Protein AF-0000000077077049 (afdb_homodimer)

Secondary structure (DSSP, 8-state):
---HHHHHHHHHHHHHHHHHHHHHHHHHHHHHHHHHHHHHHHHHHHHHHHHHHHHHHHHHHHT--HHHHHHHHHHHHHHHHHHHHHHHHHHHIIIIIIHHHHTHHHHHHHHHHHHHHHHHHHHHHHHHHHHHHHHHHH-TT-HHHHHHHHHHHHHHHHHHHHHHHHHHHHHHHHHHHHHHHHHHHHHHHHHHHHHHHHHHHHHHHHHHHHHHT--HHHHHHHHHHHHHHHHHHHHH--------------------------------------/---HHHHHHHHHHHHHHHHHHHHHHHHHHHHHHHHHHHHHHHHHHHHHHHHHHHHHHHHHHHT--HHHHHHHHHHHHHHHHHHHHHHHHHHHIIIIIIHHHHTHHHHHHHHHHHHHHHHHHHHHHHHHHHHHHHHHHH-TT-HHHHHHHHHHHHHHHHHHHHHHHHHHHHHHHHHHHHHHHHHHHHHHHHHHHHHHHHHHHHHHHHHHHHHHT--HHHHHHHHHHHHHHHHHHHHH--------------------------------------

Solvent-accessible surface area (backbone atoms only — not comparable to full-atom values): 28929 Å² total; per-residue (Å²): 124,82,51,69,64,59,54,48,51,38,54,46,55,56,49,49,49,53,51,49,51,51,47,49,50,50,52,44,40,49,50,47,24,52,34,47,45,48,44,44,51,42,50,53,52,43,36,54,36,38,50,49,39,23,50,45,32,44,57,51,20,71,82,45,62,70,58,53,18,51,22,33,42,50,31,20,51,33,43,44,52,45,34,52,45,48,49,53,38,44,53,46,43,46,63,54,32,29,45,57,36,61,55,43,57,57,60,45,51,53,52,50,51,51,51,50,55,38,50,51,34,47,50,49,29,48,50,35,45,51,52,40,54,50,39,56,72,75,44,67,82,48,58,68,61,54,52,51,40,51,52,49,31,50,52,31,47,50,51,27,55,51,37,48,54,52,44,52,53,50,50,50,51,49,50,29,45,54,47,46,50,49,43,51,31,51,47,48,47,39,50,45,50,40,54,42,31,53,52,42,40,52,38,39,54,52,31,45,54,36,48,68,61,48,49,42,67,60,50,38,51,52,50,52,51,53,52,51,53,50,53,51,50,45,67,56,65,59,81,68,74,79,68,76,72,73,79,72,79,76,72,82,77,78,78,77,76,76,79,82,78,78,81,78,76,83,75,85,76,76,79,75,81,129,126,81,49,65,64,59,54,48,52,38,54,47,56,57,49,49,49,53,50,50,51,50,48,50,51,50,52,43,40,49,50,47,26,53,34,46,44,48,45,44,53,45,50,52,52,43,38,55,34,39,50,49,40,23,50,45,32,43,58,51,21,71,82,46,62,71,57,53,18,51,23,33,42,51,31,20,49,32,43,44,51,44,32,52,44,47,49,52,38,45,53,46,44,46,64,53,34,29,44,56,35,60,54,43,57,59,60,44,50,53,53,50,50,50,51,50,55,36,49,51,34,46,50,48,30,50,51,37,45,50,52,42,53,51,41,56,70,74,44,65,80,46,57,69,60,52,53,49,40,52,52,50,31,52,52,32,46,51,51,28,54,52,37,49,54,50,44,54,53,49,50,50,50,49,51,30,46,53,47,46,50,52,42,52,30,52,47,47,48,40,50,44,51,40,54,41,30,54,50,43,42,54,39,39,53,51,31,45,53,36,46,66,63,49,48,41,68,60,51,37,51,52,50,52,50,53,53,50,53,51,55,51,51,46,67,56,65,59,82,70,74,81,70,78,73,75,81,76,78,76,73,82,77,77,80,76,77,78,80,82,80,80,81,78,77,82,78,83,78,85,76,75,86,130

Organism: Amphimedon queenslandica (NCBI:txid400682)

Nearest PDB structures (foldseek):
  8ceg-assembly1_B  TM=9.120E-01  e=2.561E-10  Homo sapiens
  8afz-assembly1_B  TM=8.596E-01  e=8.283E-05  Homo sapiens
  4avm-assembly1_A-2  TM=8.326E-01  e=1.426E-04  Homo sapiens
  2fic-assembly3_B  TM=7.871E-01  e=4.224E-04  Homo sapiens
  4nqi-assembly1_A  TM=6.131E-01  e=8.283E-05  Dictyostelium discoideum

Structure (mmCIF, N/CA/C/O backbone):
data_AF-0000000077077049-model_v1
#
loop_
_entity.id
_entity.type
_entity.pdbx_description
1 polymer 'BAR domain-containing protein'
#
loop_
_atom_site.group_PDB
_atom_site.id
_atom_site.type_symbol
_atom_site.label_atom_id
_atom_site.label_alt_id
_atom_site.label_comp_id
_atom_site.label_asym_id
_atom_site.label_entity_id
_atom_site.label_seq_id
_atom_site.pdbx_PDB_ins_code
_atom_site.Cartn_x
_atom_site.Cartn_y
_atom_site.Cartn_z
_atom_site.occupancy
_atom_site.B_iso_or_equiv
_atom_site.auth_seq_id
_atom_site.auth_comp_id
_atom_site.auth_asym_id
_atom_site.auth_atom_id
_atom_site.pdbx_PDB_model_num
ATOM 1 N N . MET A 1 1 ? 1.211 -63.562 -18.266 1 45 1 MET A N 1
ATOM 2 C CA . MET A 1 1 ? 0.375 -62.469 -18.781 1 45 1 MET A CA 1
ATOM 3 C C . MET A 1 1 ? -0.3 -61.719 -17.641 1 45 1 MET A C 1
ATOM 5 O O . MET A 1 1 ? -0.875 -62.344 -16.734 1 45 1 MET A O 1
ATOM 9 N N . ALA A 1 2 ? 0.1 -60.656 -17.344 1 56.69 2 ALA A N 1
ATOM 10 C CA . ALA A 1 2 ? -0.455 -60 -16.172 1 56.69 2 ALA A CA 1
ATOM 11 C C . ALA A 1 2 ? -1.98 -60 -16.203 1 56.69 2 ALA A C 1
ATOM 13 O O . ALA A 1 2 ? -2.586 -59.75 -17.25 1 56.69 2 ALA A O 1
ATOM 14 N N . ASN A 1 3 ? -2.594 -60.594 -15.18 1 60.66 3 ASN A N 1
ATOM 15 C CA . ASN A 1 3 ? -4.051 -60.625 -15.102 1 60.66 3 ASN A CA 1
ATOM 16 C C . ASN A 1 3 ? -4.641 -59.219 -15.086 1 60.66 3 ASN A C 1
ATOM 18 O O . ASN A 1 3 ? -3.912 -58.219 -14.938 1 60.66 3 ASN A O 1
ATOM 22 N N . ALA A 1 4 ? -5.879 -59.062 -15.656 1 68.81 4 ALA A N 1
ATOM 23 C CA . ALA A 1 4 ? -6.621 -57.812 -15.82 1 68.81 4 ALA A CA 1
ATOM 24 C C . ALA A 1 4 ? -6.539 -56.938 -14.562 1 68.81 4 ALA A C 1
ATOM 26 O O . ALA A 1 4 ? -6.445 -55.719 -14.641 1 68.81 4 ALA A O 1
ATOM 27 N N . GLU A 1 5 ? -6.367 -57.688 -13.469 1 68.94 5 GLU A N 1
ATOM 28 C CA . GLU A 1 5 ? -6.375 -56.938 -12.211 1 68.94 5 GLU A CA 1
ATOM 29 C C . GLU A 1 5 ? -5.035 -56.281 -11.961 1 68.94 5 GLU A C 1
ATOM 31 O O . GLU A 1 5 ? -4.992 -55.125 -11.461 1 68.94 5 GLU A O 1
ATOM 36 N N . GLU A 1 6 ? -3.961 -56.969 -12.203 1 65.44 6 GLU A N 1
ATOM 37 C CA . GLU A 1 6 ? -2.629 -56.406 -12.031 1 65.44 6 GLU A CA 1
ATOM 38 C C . GLU A 1 6 ? -2.408 -55.219 -12.984 1 65.44 6 GLU A C 1
ATOM 40 O O . GLU A 1 6 ? -1.851 -54.188 -12.586 1 65.44 6 GLU A O 1
ATOM 45 N N . LEU A 1 7 ? -2.865 -55.375 -14.18 1 65.19 7 LEU A N 1
ATOM 46 C CA . LEU A 1 7 ? -2.777 -54.281 -15.172 1 65.19 7 LEU A CA 1
ATOM 47 C C . LEU A 1 7 ? -3.566 -53.062 -14.719 1 65.19 7 LEU A C 1
ATOM 49 O O . LEU A 1 7 ? -3.107 -51.938 -14.883 1 65.19 7 LEU A O 1
ATOM 53 N N . LYS A 1 8 ? -4.652 -53.375 -14.078 1 72.31 8 LYS A N 1
ATOM 54 C CA . LYS A 1 8 ? -5.523 -52.281 -13.602 1 72.31 8 LYS A CA 1
ATOM 55 C C . LYS A 1 8 ? -4.852 -51.469 -12.5 1 72.31 8 LYS A C 1
ATOM 57 O O . LYS A 1 8 ? -4.93 -50.25 -12.484 1 72.31 8 LYS A O 1
ATOM 62 N N . LEU A 1 9 ? -4.148 -52.125 -11.641 1 68.62 9 LEU A N 1
ATOM 63 C CA . LEU A 1 9 ? -3.555 -51.438 -10.492 1 68.62 9 LEU A CA 1
ATOM 64 C C . LEU A 1 9 ? -2.41 -50.531 -10.93 1 68.62 9 LEU A C 1
ATOM 66 O O . LEU A 1 9 ? -2.285 -49.406 -10.445 1 68.62 9 LEU A O 1
ATOM 70 N N . GLU A 1 10 ? -1.496 -51.031 -11.836 1 66.31 10 GLU A N 1
ATOM 71 C CA . GLU A 1 10 ? -0.385 -50.219 -12.344 1 66.31 10 GLU A CA 1
ATOM 72 C C . GLU A 1 10 ? -0.889 -48.969 -13.07 1 66.31 10 GLU A C 1
ATOM 74 O O . GLU A 1 10 ? -0.357 -47.875 -12.883 1 66.31 10 GLU A O 1
ATOM 79 N N . LEU A 1 11 ? -1.898 -49.156 -13.812 1 71.06 11 LEU A N 1
ATOM 80 C CA . LEU A 1 11 ? -2.459 -48.062 -14.625 1 71.06 11 LEU A CA 1
ATOM 81 C C . LEU A 1 11 ? -3.137 -47.031 -13.75 1 71.06 11 LEU A C 1
ATOM 83 O O . LEU A 1 11 ? -3.025 -45.812 -14.008 1 71.06 11 LEU A O 1
ATOM 87 N N . LEU A 1 12 ? -3.557 -47.469 -12.602 1 76.38 12 LEU A N 1
ATOM 88 C CA . LEU A 1 12 ? -4.281 -46.594 -11.703 1 76.38 12 LEU A CA 1
ATOM 89 C C . LEU A 1 12 ? -3.314 -45.688 -10.93 1 76.38 12 LEU A C 1
ATOM 91 O O . LEU A 1 12 ? -3.6 -44.531 -10.703 1 76.38 12 LEU A O 1
ATOM 95 N N . ALA A 1 13 ? -2.174 -46.25 -10.594 1 77.5 13 ALA A N 1
ATOM 96 C CA . ALA A 1 13 ? -1.207 -45.469 -9.82 1 77.5 13 ALA A CA 1
ATOM 97 C C . ALA A 1 13 ? -0.649 -44.312 -10.648 1 77.5 13 ALA A C 1
ATOM 99 O O . ALA A 1 13 ? -0.505 -43.188 -10.148 1 77.5 13 ALA A O 1
ATOM 100 N N . GLU A 1 14 ? -0.327 -44.562 -11.922 1 82.19 14 GLU A N 1
ATOM 101 C CA . GLU A 1 14 ? 0.192 -43.531 -12.805 1 82.19 14 GLU A CA 1
ATOM 102 C C . GLU A 1 14 ? -0.861 -42.469 -13.078 1 82.19 14 GLU A C 1
ATOM 104 O O . GLU A 1 14 ? -0.547 -41.281 -13.117 1 82.19 14 GLU A O 1
ATOM 109 N N . GLU A 1 15 ? -2.014 -42.938 -13.297 1 84.19 15 GLU A N 1
ATOM 110 C CA . GLU A 1 15 ? -3.121 -42 -13.523 1 84.19 15 GLU A CA 1
ATOM 111 C C . GLU A 1 15 ? -3.312 -41.062 -12.336 1 84.19 15 GLU A C 1
ATOM 113 O O . GLU A 1 15 ? -3.463 -39.844 -12.516 1 84.19 15 GLU A O 1
ATOM 118 N N . LYS A 1 16 ? -3.268 -41.594 -11.18 1 87.5 16 LYS A N 1
ATOM 119 C CA . LYS A 1 16 ? -3.449 -40.812 -9.969 1 87.5 16 LYS A CA 1
ATOM 120 C C . LYS A 1 16 ? -2.326 -39.781 -9.805 1 87.5 16 LYS A C 1
ATOM 122 O O . LYS A 1 16 ? -2.561 -38.688 -9.336 1 87.5 16 LYS A O 1
ATOM 127 N N . TYR A 1 17 ? -1.202 -40.219 -10.18 1 89.12 17 TYR A N 1
ATOM 128 C CA . TYR A 1 17 ? -0.062 -39.312 -10.07 1 89.12 17 TYR A CA 1
ATOM 129 C C . TYR A 1 17 ? -0.25 -38.094 -10.969 1 89.12 17 TYR A C 1
ATOM 131 O O . TYR A 1 17 ? -0.02 -36.938 -10.539 1 89.12 17 TYR A O 1
ATOM 139 N N . HIS A 1 18 ? -0.612 -38.375 -12.25 1 92.81 18 HIS A N 1
ATOM 140 C CA . HIS A 1 18 ? -0.826 -37.25 -13.172 1 92.81 18 HIS A CA 1
ATOM 141 C C . HIS A 1 18 ? -1.964 -36.344 -12.703 1 92.81 18 HIS A C 1
ATOM 143 O O . HIS A 1 18 ? -1.866 -35.125 -12.789 1 92.81 18 HIS A O 1
ATOM 149 N N . GLU A 1 19 ? -2.965 -36.969 -12.219 1 93.75 19 GLU A N 1
ATOM 150 C CA . GLU A 1 19 ? -4.109 -36.219 -11.711 1 93.75 19 GLU A CA 1
ATOM 151 C C . GLU A 1 19 ? -3.711 -35.344 -10.547 1 93.75 19 GLU A C 1
ATOM 153 O O . GLU A 1 19 ? -4.105 -34.156 -10.492 1 93.75 19 GLU A O 1
ATOM 158 N N . GLU A 1 20 ? -2.979 -35.844 -9.656 1 92.31 20 GLU A N 1
ATOM 159 C CA . GLU A 1 20 ? -2.529 -35.094 -8.492 1 92.31 20 GLU A CA 1
ATOM 160 C C . GLU A 1 20 ? -1.599 -33.938 -8.891 1 92.31 20 GLU A C 1
ATOM 162 O O . GLU A 1 20 ? -1.659 -32.844 -8.32 1 92.31 20 GLU A O 1
ATOM 167 N N . ARG A 1 21 ? -0.795 -34.25 -9.836 1 92.94 21 ARG A N 1
ATOM 168 C CA . ARG A 1 21 ? 0.151 -33.25 -10.289 1 92.94 21 ARG A CA 1
ATOM 169 C C . ARG A 1 21 ? -0.575 -32.062 -10.914 1 92.94 21 ARG A C 1
ATOM 171 O O . ARG A 1 21 ? -0.3 -30.906 -10.578 1 92.94 21 ARG A O 1
ATOM 178 N N . ILE A 1 22 ? -1.478 -32.344 -11.836 1 96.5 22 ILE A N 1
ATOM 179 C CA . ILE A 1 22 ? -2.254 -31.266 -12.477 1 96.5 22 ILE A CA 1
ATOM 180 C C . ILE A 1 22 ? -3.064 -30.516 -11.422 1 96.5 22 ILE A C 1
ATOM 182 O O . ILE A 1 22 ? -3.115 -29.281 -11.43 1 96.5 22 ILE A O 1
ATOM 186 N N . GLY A 1 23 ? -3.635 -31.281 -10.508 1 95.75 23 GLY A N 1
ATOM 187 C CA . GLY A 1 23 ? -4.406 -30.688 -9.438 1 95.75 23 GLY A CA 1
ATOM 188 C C . GLY A 1 23 ? -3.58 -29.766 -8.547 1 95.75 23 GLY A C 1
ATOM 189 O O . GLY A 1 23 ? -4.039 -28.688 -8.156 1 95.75 23 GLY A O 1
ATOM 190 N N . HIS A 1 24 ? -2.438 -30.188 -8.266 1 94.5 24 HIS A N 1
ATOM 191 C CA . HIS A 1 24 ? -1.519 -29.391 -7.453 1 94.5 24 HIS A CA 1
ATOM 192 C C . HIS A 1 24 ? -1.186 -28.078 -8.133 1 94.5 24 HIS A C 1
ATOM 194 O O . HIS A 1 24 ? -1.196 -27.016 -7.488 1 94.5 24 HIS A O 1
ATOM 200 N N . VAL A 1 25 ? -0.886 -28.125 -9.391 1 95.88 25 VAL A N 1
ATOM 201 C CA . VAL A 1 25 ? -0.567 -26.922 -10.148 1 95.88 25 VAL A CA 1
ATOM 202 C C . VAL A 1 25 ? -1.781 -26 -10.188 1 95.88 25 VAL A C 1
ATOM 204 O O . VAL A 1 25 ? -1.661 -24.797 -9.938 1 95.88 25 VAL A O 1
ATOM 207 N N . GLU A 1 26 ? -2.904 -26.562 -10.438 1 96.75 26 GLU A N 1
ATOM 208 C CA . GLU A 1 26 ? -4.141 -25.797 -10.516 1 96.75 26 GLU A CA 1
ATOM 209 C C . GLU A 1 26 ? -4.426 -25.078 -9.203 1 96.75 26 GLU A C 1
ATOM 211 O O . GLU A 1 26 ? -4.695 -23.875 -9.195 1 96.75 26 GLU A O 1
ATOM 216 N N . ARG A 1 27 ? -4.301 -25.719 -8.117 1 96.12 27 ARG A N 1
ATOM 217 C CA . ARG A 1 27 ? -4.566 -25.141 -6.797 1 96.12 27 ARG A CA 1
ATOM 218 C C . ARG A 1 27 ? -3.545 -24.062 -6.453 1 96.12 27 ARG A C 1
ATOM 220 O O . ARG A 1 27 ? -3.908 -22.984 -5.965 1 96.12 27 ARG A O 1
ATOM 227 N N . ASN A 1 28 ? -2.316 -24.359 -6.688 1 96.81 28 ASN A N 1
ATOM 228 C CA . ASN A 1 28 ? -1.25 -23.422 -6.34 1 96.81 28 ASN A CA 1
ATOM 229 C C . ASN A 1 28 ? -1.328 -22.156 -7.176 1 96.81 28 ASN A C 1
ATOM 231 O O . ASN A 1 28 ? -1.178 -21.047 -6.648 1 96.81 28 ASN A O 1
ATOM 235 N N . PHE A 1 29 ? -1.585 -22.312 -8.469 1 97.56 29 PHE A N 1
ATOM 236 C CA . PHE A 1 29 ? -1.66 -21.141 -9.336 1 97.56 29 PHE A CA 1
ATOM 237 C C . PHE A 1 29 ? -2.91 -20.328 -9.031 1 97.56 29 PHE A C 1
ATOM 239 O O . PHE A 1 29 ? -2.893 -19.094 -9.141 1 97.56 29 PHE A O 1
ATOM 246 N N . ALA A 1 30 ? -3.939 -21 -8.641 1 97.31 30 ALA A N 1
ATOM 247 C CA . ALA A 1 30 ? -5.129 -20.281 -8.195 1 97.31 30 ALA A CA 1
ATOM 248 C C . ALA A 1 30 ? -4.855 -19.5 -6.914 1 97.31 30 ALA A C 1
ATOM 250 O O . ALA A 1 30 ? -5.23 -18.328 -6.797 1 97.31 30 ALA A O 1
ATOM 251 N N . ALA A 1 31 ? -4.18 -20.125 -6 1 97.75 31 ALA A N 1
ATOM 252 C CA . ALA A 1 31 ? -3.879 -19.5 -4.707 1 97.75 31 ALA A CA 1
ATOM 253 C C . ALA A 1 31 ? -3 -18.266 -4.879 1 97.75 31 ALA A C 1
ATOM 255 O O . ALA A 1 31 ? -3.26 -17.234 -4.27 1 97.75 31 ALA A O 1
ATOM 256 N N . ILE A 1 32 ? -1.986 -18.375 -5.695 1 98.44 32 ILE A N 1
ATOM 257 C CA . ILE A 1 32 ? -1.096 -17.234 -5.867 1 98.44 32 ILE A CA 1
ATOM 258 C C . ILE A 1 32 ? -1.811 -16.125 -6.656 1 98.44 32 ILE A C 1
ATOM 260 O O . ILE A 1 32 ? -1.58 -14.938 -6.426 1 98.44 32 ILE A O 1
ATOM 264 N N . SER A 1 33 ? -2.682 -16.547 -7.539 1 98.19 33 SER A N 1
ATOM 265 C CA . SER A 1 33 ? -3.488 -15.57 -8.258 1 98.19 33 SER A CA 1
ATOM 266 C C . SER A 1 33 ? -4.32 -14.727 -7.297 1 98.19 33 SER A C 1
ATOM 268 O O . SER A 1 33 ? -4.379 -13.5 -7.426 1 98.19 33 SER A O 1
ATOM 270 N N . VAL A 1 34 ? -4.891 -15.352 -6.328 1 98.06 34 VAL A N 1
ATOM 271 C CA . VAL A 1 34 ? -5.699 -14.656 -5.324 1 98.06 34 VAL A CA 1
ATOM 272 C C . VAL A 1 34 ? -4.82 -13.711 -4.516 1 98.06 34 VAL A C 1
ATOM 274 O O . VAL A 1 34 ? -5.191 -12.555 -4.285 1 98.06 34 VAL A O 1
ATOM 277 N N . SER A 1 35 ? -3.697 -14.156 -4.133 1 98.5 35 SER A N 1
ATOM 278 C CA . SER A 1 35 ? -2.773 -13.336 -3.359 1 98.5 35 SER A CA 1
ATOM 279 C C . SER A 1 35 ? -2.328 -12.109 -4.148 1 98.5 35 SER A C 1
ATOM 281 O O . SER A 1 35 ? -2.342 -10.992 -3.631 1 98.5 35 SER A O 1
ATOM 283 N N . MET A 1 36 ? -2.027 -12.312 -5.391 1 98.62 36 MET A N 1
ATOM 284 C CA . MET A 1 36 ? -1.554 -11.227 -6.238 1 98.62 36 MET A CA 1
ATOM 285 C C . MET A 1 36 ? -2.676 -10.234 -6.523 1 98.62 36 MET A C 1
ATOM 287 O O . MET A 1 36 ? -2.445 -9.023 -6.555 1 98.62 36 MET A O 1
ATOM 291 N N . SER A 1 37 ? -3.828 -10.758 -6.695 1 98.56 37 SER A N 1
ATOM 292 C CA . SER A 1 37 ? -4.984 -9.891 -6.883 1 98.56 37 SER A CA 1
ATOM 293 C C . SER A 1 37 ? -5.238 -9.039 -5.645 1 98.56 37 SER A C 1
ATOM 295 O O . SER A 1 37 ? -5.609 -7.867 -5.754 1 98.56 37 SER A O 1
ATOM 297 N N . GLY A 1 38 ? -5.078 -9.633 -4.508 1 98.62 38 GLY A N 1
ATOM 298 C CA . GLY A 1 38 ? -5.195 -8.883 -3.27 1 98.62 38 GLY A CA 1
ATOM 299 C C . GLY A 1 38 ? -4.191 -7.746 -3.164 1 98.62 38 GLY A C 1
ATOM 300 O O . GLY A 1 38 ? -4.543 -6.637 -2.764 1 98.62 38 GLY A O 1
ATOM 301 N N . ILE A 1 39 ? -2.982 -7.969 -3.529 1 98.75 39 ILE A N 1
ATOM 302 C CA . ILE A 1 39 ? -1.927 -6.961 -3.521 1 98.75 39 ILE A CA 1
ATOM 303 C C . ILE A 1 39 ? -2.27 -5.848 -4.508 1 98.75 39 ILE A C 1
ATOM 305 O O . ILE A 1 39 ? -2.109 -4.664 -4.195 1 98.75 39 ILE A O 1
ATOM 309 N N . ALA A 1 40 ? -2.756 -6.238 -5.648 1 98.81 40 ALA A N 1
ATOM 310 C CA . ALA A 1 40 ? -3.152 -5.25 -6.648 1 98.81 40 ALA A CA 1
ATOM 311 C C . ALA A 1 40 ? -4.27 -4.352 -6.121 1 98.81 40 ALA A C 1
ATOM 313 O O . ALA A 1 40 ? -4.23 -3.133 -6.293 1 98.81 40 ALA A O 1
ATOM 314 N N . ARG A 1 41 ? -5.203 -4.91 -5.461 1 98.62 41 ARG A N 1
ATOM 315 C CA . ARG A 1 41 ? -6.32 -4.141 -4.922 1 98.62 41 ARG A CA 1
ATOM 316 C C . ARG A 1 41 ? -5.844 -3.166 -3.846 1 98.62 41 ARG A C 1
ATOM 318 O O . ARG A 1 41 ? -6.285 -2.016 -3.807 1 98.62 41 ARG A O 1
ATOM 325 N N . LYS A 1 42 ? -5.031 -3.623 -2.994 1 98.75 42 LYS A N 1
ATOM 326 C CA . LYS A 1 42 ? -4.527 -2.738 -1.945 1 98.75 42 LYS A CA 1
ATOM 327 C C . LYS A 1 42 ? -3.65 -1.637 -2.529 1 98.75 42 LYS A C 1
ATOM 329 O O . LYS A 1 42 ? -3.631 -0.515 -2.018 1 98.75 42 LYS A O 1
ATOM 334 N N . THR A 1 43 ? -2.908 -1.945 -3.59 1 98.75 43 THR A N 1
ATOM 335 C CA . THR A 1 43 ? -2.125 -0.94 -4.297 1 98.75 43 THR A CA 1
ATOM 336 C C . THR A 1 43 ? -3.027 0.163 -4.844 1 98.75 43 THR A C 1
ATOM 338 O O . THR A 1 43 ? -2.693 1.347 -4.754 1 98.75 43 THR A O 1
ATOM 341 N N . ALA A 1 44 ? -4.148 -0.269 -5.352 1 98.81 44 ALA A N 1
ATOM 342 C CA . ALA A 1 44 ? -5.113 0.704 -5.855 1 98.81 44 ALA A CA 1
ATOM 343 C C . ALA A 1 44 ? -5.621 1.605 -4.734 1 98.81 44 ALA A C 1
ATOM 345 O O . ALA A 1 44 ? -5.746 2.82 -4.914 1 98.81 44 ALA A O 1
ATOM 346 N N . LEU A 1 45 ? -5.879 1.059 -3.652 1 98.62 45 LEU A N 1
ATOM 347 C CA . LEU A 1 45 ? -6.367 1.83 -2.514 1 98.62 45 LEU A CA 1
ATOM 348 C C . LEU A 1 45 ? -5.297 2.787 -2.004 1 98.62 45 LEU A C 1
ATOM 350 O O . LEU A 1 45 ? -5.602 3.912 -1.605 1 98.62 45 LEU A O 1
ATOM 354 N N . MET A 1 46 ? -4.078 2.318 -1.992 1 98.5 46 MET A N 1
ATOM 355 C CA . MET A 1 46 ? -2.963 3.176 -1.598 1 98.5 46 MET A CA 1
ATOM 356 C C . MET A 1 46 ? -2.836 4.367 -2.539 1 98.5 46 MET A C 1
ATOM 358 O O . MET A 1 46 ? -2.574 5.488 -2.096 1 98.5 46 MET A O 1
ATOM 362 N N . ARG A 1 47 ? -3.055 4.117 -3.777 1 98.56 47 ARG A N 1
AT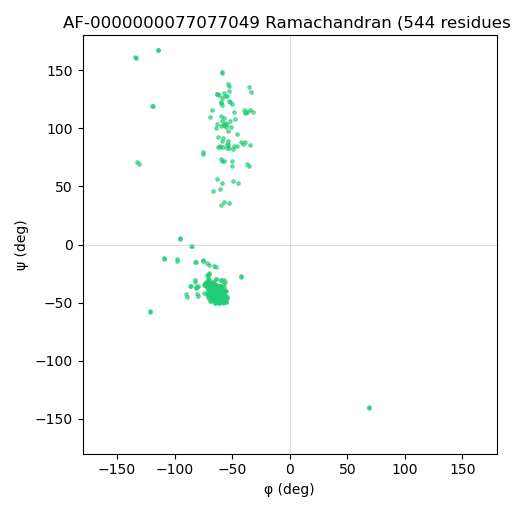OM 363 C CA . ARG A 1 47 ? -3.018 5.195 -4.762 1 98.56 47 ARG A CA 1
ATOM 364 C C . ARG A 1 47 ? -4.07 6.254 -4.457 1 98.56 47 ARG A C 1
ATOM 366 O O . ARG A 1 47 ? -3.785 7.453 -4.516 1 98.56 47 ARG A O 1
ATOM 373 N N . ASP A 1 48 ? -5.246 5.832 -4.09 1 98.44 48 ASP A N 1
ATOM 374 C CA . ASP A 1 48 ? -6.316 6.754 -3.729 1 98.44 48 ASP A CA 1
ATOM 375 C C . ASP A 1 48 ? -5.914 7.625 -2.541 1 98.44 48 ASP A C 1
ATOM 377 O O . ASP A 1 48 ? -6.188 8.828 -2.523 1 98.44 48 ASP A O 1
ATOM 381 N N . LYS A 1 49 ? -5.273 7.012 -1.572 1 98.69 49 LYS A N 1
ATOM 382 C CA . LYS A 1 49 ? -4.844 7.766 -0.398 1 98.69 49 LYS A CA 1
ATOM 383 C C . LYS A 1 49 ? -3.732 8.75 -0.753 1 98.69 49 LYS A C 1
ATOM 385 O O . LYS A 1 49 ? -3.67 9.852 -0.201 1 98.69 49 LYS A O 1
ATOM 390 N N . GLY A 1 50 ? -2.836 8.328 -1.65 1 98.5 50 GLY A N 1
ATOM 391 C CA . GLY A 1 50 ? -1.818 9.242 -2.146 1 98.5 50 GLY A CA 1
ATOM 392 C C . GLY A 1 50 ? -2.396 10.453 -2.844 1 98.5 50 GLY A C 1
ATOM 393 O O . GLY A 1 50 ? -1.907 11.57 -2.662 1 98.5 50 GLY A O 1
ATOM 394 N N . ASP A 1 51 ? -3.465 10.273 -3.555 1 98.31 51 ASP A N 1
ATOM 395 C CA . ASP A 1 51 ? -4.148 11.383 -4.223 1 98.31 51 ASP A CA 1
ATOM 396 C C . ASP A 1 51 ? -4.75 12.344 -3.207 1 98.31 51 ASP A C 1
ATOM 398 O O . ASP A 1 51 ? -4.695 13.562 -3.393 1 98.31 51 ASP A O 1
ATOM 402 N N . LYS A 1 52 ? -5.316 11.781 -2.234 1 98.69 52 LYS A N 1
ATOM 403 C CA . LYS A 1 52 ? -5.887 12.617 -1.182 1 98.69 52 LYS A CA 1
ATOM 404 C C . LYS A 1 52 ? -4.805 13.438 -0.488 1 98.69 52 LYS A C 1
ATOM 406 O O . LYS A 1 52 ? -5.008 14.617 -0.198 1 98.69 52 LYS A O 1
ATOM 411 N N . LEU A 1 53 ? -3.695 12.836 -0.218 1 98.75 53 LEU A N 1
ATOM 412 C CA . LEU A 1 53 ? -2.584 13.562 0.389 1 98.75 53 LEU A CA 1
ATOM 413 C C . LEU A 1 53 ? -2.113 14.695 -0.516 1 98.75 53 LEU A C 1
ATOM 415 O O . LEU A 1 53 ? -1.84 15.797 -0.043 1 98.75 53 LEU A O 1
ATOM 419 N N . THR A 1 54 ? -2.025 14.414 -1.783 1 98.81 54 THR A N 1
ATOM 420 C CA . THR A 1 54 ? -1.653 15.43 -2.764 1 98.81 54 THR A CA 1
ATOM 421 C C . THR A 1 54 ? -2.584 16.641 -2.674 1 98.81 54 THR A C 1
ATOM 423 O O . THR A 1 54 ? -2.123 17.781 -2.602 1 98.81 54 THR A O 1
ATOM 426 N N . GLN A 1 55 ? -3.824 16.328 -2.611 1 98.5 55 GLN A N 1
ATOM 427 C CA . GLN A 1 55 ? -4.828 17.391 -2.543 1 98.5 55 GLN A CA 1
ATOM 428 C C . GLN A 1 55 ? -4.727 18.156 -1.228 1 98.5 55 GLN A C 1
ATOM 430 O O . GLN A 1 55 ? -4.844 19.391 -1.21 1 98.5 55 GLN A O 1
ATOM 435 N N . THR A 1 56 ? -4.527 17.453 -0.198 1 98.69 56 THR A N 1
ATOM 436 C CA . THR A 1 56 ? -4.41 18.078 1.117 1 98.69 56 THR A CA 1
ATOM 437 C C . THR A 1 56 ? -3.223 19.031 1.162 1 98.69 56 THR A C 1
ATOM 439 O O . THR A 1 56 ? -3.344 20.156 1.649 1 98.69 56 THR A O 1
ATOM 442 N N . LEU A 1 57 ? -2.096 18.625 0.65 1 98.69 57 LEU A N 1
ATOM 443 C CA . LEU A 1 57 ? -0.894 19.453 0.622 1 98.69 57 LEU A CA 1
ATOM 444 C C . LEU A 1 57 ? -1.112 20.703 -0.227 1 98.69 57 LEU A C 1
ATOM 446 O O . LEU A 1 57 ? -0.674 21.797 0.143 1 98.69 57 LEU A O 1
ATOM 450 N N . LYS A 1 58 ? -1.826 20.547 -1.306 1 98.12 58 LYS A N 1
ATOM 451 C CA . LYS A 1 58 ? -2.148 21.688 -2.156 1 98.12 58 LYS A CA 1
ATOM 452 C C . LYS A 1 58 ? -3.041 22.688 -1.422 1 98.12 58 LYS A C 1
ATOM 454 O O . LYS A 1 58 ? -2.809 23.891 -1.481 1 98.12 58 LYS A O 1
ATOM 459 N N . THR A 1 59 ? -4.012 22.141 -0.787 1 97.75 59 THR A N 1
ATOM 460 C CA . THR A 1 59 ? -4.938 22.984 -0.04 1 97.75 59 THR A CA 1
ATOM 461 C C . THR A 1 59 ? -4.207 23.734 1.076 1 97.75 59 THR A C 1
ATOM 463 O O . THR A 1 59 ? -4.445 24.922 1.298 1 97.75 59 THR A O 1
ATOM 466 N N . MET A 1 60 ? -3.334 23.094 1.774 1 97.31 60 MET A N 1
ATOM 467 C CA . MET A 1 60 ? -2.543 23.719 2.836 1 97.31 60 MET A CA 1
ATOM 468 C C . MET A 1 60 ? -1.689 24.844 2.287 1 97.31 60 MET A C 1
ATOM 470 O O . MET A 1 60 ? -1.54 25.891 2.936 1 97.31 60 MET A O 1
ATOM 474 N N . ALA A 1 61 ? -1.197 24.672 1.106 1 97.31 61 ALA A N 1
ATOM 475 C CA . ALA A 1 61 ? -0.309 25.656 0.492 1 97.31 61 ALA A CA 1
ATOM 476 C C . ALA A 1 61 ? -1.055 26.953 0.184 1 97.31 61 ALA A C 1
ATOM 478 O O . ALA A 1 61 ? -0.472 28.031 0.232 1 97.31 61 ALA A O 1
ATOM 479 N N . VAL A 1 62 ? -2.342 26.875 -0.142 1 93.88 62 VAL A N 1
ATOM 480 C CA . VAL A 1 62 ? -3.145 28.031 -0.537 1 93.88 62 VAL A CA 1
ATOM 481 C C . VAL A 1 62 ? -3.162 29.062 0.592 1 93.88 62 VAL A C 1
ATOM 483 O O . VAL A 1 62 ? -3.145 30.266 0.341 1 93.88 62 VAL A O 1
ATOM 486 N N . GLY A 1 63 ? -3.082 28.719 1.819 1 86 63 GLY A N 1
ATOM 487 C CA . GLY A 1 63 ? -3.146 29.641 2.945 1 86 63 GLY A CA 1
ATOM 488 C C . GLY A 1 63 ? -1.779 30.078 3.436 1 86 63 GLY A C 1
ATOM 489 O O . GLY A 1 63 ? -1.675 30.828 4.41 1 86 63 GLY A O 1
ATOM 490 N N . GLU A 1 64 ? -0.772 29.672 2.748 1 93.25 64 GLU A N 1
ATOM 491 C CA . GLU A 1 64 ? 0.592 29.984 3.166 1 93.25 64 GLU A CA 1
ATOM 492 C C . GLU A 1 64 ? 1.282 30.906 2.166 1 93.25 64 GLU A C 1
ATOM 494 O O . GLU A 1 64 ? 0.711 31.234 1.127 1 93.25 64 GLU A O 1
ATOM 499 N N . THR A 1 65 ? 2.422 31.453 2.564 1 89.31 65 THR A N 1
ATOM 500 C CA . THR A 1 65 ? 3.166 32.344 1.692 1 89.31 65 THR A CA 1
ATOM 501 C C . THR A 1 65 ? 4.648 32 1.685 1 89.31 65 THR A C 1
ATOM 503 O O . THR A 1 65 ? 5.109 31.203 2.508 1 89.31 65 THR A O 1
ATOM 506 N N . GLY A 1 66 ? 5.395 32.469 0.64 1 91.62 66 GLY A N 1
ATOM 507 C CA . GLY A 1 66 ? 6.844 32.375 0.58 1 91.62 66 GLY A CA 1
ATOM 508 C C . GLY A 1 66 ? 7.328 30.938 0.407 1 91.62 66 GLY A C 1
ATOM 509 O O . GLY A 1 66 ? 6.77 30.172 -0.388 1 91.62 66 GLY A O 1
ATOM 510 N N . GLN A 1 67 ? 8.375 30.625 1.104 1 94.12 67 GLN A N 1
ATOM 511 C CA . GLN A 1 67 ? 9.047 29.344 0.963 1 94.12 67 GLN A CA 1
ATOM 512 C C . GLN A 1 67 ? 8.156 28.203 1.447 1 94.12 67 GLN A C 1
ATOM 514 O O . GLN A 1 67 ? 8.188 27.109 0.889 1 94.12 67 GLN A O 1
ATOM 519 N N . LEU A 1 68 ? 7.41 28.453 2.514 1 96.31 68 LEU A N 1
ATOM 520 C CA . LEU A 1 68 ? 6.516 27.422 3.027 1 96.31 68 LEU A CA 1
ATOM 521 C C . LEU A 1 68 ? 5.496 27.016 1.971 1 96.31 68 LEU A C 1
ATOM 523 O O . LEU A 1 68 ? 5.277 25.828 1.739 1 96.31 68 LEU A O 1
ATOM 527 N N . LYS A 1 69 ? 4.898 27.953 1.344 1 96.31 69 LYS A N 1
ATOM 528 C CA . LYS A 1 69 ? 3.947 27.688 0.27 1 96.31 69 LYS A CA 1
ATOM 529 C C . LYS A 1 69 ? 4.605 26.906 -0.863 1 96.31 69 LYS A C 1
ATOM 531 O O . LYS A 1 69 ? 4.074 25.875 -1.305 1 96.31 69 LYS A O 1
ATOM 536 N N . ALA A 1 70 ? 5.742 27.359 -1.278 1 97.5 70 ALA A N 1
ATOM 537 C CA . ALA A 1 70 ? 6.461 26.719 -2.381 1 97.5 70 ALA A CA 1
ATOM 538 C C . ALA A 1 70 ? 6.824 25.281 -2.039 1 97.5 70 ALA A C 1
ATOM 540 O O . ALA A 1 70 ? 6.68 24.391 -2.873 1 97.5 70 ALA A O 1
ATOM 541 N N . SER A 1 71 ? 7.312 25.078 -0.861 1 98.19 71 SER A N 1
ATOM 542 C CA . SER A 1 71 ? 7.707 23.75 -0.432 1 98.19 71 SER A CA 1
ATOM 543 C C . SER A 1 71 ? 6.516 22.797 -0.412 1 98.19 71 SER A C 1
ATOM 545 O O . SER A 1 71 ? 6.602 21.672 -0.903 1 98.19 71 SER A O 1
ATOM 547 N N . LEU A 1 72 ? 5.418 23.219 0.131 1 98.25 72 LEU A N 1
ATOM 548 C CA . LEU A 1 72 ? 4.223 22.391 0.182 1 98.25 72 LEU A CA 1
ATOM 549 C C . LEU A 1 72 ? 3.732 22.047 -1.223 1 98.25 72 LEU A C 1
ATOM 551 O O . LEU A 1 72 ? 3.342 20.906 -1.492 1 98.25 72 LEU A O 1
ATOM 555 N N . GLU A 1 73 ? 3.779 23 -2.102 1 98.5 73 GLU A N 1
ATOM 556 C CA . GLU A 1 73 ? 3.373 22.766 -3.484 1 98.5 73 GLU A CA 1
ATOM 557 C C . GLU A 1 73 ? 4.301 21.781 -4.18 1 98.5 73 GLU A C 1
ATOM 559 O O . GLU A 1 73 ? 3.844 20.875 -4.875 1 98.5 73 GLU A O 1
ATOM 564 N N . ASN A 1 74 ? 5.547 21.969 -3.965 1 98.69 74 ASN A N 1
ATOM 565 C CA . ASN A 1 74 ? 6.523 21.094 -4.594 1 98.69 74 ASN A CA 1
ATOM 566 C C . ASN A 1 74 ? 6.414 19.656 -4.066 1 98.69 74 ASN A C 1
ATOM 568 O O . ASN A 1 74 ? 6.496 18.703 -4.836 1 98.69 74 ASN A O 1
ATOM 572 N N . VAL A 1 75 ? 6.266 19.516 -2.779 1 98.81 75 VAL A N 1
ATOM 573 C CA . VAL A 1 75 ? 6.082 18.188 -2.211 1 98.81 75 VAL A CA 1
ATOM 574 C C . VAL A 1 75 ? 4.801 17.562 -2.762 1 98.81 75 VAL A C 1
ATOM 576 O O . VAL A 1 75 ? 4.773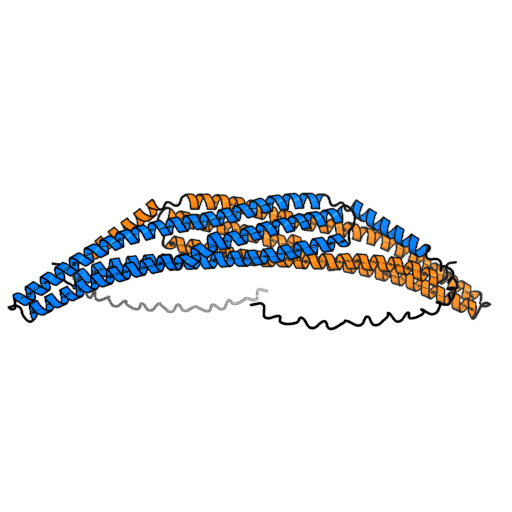 16.375 -3.088 1 98.81 75 VAL A O 1
ATOM 579 N N . SER A 1 76 ? 3.762 18.391 -2.826 1 98.75 76 SER A N 1
ATOM 580 C CA . SER A 1 76 ? 2.516 17.891 -3.408 1 98.75 76 SER A CA 1
ATOM 581 C C . SER A 1 76 ? 2.736 17.359 -4.82 1 98.75 76 SER A C 1
ATOM 583 O O . SER A 1 76 ? 2.197 16.328 -5.191 1 98.75 76 SER A O 1
ATOM 585 N N . GLU A 1 77 ? 3.523 18 -5.617 1 98.75 77 GLU A N 1
ATOM 586 C CA . GLU A 1 77 ? 3.834 17.562 -6.977 1 98.75 77 GLU A CA 1
ATOM 587 C C . GLU A 1 77 ? 4.617 16.266 -6.969 1 98.75 77 GLU A C 1
ATOM 589 O O . GLU A 1 77 ? 4.363 15.367 -7.781 1 98.75 77 GLU A O 1
ATOM 594 N N . CYS A 1 78 ? 5.535 16.156 -6.066 1 98.81 78 CYS A N 1
ATOM 595 C CA . CYS A 1 78 ? 6.316 14.938 -5.945 1 98.81 78 CYS A CA 1
ATOM 596 C C . CYS A 1 78 ? 5.43 13.758 -5.555 1 98.81 78 CYS A C 1
ATOM 598 O O . CYS A 1 78 ? 5.539 12.672 -6.129 1 98.81 78 CYS A O 1
ATOM 600 N N . VAL A 1 79 ? 4.555 13.984 -4.613 1 98.75 79 VAL A N 1
ATOM 601 C CA . VAL A 1 79 ? 3.643 12.922 -4.191 1 98.75 79 VAL A CA 1
ATOM 602 C C . VAL A 1 79 ? 2.709 12.555 -5.34 1 98.75 79 VAL A C 1
ATOM 604 O O . VAL A 1 79 ? 2.443 11.375 -5.578 1 98.75 79 VAL A O 1
ATOM 607 N N . GLY A 1 80 ? 2.252 13.562 -5.988 1 98.81 80 GLY A N 1
ATOM 608 C CA . GLY A 1 80 ? 1.436 13.297 -7.16 1 98.81 80 GLY A CA 1
ATOM 609 C C . GLY A 1 80 ? 2.145 12.445 -8.203 1 98.81 80 GLY A C 1
ATOM 610 O O . GLY A 1 80 ? 1.564 11.508 -8.742 1 98.81 80 GLY A O 1
ATOM 611 N N . ALA A 1 81 ? 3.355 12.742 -8.516 1 98.88 81 ALA A N 1
ATOM 612 C CA . ALA A 1 81 ? 4.156 11.961 -9.461 1 98.88 81 ALA A CA 1
ATOM 613 C C . ALA A 1 81 ? 4.355 10.531 -8.961 1 98.88 81 ALA A C 1
ATOM 615 O O . ALA A 1 81 ? 4.316 9.586 -9.742 1 98.88 81 ALA A O 1
ATOM 616 N N . LEU A 1 82 ? 4.598 10.43 -7.695 1 98.81 82 LEU A N 1
ATOM 617 C CA . LEU A 1 82 ? 4.738 9.109 -7.09 1 98.81 82 LEU A CA 1
ATOM 618 C C . LEU A 1 82 ? 3.486 8.266 -7.328 1 98.81 82 LEU A C 1
ATOM 620 O O . LEU A 1 82 ? 3.584 7.082 -7.66 1 98.81 82 LEU A O 1
ATOM 624 N N . GLU A 1 83 ? 2.332 8.898 -7.18 1 98.75 83 GLU A N 1
ATOM 625 C CA . GLU A 1 83 ? 1.081 8.164 -7.367 1 98.75 83 GLU A CA 1
ATOM 626 C C . GLU A 1 83 ? 0.859 7.82 -8.836 1 98.75 83 GLU A C 1
ATOM 628 O O . GLU A 1 83 ? 0.25 6.797 -9.156 1 98.75 83 GLU A O 1
ATOM 633 N N . ASP A 1 84 ? 1.398 8.586 -9.719 1 98.75 84 ASP A N 1
ATOM 634 C CA . ASP A 1 84 ? 1.372 8.211 -11.133 1 98.75 84 ASP A CA 1
ATOM 635 C C . ASP A 1 84 ? 2.172 6.934 -11.375 1 98.75 84 ASP A C 1
ATOM 637 O O . ASP A 1 84 ? 1.733 6.055 -12.125 1 98.75 84 ASP A O 1
ATOM 641 N N . TYR A 1 85 ? 3.271 6.836 -10.812 1 98.81 85 TYR A N 1
ATOM 642 C CA . TYR A 1 85 ? 4.074 5.621 -10.945 1 98.81 85 TYR A CA 1
ATOM 643 C C . TYR A 1 85 ? 3.395 4.445 -10.25 1 98.81 85 TYR A C 1
ATOM 645 O O . TYR A 1 85 ? 3.51 3.303 -10.703 1 98.81 85 TYR A O 1
ATOM 653 N N . ARG A 1 86 ? 2.754 4.75 -9.133 1 98.81 86 ARG A N 1
ATOM 654 C CA . ARG A 1 86 ? 1.993 3.686 -8.484 1 98.81 86 ARG A CA 1
ATOM 655 C C . ARG A 1 86 ? 0.889 3.166 -9.398 1 98.81 86 ARG A C 1
ATOM 657 O O . ARG A 1 86 ? 0.602 1.967 -9.414 1 98.81 86 ARG A O 1
ATOM 664 N N . GLN A 1 87 ? 0.285 4.062 -10.141 1 98.81 87 GLN A N 1
ATOM 665 C CA . GLN A 1 87 ? -0.703 3.631 -11.117 1 98.81 87 GLN A CA 1
ATOM 666 C C . GLN A 1 87 ? -0.068 2.738 -12.18 1 98.81 87 GLN A C 1
ATOM 668 O O . GLN A 1 87 ? -0.652 1.729 -12.586 1 98.81 87 GLN A O 1
ATOM 673 N N . THR A 1 88 ? 1.076 3.09 -12.664 1 98.81 88 THR A N 1
ATOM 674 C CA . THR A 1 88 ? 1.805 2.264 -13.625 1 98.81 88 THR A CA 1
ATOM 675 C C . THR A 1 88 ? 2.113 0.893 -13.031 1 98.81 88 THR A C 1
ATOM 677 O O . THR A 1 88 ? 1.975 -0.128 -13.711 1 98.81 88 THR A O 1
ATOM 680 N N . GLU A 1 89 ? 2.527 0.92 -11.797 1 98.81 89 GLU A N 1
ATOM 681 C CA . GLU A 1 89 ? 2.746 -0.326 -11.07 1 98.81 89 GLU A CA 1
ATOM 682 C C . GLU A 1 89 ? 1.493 -1.198 -11.078 1 98.81 89 GLU A C 1
ATOM 684 O O . GLU A 1 89 ? 1.562 -2.389 -11.398 1 98.81 89 GLU A O 1
ATOM 689 N N . LEU A 1 90 ? 0.399 -0.59 -10.742 1 98.81 90 LEU A N 1
ATOM 690 C CA . LEU A 1 90 ? -0.876 -1.296 -10.672 1 98.81 90 LEU A CA 1
ATOM 691 C C . LEU A 1 90 ? -1.248 -1.877 -12.031 1 98.81 90 LEU A C 1
ATOM 693 O O . LEU A 1 90 ? -1.636 -3.045 -12.125 1 98.81 90 LEU A O 1
ATOM 697 N N . ASP A 1 91 ? -1.096 -1.129 -13.039 1 98.81 91 ASP A N 1
ATOM 698 C CA . ASP A 1 91 ? -1.421 -1.572 -14.391 1 98.81 91 ASP A CA 1
ATOM 699 C C . ASP A 1 91 ? -0.565 -2.771 -14.797 1 98.81 91 ASP A C 1
ATOM 701 O O . ASP A 1 91 ? -1.069 -3.729 -15.383 1 98.81 91 ASP A O 1
ATOM 705 N N . ARG A 1 92 ? 0.646 -2.713 -14.516 1 98.81 92 ARG A N 1
ATOM 706 C CA . ARG A 1 92 ? 1.552 -3.809 -14.844 1 98.81 92 ARG A CA 1
ATOM 707 C C . ARG A 1 92 ? 1.229 -5.051 -14.023 1 98.81 92 ARG A C 1
ATOM 709 O O . ARG A 1 92 ? 1.25 -6.168 -14.547 1 98.81 92 ARG A O 1
ATOM 716 N N . LEU A 1 93 ? 0.979 -4.852 -12.727 1 98.75 93 LEU A N 1
ATOM 717 C CA . LEU A 1 93 ? 0.598 -5.977 -11.883 1 98.75 93 LEU A CA 1
ATOM 718 C C . LEU A 1 93 ? -0.614 -6.703 -12.461 1 98.75 93 LEU A C 1
ATOM 720 O O . LEU A 1 93 ? -0.623 -7.934 -12.539 1 98.75 93 LEU A O 1
ATOM 724 N N . GLU A 1 94 ? -1.58 -5.961 -12.875 1 98.62 94 GLU A N 1
ATOM 725 C CA . GLU A 1 94 ? -2.812 -6.543 -13.398 1 98.62 94 GLU A CA 1
ATOM 726 C C . GLU A 1 94 ? -2.564 -7.266 -14.727 1 98.62 94 GLU A C 1
ATOM 728 O O . GLU A 1 94 ? -3.008 -8.398 -14.914 1 98.62 94 GLU A O 1
ATOM 733 N N . ALA A 1 95 ? -1.805 -6.684 -15.57 1 98.69 95 ALA A N 1
ATOM 734 C CA . ALA A 1 95 ? -1.625 -7.188 -16.922 1 98.69 95 ALA A CA 1
ATOM 735 C C . ALA A 1 95 ? -0.61 -8.328 -16.969 1 98.69 95 ALA A C 1
ATOM 737 O O . ALA A 1 95 ? -0.783 -9.297 -17.703 1 98.69 95 ALA A O 1
ATOM 738 N N . LYS A 1 96 ? 0.424 -8.242 -16.172 1 98.62 96 LYS A N 1
ATOM 739 C CA . LYS A 1 96 ? 1.564 -9.133 -16.359 1 98.62 96 LYS A CA 1
ATOM 740 C C . LYS A 1 96 ? 1.646 -10.164 -15.242 1 98.62 96 LYS A C 1
ATOM 742 O O . LYS A 1 96 ? 2.373 -11.156 -15.359 1 98.62 96 LYS A O 1
ATOM 747 N N . VAL A 1 97 ? 0.908 -9.969 -14.234 1 98.75 97 VAL A N 1
ATOM 748 C CA . VAL A 1 97 ? 1.017 -10.883 -13.102 1 98.75 97 VAL A CA 1
ATOM 749 C C . VAL A 1 97 ? -0.339 -11.531 -12.828 1 98.75 97 VAL A C 1
ATOM 751 O O . VAL A 1 97 ? -0.499 -12.742 -12.992 1 98.75 97 VAL A O 1
ATOM 754 N N . VAL A 1 98 ? -1.376 -10.75 -12.562 1 98.69 98 VAL A N 1
ATOM 755 C CA . VAL A 1 98 ? -2.678 -11.258 -12.156 1 98.69 98 VAL A CA 1
ATOM 756 C C . VAL A 1 98 ? -3.332 -12 -13.32 1 98.69 98 VAL A C 1
ATOM 758 O O . VAL A 1 98 ? -3.762 -13.148 -13.172 1 98.69 98 VAL A O 1
ATOM 761 N N . LYS A 1 99 ? -3.359 -11.406 -14.477 1 98.38 99 LYS A N 1
ATOM 762 C CA . LYS A 1 99 ? -4.059 -11.984 -15.617 1 98.38 99 LYS A CA 1
ATOM 763 C C . LYS A 1 99 ? -3.43 -13.312 -16.031 1 98.38 99 LYS A C 1
ATOM 765 O O . LYS A 1 99 ? -4.133 -14.312 -16.203 1 98.38 99 LYS A O 1
ATOM 770 N N . PRO A 1 100 ? -2.098 -13.383 -16.203 1 98.19 100 PRO A N 1
ATOM 771 C CA . PRO A 1 100 ? -1.496 -14.664 -16.578 1 98.19 100 PRO A CA 1
ATOM 772 C C . PRO A 1 100 ? -1.812 -15.781 -15.578 1 98.19 100 PRO A C 1
ATOM 774 O O . PRO A 1 100 ? -2.08 -16.922 -15.977 1 98.19 100 PRO A O 1
ATOM 777 N N . PHE A 1 101 ? -1.84 -15.508 -14.297 1 97.69 101 PHE A N 1
ATOM 778 C CA . PHE A 1 101 ? -2.184 -16.531 -13.305 1 97.69 101 PHE A CA 1
ATOM 779 C C . PHE A 1 101 ? -3.645 -16.938 -13.438 1 97.69 101 PHE A C 1
ATOM 781 O O . PHE A 1 101 ? -3.969 -18.125 -13.336 1 97.69 101 PHE A O 1
ATOM 788 N N . LEU A 1 102 ? -4.496 -16 -13.68 1 95.56 102 LEU A N 1
ATOM 789 C CA . LEU A 1 102 ? -5.926 -16.266 -13.812 1 95.56 102 LEU A CA 1
ATOM 790 C C . LEU A 1 102 ? -6.207 -17.156 -15.016 1 95.56 102 LEU A C 1
ATOM 792 O O . LEU A 1 102 ? -7.066 -18.031 -14.953 1 95.56 102 LEU A O 1
ATOM 796 N N . GLU A 1 103 ? -5.461 -16.969 -16.016 1 95.25 103 GLU A N 1
ATOM 797 C CA . GLU A 1 103 ? -5.715 -17.672 -17.281 1 95.25 103 GLU A CA 1
ATOM 798 C C . GLU A 1 103 ? -5.078 -19.062 -17.266 1 95.25 103 GLU A C 1
ATOM 800 O O . GLU A 1 103 ? -5.281 -19.859 -18.188 1 95.25 103 GLU A O 1
ATOM 805 N N . TYR A 1 104 ? -4.418 -19.375 -16.172 1 96.19 104 TYR A N 1
ATOM 806 C CA . TYR A 1 104 ? -3.691 -20.641 -16.188 1 96.19 104 TYR A CA 1
ATOM 807 C C . TYR A 1 104 ? -4.648 -21.828 -16.047 1 96.19 104 TYR A C 1
ATOM 809 O O . TYR A 1 104 ? -4.289 -22.969 -16.359 1 96.19 104 TYR A O 1
ATOM 817 N N . ASP A 1 105 ? -5.848 -21.516 -15.656 1 94.81 105 ASP A N 1
ATOM 818 C CA . ASP A 1 105 ? -6.902 -22.516 -15.562 1 94.81 105 ASP A CA 1
ATOM 819 C C . ASP A 1 105 ? -7.113 -23.219 -16.906 1 94.81 105 ASP A C 1
ATOM 821 O O . ASP A 1 105 ? -7.398 -24.406 -16.953 1 94.81 105 ASP A O 1
ATOM 825 N N . ASN A 1 106 ? -6.969 -22.516 -17.938 1 96.06 106 ASN A N 1
ATOM 826 C CA . ASN A 1 106 ? -7.133 -23.078 -19.281 1 96.06 106 ASN A CA 1
ATOM 827 C C . ASN A 1 106 ? -6.059 -24.109 -19.578 1 96.06 106 ASN A C 1
ATOM 829 O O . ASN A 1 106 ? -6.344 -25.141 -20.203 1 96.06 106 ASN A O 1
ATOM 833 N N . VAL A 1 107 ? -4.863 -23.828 -19.203 1 96.81 107 VAL A N 1
ATOM 834 C CA . VAL A 1 107 ? -3.75 -24.75 -19.406 1 96.81 107 VAL A CA 1
ATOM 835 C C . VAL A 1 107 ? -3.998 -26.031 -18.625 1 96.81 107 VAL A C 1
ATOM 837 O O . VAL A 1 107 ? -3.807 -27.141 -19.156 1 96.81 107 VAL A O 1
ATOM 840 N N . CYS A 1 108 ? -4.469 -25.938 -17.422 1 97.31 108 CYS A N 1
ATOM 841 C CA . CYS A 1 108 ? -4.734 -27.109 -16.594 1 97.31 108 CYS A CA 1
ATOM 842 C C . CYS A 1 108 ? -5.914 -27.906 -17.125 1 97.31 108 CYS A C 1
ATOM 844 O O . CYS A 1 108 ? -5.895 -29.141 -17.125 1 97.31 108 CYS A O 1
ATOM 846 N N . ARG A 1 109 ? -6.914 -27.203 -17.625 1 97 109 ARG A N 1
ATOM 847 C CA . ARG A 1 109 ? -8.078 -27.875 -18.188 1 97 109 ARG A CA 1
ATOM 848 C C . ARG A 1 109 ? -7.688 -28.734 -19.391 1 97 109 ARG A C 1
ATOM 850 O O . ARG A 1 109 ? -8.148 -29.859 -19.531 1 97 109 ARG A O 1
ATOM 857 N N . LYS A 1 110 ? -6.871 -28.234 -20.219 1 97.06 110 LYS A N 1
ATOM 858 C CA . LYS A 1 110 ? -6.398 -28.984 -21.375 1 97.06 110 LYS A CA 1
ATOM 859 C C . LYS A 1 110 ? -5.625 -30.234 -20.953 1 97.06 110 LYS A C 1
ATOM 861 O O . LYS A 1 110 ? -5.793 -31.297 -21.531 1 97.06 110 LYS A O 1
ATOM 866 N N . ALA A 1 111 ? -4.75 -30.078 -19.953 1 97.31 111 ALA A N 1
ATOM 867 C CA . ALA A 1 111 ? -3.99 -31.219 -19.422 1 97.31 111 ALA A CA 1
ATOM 868 C C . ALA A 1 111 ? -4.922 -32.281 -18.859 1 97.31 111 ALA A C 1
ATOM 870 O O . ALA A 1 111 ? -4.711 -33.469 -19.078 1 97.31 111 ALA A O 1
ATOM 871 N N . LYS A 1 112 ? -5.949 -31.875 -18.188 1 96.88 112 LYS A N 1
ATOM 872 C CA . LYS A 1 112 ? -6.922 -32.812 -17.625 1 96.88 112 LYS A CA 1
ATOM 873 C C . LYS A 1 112 ? -7.668 -33.562 -18.719 1 96.88 112 LYS A C 1
ATOM 875 O O . LYS A 1 112 ? -7.941 -34.75 -18.594 1 96.88 112 LYS A O 1
ATOM 880 N N . GLU A 1 113 ? -7.996 -32.875 -19.766 1 96.88 113 GLU A N 1
ATOM 881 C CA . GLU A 1 113 ? -8.68 -33.5 -20.891 1 96.88 113 GLU A CA 1
ATOM 882 C C . GLU A 1 113 ? -7.809 -34.562 -21.547 1 96.88 113 GLU A C 1
ATOM 884 O O . GLU A 1 113 ? -8.297 -35.625 -21.906 1 96.88 113 GLU A O 1
ATOM 889 N N . GLU A 1 114 ? -6.547 -34.25 -21.719 1 95.94 114 GLU A N 1
ATOM 890 C CA . GLU A 1 114 ? -5.605 -35.219 -22.281 1 95.94 114 GLU A CA 1
ATOM 891 C C . GLU A 1 114 ? -5.484 -36.469 -21.391 1 95.94 114 GLU A C 1
ATOM 893 O O . GLU A 1 114 ? -5.434 -37.594 -21.875 1 95.94 114 GLU A O 1
ATOM 898 N N . LEU A 1 115 ? -5.406 -36.25 -20.125 1 96.19 115 LEU A N 1
ATOM 899 C CA . LEU A 1 115 ? -5.34 -37.344 -19.172 1 96.19 115 LEU A CA 1
ATOM 900 C C . LEU A 1 115 ? -6.598 -38.219 -19.25 1 96.19 115 LEU A C 1
ATOM 902 O O . LEU A 1 115 ? -6.516 -39.438 -19.25 1 96.19 115 LEU A O 1
ATOM 906 N N . LYS A 1 116 ? -7.773 -37.594 -19.375 1 95.56 116 LYS A N 1
ATOM 907 C CA . LYS A 1 116 ? -9.047 -38.281 -19.469 1 95.56 116 LYS A CA 1
ATOM 908 C C . LYS A 1 116 ? -9.102 -39.156 -20.719 1 95.56 116 LYS A C 1
ATOM 910 O O . LYS A 1 116 ? -9.594 -40.281 -20.672 1 95.56 116 LYS A O 1
ATOM 915 N N . ALA A 1 117 ? -8.602 -38.594 -21.797 1 95.31 117 ALA A N 1
ATOM 916 C CA . ALA A 1 117 ? -8.578 -39.344 -23.047 1 95.31 117 ALA A CA 1
ATOM 917 C C . ALA A 1 117 ? -7.699 -40.594 -22.953 1 95.31 117 ALA A C 1
ATOM 919 O O . ALA A 1 117 ? -8.07 -41.656 -23.422 1 95.31 117 ALA A O 1
ATOM 920 N N . CYS A 1 118 ? -6.543 -40.438 -22.328 1 94.81 118 CYS A N 1
ATOM 921 C CA . CYS A 1 118 ? -5.641 -41.562 -22.141 1 94.81 118 CYS A CA 1
ATOM 922 C C . CYS A 1 118 ? -6.273 -42.625 -21.234 1 94.81 118 CYS A C 1
ATOM 924 O O . CYS A 1 118 ? -6.168 -43.812 -21.5 1 94.81 118 CYS A O 1
ATOM 926 N N . ASN A 1 119 ? -6.973 -42.188 -20.188 1 92.81 119 ASN A N 1
ATOM 927 C CA . ASN A 1 119 ? -7.625 -43.094 -19.25 1 92.81 119 ASN A CA 1
ATOM 928 C C . ASN A 1 119 ? -8.75 -43.875 -19.938 1 92.81 119 ASN A C 1
ATOM 930 O O . ASN A 1 119 ? -9 -45.031 -19.594 1 92.81 119 ASN A O 1
ATOM 934 N N . ALA A 1 120 ? -9.422 -43.219 -20.859 1 94.94 120 ALA A N 1
ATOM 935 C CA . ALA A 1 120 ? -10.477 -43.906 -21.609 1 94.94 120 ALA A CA 1
ATOM 936 C C . ALA A 1 120 ? -9.914 -45.062 -22.406 1 94.94 120 ALA A C 1
ATOM 938 O O . ALA A 1 120 ? -10.531 -46.156 -22.484 1 94.94 120 ALA A O 1
ATOM 939 N N . ASP A 1 121 ? -8.742 -44.844 -23 1 94.19 121 ASP A N 1
ATOM 940 C CA . ASP A 1 121 ? -8.102 -45.906 -23.75 1 94.19 121 ASP A CA 1
ATOM 941 C C . ASP A 1 1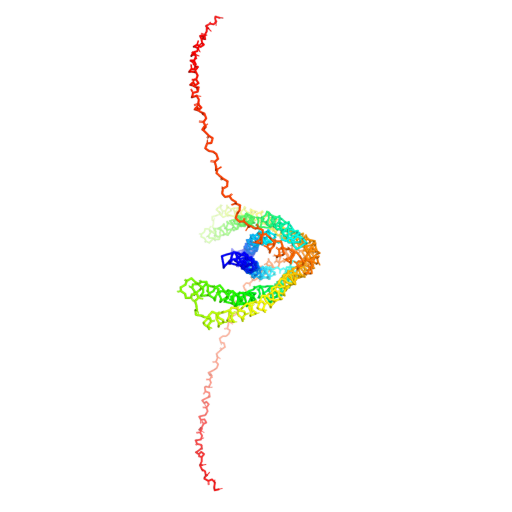21 ? -7.66 -47.062 -22.812 1 94.19 121 ASP A C 1
ATOM 943 O O . ASP A 1 121 ? -7.707 -48.219 -23.203 1 94.19 121 ASP A O 1
ATOM 947 N N . ARG A 1 122 ? -7.266 -46.75 -21.656 1 90.81 122 ARG A N 1
ATOM 948 C CA . ARG A 1 122 ? -6.895 -47.75 -20.656 1 90.81 122 ARG A CA 1
ATOM 949 C C . ARG A 1 122 ? -8.102 -48.562 -20.234 1 90.81 122 ARG A C 1
ATOM 951 O O . ARG A 1 122 ? -8.008 -49.781 -20.125 1 90.81 122 ARG A O 1
ATOM 958 N N . GLU A 1 123 ? -9.18 -47.875 -20.031 1 91.88 123 GLU A N 1
ATOM 959 C CA . GLU A 1 123 ? -10.406 -48.562 -19.641 1 91.88 123 GLU A CA 1
ATOM 960 C C . GLU A 1 123 ? -10.883 -49.5 -20.734 1 91.88 123 GLU A C 1
ATOM 962 O O . GLU A 1 123 ? -11.43 -50.562 -20.438 1 91.88 123 GLU A O 1
ATOM 967 N N . LYS A 1 124 ? -10.68 -49.125 -21.953 1 94.12 124 LYS A N 1
ATOM 968 C CA . LYS A 1 124 ? -11.047 -49.969 -23.078 1 94.12 124 LYS A CA 1
ATOM 969 C C . LYS A 1 124 ? -10.266 -51.281 -23.047 1 94.12 124 LYS A C 1
ATOM 971 O O . LYS A 1 124 ? -10.805 -52.344 -23.344 1 94.12 124 LYS A O 1
ATOM 976 N N . VAL A 1 125 ? -8.961 -51.188 -22.703 1 92.94 125 VAL A N 1
ATOM 977 C CA . VAL A 1 125 ? -8.133 -52.375 -22.609 1 92.94 125 VAL A CA 1
ATOM 978 C C . VAL A 1 125 ? -8.656 -53.281 -21.516 1 92.94 125 VAL A C 1
ATOM 980 O O . VAL A 1 125 ? -8.789 -54.5 -21.719 1 92.94 125 VAL A O 1
ATOM 983 N N . ILE A 1 126 ? -8.992 -52.688 -20.375 1 90.38 126 ILE A N 1
ATOM 984 C CA . ILE A 1 126 ? -9.492 -53.438 -19.234 1 90.38 126 ILE A CA 1
ATOM 985 C C . ILE A 1 126 ? -10.797 -54.125 -19.609 1 90.38 126 ILE A C 1
ATOM 987 O O . ILE A 1 126 ? -10.992 -55.312 -19.328 1 90.38 126 ILE A O 1
ATOM 991 N N . ASN A 1 127 ? -11.664 -53.469 -20.344 1 93.06 127 ASN A N 1
ATOM 992 C CA . ASN A 1 127 ? -12.953 -54 -20.75 1 93.06 127 ASN A CA 1
ATOM 993 C C . ASN A 1 127 ? -12.789 -55.125 -21.766 1 93.06 127 ASN A C 1
ATOM 995 O O . ASN A 1 127 ? -13.469 -56.156 -21.656 1 93.06 127 ASN A O 1
ATOM 999 N N . GLN A 1 128 ? -11.883 -54.969 -22.75 1 94.19 128 GLN A N 1
ATOM 1000 C CA . GLN A 1 128 ? -11.625 -56 -23.75 1 94.19 128 GLN A CA 1
ATOM 1001 C C . GLN A 1 128 ? -11.023 -57.25 -23.094 1 94.19 128 GLN A C 1
ATOM 1003 O O . GLN A 1 128 ? -11.344 -58.375 -23.484 1 94.19 128 GLN A O 1
ATOM 1008 N N . GLN A 1 129 ? -10.125 -57 -22.109 1 92.75 129 GLN A N 1
ATOM 1009 C CA . GLN A 1 129 ? -9.523 -58.125 -21.375 1 92.75 129 GLN A CA 1
ATOM 1010 C C . GLN A 1 129 ? -10.578 -58.906 -20.594 1 92.75 129 GLN A C 1
ATOM 1012 O O . GLN A 1 129 ? -10.578 -60.125 -20.578 1 92.75 129 GLN A O 1
ATOM 1017 N N . ARG A 1 130 ? -11.5 -58.219 -19.953 1 92.5 130 ARG A N 1
ATOM 1018 C CA . ARG A 1 130 ? -12.578 -58.844 -19.188 1 92.5 130 ARG A CA 1
ATOM 1019 C C . ARG A 1 130 ? -13.477 -59.656 -20.109 1 92.5 130 ARG A C 1
ATOM 1021 O O . ARG A 1 130 ? -13.883 -60.781 -19.734 1 92.5 130 ARG A O 1
ATOM 1028 N N . MET A 1 131 ? -13.758 -59.125 -21.281 1 94.19 131 MET A N 1
ATOM 1029 C CA . MET A 1 131 ? -14.602 -59.844 -22.234 1 94.19 131 MET A CA 1
ATOM 1030 C C . MET A 1 131 ? -13.93 -61.125 -22.719 1 94.19 131 MET A C 1
ATOM 1032 O O . MET A 1 131 ? -14.578 -62.156 -22.844 1 94.19 131 MET A O 1
ATOM 1036 N N . LEU A 1 132 ? -12.648 -61.031 -22.969 1 94.56 132 LEU A N 1
ATOM 1037 C CA . LEU A 1 132 ? -11.883 -62.188 -23.406 1 94.56 132 LEU A CA 1
ATOM 1038 C C . LEU A 1 132 ? -11.852 -63.281 -22.328 1 94.56 132 LEU A C 1
ATOM 1040 O O . LEU A 1 132 ? -12.078 -64.438 -22.609 1 94.56 132 LEU A O 1
ATOM 1044 N N . ASP A 1 133 ? -11.609 -62.812 -21.047 1 92.38 133 ASP A N 1
ATOM 1045 C CA . ASP A 1 133 ? -11.539 -63.75 -19.922 1 92.38 133 ASP A CA 1
ATOM 1046 C C . ASP A 1 133 ? -12.883 -64.438 -19.703 1 92.38 133 ASP A C 1
ATOM 1048 O O . ASP A 1 133 ? -12.922 -65.625 -19.469 1 92.38 133 ASP A O 1
ATOM 1052 N N . ARG A 1 134 ? -13.922 -63.688 -19.828 1 93.56 134 ARG A N 1
ATOM 1053 C CA . ARG A 1 134 ? -15.266 -64.25 -19.656 1 93.56 134 ARG A CA 1
ATOM 1054 C C . ARG A 1 134 ? -15.586 -65.25 -20.734 1 93.56 134 ARG A C 1
ATOM 1056 O O . ARG A 1 134 ? -16.156 -66.312 -20.438 1 93.56 134 ARG A O 1
ATOM 1063 N N . THR A 1 135 ? -15.195 -65 -21.922 1 94.94 135 THR A N 1
ATOM 1064 C CA . THR A 1 135 ? -15.484 -65.875 -23.047 1 94.94 135 THR A CA 1
ATOM 1065 C C . THR A 1 135 ? -14.641 -67.125 -22.969 1 94.94 135 THR A C 1
ATOM 1067 O O . THR A 1 135 ? -15.102 -68.25 -23.344 1 94.94 135 THR A O 1
ATOM 1070 N N . ARG A 1 136 ? -13.406 -67 -22.438 1 93.69 136 ARG A N 1
ATOM 1071 C CA . ARG A 1 136 ? -12.531 -68.188 -22.266 1 93.69 136 ARG A CA 1
ATOM 1072 C C . ARG A 1 136 ? -13.133 -69.188 -21.266 1 93.69 136 ARG A C 1
ATOM 1074 O O . ARG A 1 136 ? -12.93 -70.375 -21.391 1 93.69 136 ARG A O 1
ATOM 1081 N N . ILE A 1 137 ? -13.906 -68.625 -20.312 1 93.88 137 ILE A N 1
ATOM 1082 C CA . ILE A 1 137 ? -14.508 -69.438 -19.281 1 93.88 137 ILE A CA 1
ATOM 1083 C C . ILE A 1 137 ? -15.836 -70 -19.766 1 93.88 137 ILE A C 1
ATOM 1085 O O . ILE A 1 137 ? -16.109 -71.188 -19.609 1 93.88 137 ILE A O 1
ATOM 1089 N N . ARG A 1 138 ? -16.609 -69.312 -20.531 1 94.19 138 ARG A N 1
ATOM 1090 C CA . ARG A 1 138 ? -17.984 -69.625 -20.906 1 94.19 138 ARG A CA 1
ATOM 1091 C C . ARG A 1 138 ? -18 -70.5 -22.188 1 94.19 138 ARG A C 1
ATOM 1093 O O . ARG A 1 138 ? -18.812 -71.375 -22.312 1 94.19 138 ARG A O 1
ATOM 1100 N N . GLU A 1 139 ? -17.156 -70.062 -23.156 1 94.25 139 GLU A N 1
ATOM 1101 C CA . GLU A 1 139 ? -17.156 -70.688 -24.469 1 94.25 139 GLU A CA 1
ATOM 1102 C C . GLU A 1 139 ? -15.734 -71 -24.922 1 94.25 139 GLU A C 1
ATOM 1104 O 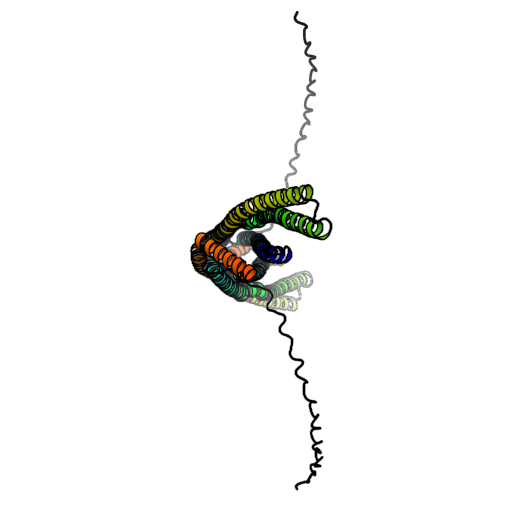O . GLU A 1 139 ? -15.297 -70.562 -25.984 1 94.25 139 GLU A O 1
ATOM 1109 N N . PRO A 1 140 ? -15.117 -71.938 -24.328 1 90.31 140 PRO A N 1
ATOM 1110 C CA . PRO A 1 140 ? -13.711 -72.188 -24.625 1 90.31 140 PRO A CA 1
ATOM 1111 C C . PRO A 1 140 ? -13.5 -72.812 -26 1 90.31 140 PRO A C 1
ATOM 1113 O O . PRO A 1 140 ? -12.414 -72.688 -26.578 1 90.31 140 PRO A O 1
ATOM 1116 N N . THR A 1 141 ? -14.531 -73.375 -26.703 1 94.62 141 THR A N 1
ATOM 1117 C CA . THR A 1 141 ? -14.359 -74.125 -27.969 1 94.62 141 THR A CA 1
ATOM 1118 C C . THR A 1 141 ? -14.648 -73.188 -29.141 1 94.62 141 THR A C 1
ATOM 1120 O O . THR A 1 141 ? -14.445 -73.562 -30.297 1 94.62 141 THR A O 1
ATOM 1123 N N . ASN A 1 142 ? -15.25 -72.062 -28.859 1 93.25 142 ASN A N 1
ATOM 1124 C CA . ASN A 1 142 ? -15.555 -71.125 -29.906 1 93.25 142 ASN A CA 1
ATOM 1125 C C . ASN A 1 142 ? -14.305 -70.375 -30.359 1 93.25 142 ASN A C 1
ATOM 1127 O O . ASN A 1 142 ? -14.117 -69.188 -30.031 1 93.25 142 ASN A O 1
ATOM 1131 N N . THR A 1 143 ? -13.5 -71 -31.172 1 93.38 143 THR A N 1
ATOM 1132 C CA . THR A 1 143 ? -12.188 -70.5 -31.578 1 93.38 143 THR A CA 1
ATOM 1133 C C . THR A 1 143 ? -12.305 -69.25 -32.406 1 93.38 143 THR A C 1
ATOM 1135 O O . THR A 1 143 ? -11.453 -68.312 -32.281 1 93.38 143 THR A O 1
ATOM 1138 N N . ARG A 1 144 ? -13.336 -69.125 -33.188 1 95.75 144 ARG A N 1
ATOM 1139 C CA . ARG A 1 144 ? -13.531 -67.938 -34 1 95.75 144 ARG A CA 1
ATOM 1140 C C . ARG A 1 144 ? -13.758 -66.688 -33.156 1 95.75 144 ARG A C 1
ATOM 1142 O O . ARG A 1 144 ? -13.109 -65.688 -33.344 1 95.75 144 ARG A O 1
ATOM 1149 N N . LYS A 1 145 ? -14.578 -66.812 -32.188 1 95.69 145 LYS A N 1
ATOM 1150 C CA . LYS A 1 145 ? -14.891 -65.688 -31.312 1 95.69 145 LYS A CA 1
ATOM 1151 C C . LYS A 1 145 ? -13.68 -65.312 -30.453 1 95.69 145 LYS A C 1
ATOM 1153 O O . LYS A 1 145 ? -13.406 -64.125 -30.25 1 95.69 145 LYS A O 1
ATOM 1158 N N . LEU A 1 146 ? -12.953 -66.188 -29.938 1 96.5 146 LEU A N 1
ATOM 1159 C CA . LEU A 1 146 ? -11.781 -66 -29.109 1 96.5 146 LEU A CA 1
ATOM 1160 C C . LEU A 1 146 ? -10.688 -65.25 -29.906 1 96.5 146 LEU A C 1
ATOM 1162 O O . LEU A 1 146 ? -10.055 -64.312 -29.391 1 96.5 146 LEU A O 1
ATOM 1166 N N . THR A 1 147 ? -10.555 -65.688 -31.156 1 96.19 147 THR A N 1
ATOM 1167 C CA . THR A 1 147 ? -9.555 -65.062 -32 1 96.19 147 THR A CA 1
ATOM 1168 C C . THR A 1 147 ? -9.914 -63.594 -32.281 1 96.19 147 THR A C 1
ATOM 1170 O O . THR A 1 147 ? -9.039 -62.719 -32.312 1 96.19 147 THR A O 1
ATOM 1173 N N . GLN A 1 148 ? -11.195 -63.375 -32.438 1 97 148 GLN A N 1
ATOM 1174 C CA . GLN A 1 148 ? -11.664 -62.031 -32.688 1 97 148 GLN A CA 1
ATOM 1175 C C . GLN A 1 148 ? -11.438 -61.125 -31.453 1 97 148 GLN A C 1
ATOM 1177 O O . GLN A 1 148 ? -10.969 -60 -31.578 1 97 148 GLN A O 1
ATOM 1182 N N . LEU A 1 149 ? -11.727 -61.594 -30.297 1 96.25 149 LEU A N 1
ATOM 1183 C CA . LEU A 1 149 ? -11.562 -60.844 -29.047 1 96.25 149 LEU A CA 1
ATOM 1184 C C . LEU A 1 149 ? -10.086 -60.594 -28.766 1 96.25 149 LEU A C 1
ATOM 1186 O O . LEU A 1 149 ? -9.734 -59.531 -28.25 1 96.25 149 LEU A O 1
ATOM 1190 N N . GLU A 1 150 ? -9.234 -61.531 -29.078 1 95.81 150 GLU A N 1
ATOM 1191 C CA . GLU A 1 150 ? -7.789 -61.344 -28.938 1 95.81 150 GLU A CA 1
ATOM 1192 C C . GLU A 1 150 ? -7.273 -60.219 -29.844 1 95.81 150 GLU A C 1
ATOM 1194 O O . GLU A 1 150 ? -6.414 -59.438 -29.453 1 95.81 150 GLU A O 1
ATOM 1199 N N . THR A 1 151 ? -7.852 -60.25 -31.094 1 96.62 151 THR A N 1
ATOM 1200 C CA . THR A 1 151 ? -7.48 -59.219 -32.031 1 96.62 151 THR A CA 1
ATOM 1201 C C . THR A 1 151 ? -7.922 -57.844 -31.531 1 96.62 151 THR A C 1
ATOM 1203 O O . THR A 1 151 ? -7.168 -56.875 -31.609 1 96.62 151 THR A O 1
ATOM 1206 N N . ASN A 1 152 ? -9.102 -57.781 -30.953 1 96.19 152 ASN A N 1
ATOM 1207 C CA . ASN A 1 152 ? -9.609 -56.531 -30.406 1 96.19 152 ASN A CA 1
ATOM 1208 C C . ASN A 1 152 ? -8.773 -56.031 -29.219 1 96.19 152 ASN A C 1
ATOM 1210 O O . ASN A 1 152 ? -8.516 -54.844 -29.078 1 96.19 152 ASN A O 1
ATOM 1214 N N . LEU A 1 153 ? -8.391 -56.906 -28.375 1 95.38 153 LEU A N 1
ATOM 1215 C CA . LEU A 1 153 ? -7.547 -56.594 -27.219 1 95.38 153 LEU A CA 1
ATOM 1216 C C . LEU A 1 153 ? -6.195 -56.031 -27.672 1 95.38 153 LEU A C 1
ATOM 1218 O O . LEU A 1 153 ? -5.688 -55.062 -27.109 1 95.38 153 LEU A O 1
ATOM 1222 N N . GLN A 1 154 ? -5.668 -56.688 -28.703 1 96.25 154 GLN A N 1
ATOM 1223 C CA . GLN A 1 154 ? -4.379 -56.219 -29.219 1 96.25 154 GLN A CA 1
ATOM 1224 C C . GLN A 1 154 ? -4.484 -54.812 -29.797 1 96.25 154 GLN A C 1
ATOM 1226 O O . GLN A 1 154 ? -3.584 -54 -29.594 1 96.25 154 GLN A O 1
ATOM 1231 N N . LYS A 1 155 ? -5.605 -54.594 -30.5 1 97.06 155 LYS A N 1
ATOM 1232 C CA . LYS A 1 155 ? -5.836 -53.25 -31.047 1 97.06 155 LYS A CA 1
ATOM 1233 C C . LYS A 1 155 ? -5.98 -52.219 -29.922 1 97.06 155 LYS A C 1
ATOM 1235 O O . LYS A 1 155 ? -5.441 -51.125 -30.031 1 97.06 155 LYS A O 1
ATOM 1240 N N . ALA A 1 156 ? -6.664 -52.531 -28.906 1 95.69 156 ALA A N 1
ATOM 1241 C CA . ALA A 1 156 ? -6.848 -51.656 -27.766 1 95.69 156 ALA A CA 1
ATOM 1242 C C . ALA A 1 156 ? -5.52 -51.375 -27.062 1 95.69 156 ALA A C 1
ATOM 1244 O O . ALA A 1 156 ? -5.258 -50.25 -26.625 1 95.69 156 ALA A O 1
ATOM 1245 N N . LYS A 1 157 ? -4.738 -52.375 -26.922 1 93.06 157 LYS A N 1
ATOM 1246 C CA . LYS A 1 157 ? -3.432 -52.25 -26.281 1 93.06 157 LYS A CA 1
ATOM 1247 C C . LYS A 1 157 ? -2.529 -51.312 -27.094 1 93.06 157 LYS A C 1
ATOM 1249 O O . LYS A 1 157 ? -1.782 -50.5 -26.531 1 93.06 157 LYS A O 1
ATOM 1254 N N . PHE A 1 158 ? -2.635 -51.5 -28.391 1 95.31 158 PHE A N 1
ATOM 1255 C CA . PHE A 1 158 ? -1.841 -50.625 -29.266 1 95.31 158 PHE A CA 1
ATOM 1256 C C . PHE A 1 158 ? -2.234 -49.188 -29.094 1 95.31 158 PHE A C 1
ATOM 1258 O O . PHE A 1 158 ? -1.372 -48.312 -28.953 1 95.31 158 PHE A O 1
ATOM 1265 N N . LYS A 1 159 ? -3.508 -48.938 -29.094 1 95.5 159 LYS A N 1
ATOM 1266 C CA . LYS A 1 159 ? -4.008 -47.562 -28.922 1 95.5 159 LYS A CA 1
ATOM 1267 C C . LYS A 1 159 ? -3.611 -47 -27.578 1 95.5 159 LYS A C 1
ATOM 1269 O O . LYS A 1 159 ? -3.254 -45.812 -27.469 1 95.5 159 LYS A O 1
ATOM 1274 N N . ARG A 1 160 ? -3.719 -47.781 -26.562 1 92.62 160 ARG A N 1
ATOM 1275 C CA . ARG A 1 160 ? -3.316 -47.344 -25.234 1 92.62 160 ARG A CA 1
ATOM 1276 C C . ARG A 1 160 ? -1.84 -46.969 -25.203 1 92.62 160 ARG A C 1
ATOM 1278 O O . ARG A 1 160 ? -1.464 -45.969 -24.578 1 92.62 160 ARG A O 1
ATOM 1285 N N . ASN A 1 161 ? -1.002 -47.812 -25.812 1 92.38 161 ASN A N 1
ATOM 1286 C CA . ASN A 1 161 ? 0.428 -47.531 -25.859 1 92.38 161 ASN A CA 1
ATOM 1287 C C . ASN A 1 161 ? 0.711 -46.219 -26.562 1 92.38 161 ASN A C 1
ATOM 1289 O O . ASN A 1 161 ? 1.554 -45.438 -26.125 1 92.38 161 ASN A O 1
ATOM 1293 N N . GLN A 1 162 ? -0.093 -45.938 -27.609 1 95.62 162 GLN A N 1
ATOM 1294 C CA . GLN A 1 162 ? 0.06 -44.688 -28.344 1 95.62 162 GLN A CA 1
ATOM 1295 C C . GLN A 1 162 ? -0.376 -43.5 -27.5 1 95.62 162 GLN A C 1
ATOM 1297 O O . GLN A 1 162 ? 0.326 -42.5 -27.422 1 95.62 162 GLN A O 1
ATOM 1302 N N . SER A 1 163 ? -1.476 -43.625 -26.844 1 94.44 163 SER A N 1
ATOM 1303 C CA . SER A 1 163 ? -2.008 -42.531 -26.031 1 94.44 163 SER A CA 1
ATOM 1304 C C . SER A 1 163 ? -1.129 -42.281 -24.812 1 94.44 163 SER A C 1
ATOM 1306 O O . SER A 1 163 ? -1.003 -41.156 -24.359 1 94.44 163 SER A O 1
ATOM 1308 N N . THR A 1 164 ? -0.532 -43.312 -24.25 1 90.69 164 THR A N 1
ATOM 1309 C CA . THR A 1 164 ? 0.362 -43.188 -23.109 1 90.69 164 THR A CA 1
ATOM 1310 C C . THR A 1 164 ? 1.612 -42.406 -23.484 1 90.69 164 THR A C 1
ATOM 1312 O O . THR A 1 164 ? 2.057 -41.531 -22.75 1 90.69 164 THR A O 1
ATOM 1315 N N . LYS A 1 165 ? 2.135 -42.75 -24.641 1 93.38 165 LYS A N 1
ATOM 1316 C CA . LYS A 1 165 ? 3.307 -42.031 -25.125 1 93.38 165 LYS A CA 1
ATOM 1317 C C . LYS A 1 165 ? 2.986 -40.531 -25.359 1 93.38 165 LYS A C 1
ATOM 1319 O O . LYS A 1 165 ? 3.771 -39.656 -25 1 93.38 165 LYS A O 1
ATOM 1324 N N . THR A 1 166 ? 1.849 -40.312 -25.953 1 95.81 166 THR A N 1
ATOM 1325 C CA . THR A 1 166 ? 1.406 -38.969 -26.219 1 95.81 166 THR A CA 1
ATOM 1326 C C . THR A 1 166 ? 1.189 -38.188 -24.906 1 95.81 166 THR A C 1
ATOM 1328 O O . THR A 1 166 ? 1.59 -37.031 -24.781 1 95.81 166 THR A O 1
ATOM 1331 N N . LEU A 1 167 ? 0.562 -38.844 -23.953 1 94.88 167 LEU A N 1
ATOM 1332 C CA . LEU A 1 167 ? 0.32 -38.219 -22.656 1 94.88 167 LEU A CA 1
ATOM 1333 C C . LEU A 1 167 ? 1.634 -37.844 -21.984 1 94.88 167 LEU A C 1
ATOM 1335 O O . LEU A 1 167 ? 1.76 -36.75 -21.406 1 94.88 167 LEU A O 1
ATOM 1339 N N . GLU A 1 168 ? 2.58 -38.781 -22.031 1 92.31 168 GLU A N 1
ATOM 1340 C CA . GLU A 1 168 ? 3.879 -38.531 -21.406 1 92.31 168 GLU A CA 1
ATOM 1341 C C . GLU A 1 168 ? 4.547 -37.281 -22.016 1 92.31 168 GLU A C 1
ATOM 1343 O O . GLU A 1 168 ? 5.125 -36.469 -21.297 1 92.31 168 GLU A O 1
ATOM 1348 N N . GLU A 1 169 ? 4.438 -37.188 -23.344 1 95.5 169 GLU A N 1
ATOM 1349 C CA . GLU A 1 169 ? 4.988 -36.031 -24.016 1 95.5 169 GLU A CA 1
ATOM 1350 C C . GLU A 1 169 ? 4.266 -34.75 -23.609 1 95.5 169 GLU A C 1
ATOM 1352 O O . GLU A 1 169 ? 4.902 -33.75 -23.312 1 95.5 169 GLU A O 1
ATOM 1357 N N . HIS A 1 170 ? 2.986 -34.844 -23.531 1 96.31 170 HIS A N 1
ATOM 1358 C CA . HIS A 1 170 ? 2.182 -33.688 -23.172 1 96.31 170 HIS A CA 1
ATOM 1359 C C . HIS A 1 170 ? 2.402 -33.281 -21.703 1 96.31 170 HIS A C 1
ATOM 1361 O O . HIS A 1 170 ? 2.479 -32.094 -21.391 1 96.31 170 HIS A O 1
ATOM 1367 N N . MET A 1 171 ? 2.518 -34.281 -20.875 1 96 171 MET A N 1
ATOM 1368 C CA . MET A 1 171 ? 2.723 -34 -19.453 1 96 171 MET A CA 1
ATOM 1369 C C . MET A 1 171 ? 4.109 -33.406 -19.203 1 96 171 MET A C 1
ATOM 1371 O O . MET A 1 171 ? 4.285 -32.562 -18.328 1 96 171 MET A O 1
ATOM 1375 N N . SER A 1 172 ? 5.074 -33.938 -19.953 1 95.94 172 SER A N 1
ATOM 1376 C CA . SER A 1 172 ? 6.41 -33.344 -19.875 1 95.94 172 SER A CA 1
ATOM 1377 C C . SER A 1 172 ? 6.395 -31.891 -2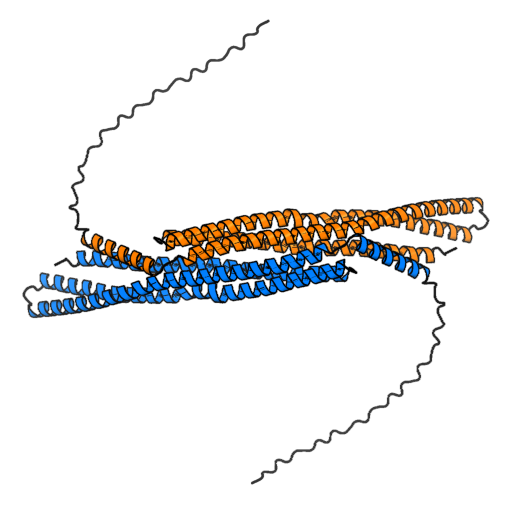0.312 1 95.94 172 SER A C 1
ATOM 1379 O O . SER A 1 172 ? 7.039 -31.047 -19.672 1 95.94 172 SER A O 1
ATOM 1381 N N . GLY A 1 173 ? 5.652 -31.609 -21.406 1 96.88 173 GLY A N 1
ATOM 1382 C CA . GLY A 1 173 ? 5.488 -30.234 -21.828 1 96.88 173 GLY A CA 1
ATOM 1383 C C . GLY A 1 173 ? 4.773 -29.375 -20.797 1 96.88 173 GLY A C 1
ATOM 1384 O O . GLY A 1 173 ? 5.156 -28.219 -20.562 1 96.88 173 GLY A O 1
ATOM 1385 N N . PHE A 1 174 ? 3.771 -29.938 -20.172 1 97.19 174 PHE A N 1
ATOM 1386 C CA . PHE A 1 174 ? 3.01 -29.266 -19.125 1 97.19 174 PHE A CA 1
ATOM 1387 C C . PHE A 1 174 ? 3.91 -28.891 -17.969 1 97.19 174 PHE A C 1
ATOM 1389 O O . PHE A 1 174 ? 3.857 -27.75 -17.469 1 97.19 174 PHE A O 1
ATOM 1396 N N . GLU A 1 175 ? 4.715 -29.797 -17.562 1 95.44 175 GLU A N 1
ATOM 1397 C CA . GLU A 1 175 ? 5.617 -29.578 -16.438 1 95.44 175 GLU A CA 1
ATOM 1398 C C . GLU A 1 175 ? 6.633 -28.484 -16.75 1 95.44 175 GLU A C 1
ATOM 1400 O O . GLU A 1 175 ? 6.871 -27.594 -15.938 1 95.44 175 GLU A O 1
ATOM 1405 N N . LYS A 1 176 ? 7.215 -28.562 -17.891 1 96.5 176 LYS A N 1
ATOM 1406 C CA . LYS A 1 176 ? 8.195 -27.562 -18.281 1 96.5 176 LYS A CA 1
ATOM 1407 C C . LYS A 1 176 ? 7.562 -26.188 -18.391 1 96.5 176 LYS A C 1
ATOM 1409 O O . LYS A 1 176 ? 8.125 -25.203 -17.906 1 96.5 176 LYS A O 1
ATOM 1414 N N . ARG A 1 177 ? 6.445 -26.141 -18.953 1 96.62 177 ARG A N 1
ATOM 1415 C CA . ARG A 1 177 ? 5.746 -24.891 -19.172 1 96.62 177 ARG A CA 1
ATOM 1416 C C . ARG A 1 177 ? 5.348 -24.234 -17.859 1 96.62 177 ARG A C 1
ATOM 1418 O O . ARG A 1 177 ? 5.492 -23.031 -17.672 1 96.62 177 ARG A O 1
ATOM 1425 N N . ARG A 1 178 ? 4.773 -25 -16.969 1 96.56 178 ARG A N 1
ATOM 1426 C CA . ARG A 1 178 ? 4.297 -24.406 -15.719 1 96.56 178 ARG A CA 1
ATOM 1427 C C . ARG A 1 178 ? 5.441 -23.781 -14.93 1 96.56 178 ARG A C 1
ATOM 1429 O O . ARG A 1 178 ? 5.273 -22.734 -14.312 1 96.56 178 ARG A O 1
ATOM 1436 N N . VAL A 1 179 ? 6.613 -24.406 -14.984 1 97.5 179 VAL A N 1
ATOM 1437 C CA . VAL A 1 179 ? 7.77 -23.875 -14.266 1 97.5 179 VAL A CA 1
ATOM 1438 C C . VAL A 1 179 ? 8.273 -22.609 -14.945 1 97.5 179 VAL A C 1
ATOM 1440 O O . VAL A 1 179 ? 8.586 -21.625 -14.281 1 97.5 179 VAL A O 1
ATOM 1443 N N . ARG A 1 180 ? 8.312 -22.656 -16.234 1 97.5 180 ARG A N 1
ATOM 1444 C CA . ARG A 1 180 ? 8.719 -21.484 -17 1 97.5 180 ARG A CA 1
ATOM 1445 C C . ARG A 1 180 ? 7.77 -20.328 -16.75 1 97.5 180 ARG A C 1
ATOM 1447 O O . ARG A 1 180 ? 8.211 -19.203 -16.5 1 97.5 180 ARG A O 1
ATOM 1454 N N . ASP A 1 181 ? 6.496 -20.609 -16.875 1 97.88 181 ASP A N 1
ATOM 1455 C CA . ASP A 1 181 ? 5.492 -19.578 -16.688 1 97.88 181 ASP A CA 1
ATOM 1456 C C . ASP A 1 181 ? 5.559 -19 -15.266 1 97.88 181 ASP A C 1
ATOM 1458 O O . ASP A 1 181 ? 5.469 -17.781 -15.086 1 97.88 181 ASP A O 1
ATOM 1462 N N . LEU A 1 182 ? 5.691 -19.859 -14.32 1 98 182 LEU A N 1
ATOM 1463 C CA . LEU A 1 182 ? 5.805 -19.406 -12.938 1 98 182 LEU A CA 1
ATOM 1464 C C . LEU A 1 182 ? 7.004 -18.469 -12.766 1 98 182 LEU A C 1
ATOM 1466 O O . LEU A 1 182 ? 6.883 -17.406 -12.164 1 98 182 LEU A O 1
ATOM 1470 N N . LYS A 1 183 ? 8.141 -18.891 -13.281 1 97.94 183 LYS A N 1
ATOM 1471 C CA . LYS A 1 183 ? 9.359 -18.094 -13.234 1 97.94 183 LYS A CA 1
ATOM 1472 C C . LYS A 1 183 ? 9.148 -16.734 -13.883 1 97.94 183 LYS A C 1
ATOM 1474 O O . LYS A 1 183 ? 9.453 -15.695 -13.289 1 97.94 183 LYS A O 1
ATOM 1479 N N . ASP A 1 184 ? 8.586 -16.734 -15.039 1 98.25 184 ASP A N 1
ATOM 1480 C CA . ASP A 1 184 ? 8.398 -15.516 -15.805 1 98.25 184 ASP A CA 1
ATOM 1481 C C . ASP A 1 184 ? 7.461 -14.555 -15.078 1 98.25 184 ASP A C 1
ATOM 1483 O O . ASP A 1 184 ? 7.742 -13.359 -14.984 1 98.25 184 ASP A O 1
ATOM 1487 N N . ILE A 1 185 ? 6.355 -15.039 -14.57 1 98.75 185 ILE A N 1
ATOM 1488 C CA . ILE A 1 185 ? 5.359 -14.195 -13.914 1 98.75 185 ILE A CA 1
ATOM 1489 C C . ILE A 1 185 ? 5.945 -13.609 -12.633 1 98.75 185 ILE A C 1
ATOM 1491 O O . ILE A 1 185 ? 5.777 -12.422 -12.352 1 98.75 185 ILE A O 1
ATOM 1495 N N . LEU A 1 186 ? 6.66 -14.398 -11.883 1 98.69 186 LEU A N 1
ATOM 1496 C CA . LEU A 1 186 ? 7.258 -13.922 -10.641 1 98.69 186 LEU A CA 1
ATOM 1497 C C . LEU A 1 186 ? 8.359 -12.906 -10.922 1 98.69 186 LEU A C 1
ATOM 1499 O O . LEU A 1 186 ? 8.523 -11.938 -10.172 1 98.69 186 LEU A O 1
ATOM 1503 N N . GLN A 1 187 ? 9.109 -13.148 -11.984 1 98.62 187 GLN A N 1
ATOM 1504 C CA . GLN A 1 187 ? 10.109 -12.164 -12.383 1 98.62 187 GLN A CA 1
ATOM 1505 C C . GLN A 1 187 ? 9.461 -10.828 -12.742 1 98.62 187 GLN A C 1
ATOM 1507 O O . GLN A 1 187 ? 9.961 -9.766 -12.375 1 98.62 187 GLN A O 1
ATOM 1512 N N . GLU A 1 188 ? 8.367 -10.898 -13.414 1 98.62 188 GLU A N 1
ATOM 1513 C CA . GLU A 1 188 ? 7.633 -9.688 -13.766 1 98.62 188 GLU A CA 1
ATOM 1514 C C . GLU A 1 188 ? 7.129 -8.969 -12.523 1 98.62 188 GLU A C 1
ATOM 1516 O O . GLU A 1 188 ? 7.18 -7.738 -12.445 1 98.62 188 GLU A O 1
ATOM 1521 N N . TYR A 1 189 ? 6.617 -9.742 -11.562 1 98.88 189 TYR A N 1
ATOM 1522 C CA . TYR A 1 189 ? 6.152 -9.164 -10.312 1 98.88 189 TYR A CA 1
ATOM 1523 C C . TYR A 1 189 ? 7.27 -8.391 -9.617 1 98.88 189 TYR A C 1
ATOM 1525 O O . TYR A 1 189 ? 7.105 -7.223 -9.266 1 98.88 189 TYR A O 1
ATOM 1533 N N . ILE A 1 190 ? 8.375 -9 -9.492 1 98.88 190 ILE A N 1
ATOM 1534 C CA . ILE A 1 190 ? 9.492 -8.43 -8.75 1 98.88 190 ILE A CA 1
ATOM 1535 C C . ILE A 1 190 ? 10.047 -7.223 -9.508 1 98.88 190 ILE A C 1
ATOM 1537 O O . ILE A 1 190 ? 10.336 -6.188 -8.906 1 98.88 190 ILE A O 1
ATOM 1541 N N . HIS A 1 191 ? 10.133 -7.41 -10.773 1 98.56 191 HIS A N 1
ATOM 1542 C CA . HIS A 1 191 ? 10.641 -6.316 -11.586 1 98.56 191 HIS A CA 1
ATOM 1543 C C . HIS A 1 191 ? 9.734 -5.094 -11.492 1 98.56 191 HIS A C 1
ATOM 1545 O O . HIS A 1 191 ? 10.211 -3.965 -11.367 1 98.56 191 HIS A O 1
ATOM 1551 N N . THR A 1 192 ? 8.477 -5.305 -11.555 1 98.81 192 THR A N 1
ATOM 1552 C CA . THR A 1 192 ? 7.496 -4.227 -11.43 1 98.81 192 THR A CA 1
ATOM 1553 C C . THR A 1 192 ? 7.633 -3.531 -10.078 1 98.81 192 THR A C 1
ATOM 1555 O O . THR A 1 192 ? 7.652 -2.301 -10.008 1 98.81 192 THR A O 1
ATOM 1558 N N . GLU A 1 193 ? 7.766 -4.297 -9.031 1 98.81 193 GLU A N 1
ATOM 1559 C CA . GLU A 1 193 ? 7.93 -3.74 -7.691 1 98.81 193 GLU A CA 1
ATOM 1560 C C . GLU A 1 193 ? 9.227 -2.949 -7.578 1 98.81 193 GLU A C 1
ATOM 1562 O O . GLU A 1 193 ? 9.25 -1.848 -7.023 1 98.81 193 GLU A O 1
ATOM 1567 N N . MET A 1 194 ? 10.289 -3.494 -8.109 1 98.81 194 MET A N 1
ATOM 1568 C CA . MET A 1 194 ? 11.586 -2.824 -8.023 1 98.81 194 MET A CA 1
ATOM 1569 C C . MET A 1 194 ? 11.539 -1.467 -8.719 1 98.81 194 MET A C 1
ATOM 1571 O O . MET A 1 194 ? 12.062 -0.482 -8.203 1 98.81 194 MET A O 1
ATOM 1575 N N . LEU A 1 195 ? 10.891 -1.449 -9.828 1 98.75 195 LEU A N 1
ATOM 1576 C CA . LEU A 1 195 ? 10.781 -0.198 -10.57 1 98.75 195 LEU A CA 1
ATOM 1577 C C . LEU A 1 195 ? 10.023 0.851 -9.766 1 98.75 195 LEU A C 1
ATOM 1579 O O . LEU A 1 195 ? 10.445 2.008 -9.695 1 98.75 195 LEU A O 1
ATOM 1583 N N . PHE A 1 196 ? 8.984 0.447 -9.141 1 98.88 196 PHE A N 1
ATOM 1584 C CA . PHE A 1 196 ? 8.203 1.381 -8.336 1 98.88 196 PHE A CA 1
ATOM 1585 C C . PHE A 1 196 ? 9.016 1.894 -7.156 1 98.88 196 PHE A C 1
ATOM 1587 O O . PHE A 1 196 ? 9.055 3.098 -6.898 1 98.88 196 PHE A O 1
ATOM 1594 N N . HIS A 1 197 ? 9.648 1.04 -6.473 1 98.88 197 HIS A N 1
ATOM 1595 C CA . HIS A 1 197 ? 10.391 1.436 -5.281 1 98.88 197 HIS A CA 1
ATOM 1596 C C . HIS A 1 197 ? 11.57 2.336 -5.637 1 98.88 197 HIS A C 1
ATOM 1598 O O . HIS A 1 197 ? 11.922 3.238 -4.875 1 98.88 197 HIS A O 1
ATOM 1604 N N . ALA A 1 198 ? 12.18 2.064 -6.773 1 98.81 198 ALA A N 1
ATOM 1605 C CA . ALA A 1 198 ? 13.266 2.928 -7.227 1 98.81 198 ALA A CA 1
ATOM 1606 C C . ALA A 1 198 ? 12.758 4.344 -7.504 1 98.81 198 ALA A C 1
ATOM 1608 O O . ALA A 1 198 ? 13.367 5.32 -7.07 1 98.81 198 ALA A O 1
ATOM 1609 N N . LYS A 1 199 ? 11.633 4.434 -8.156 1 98.81 199 LYS A N 1
ATOM 1610 C CA . LYS A 1 199 ? 11.055 5.742 -8.469 1 98.81 199 LYS A CA 1
ATOM 1611 C C . LYS A 1 199 ? 10.57 6.441 -7.195 1 98.81 199 LYS A C 1
ATOM 1613 O O . LYS A 1 199 ? 10.68 7.66 -7.074 1 98.81 199 LYS A O 1
ATOM 1618 N N . ALA A 1 200 ? 10.023 5.656 -6.328 1 98.81 200 ALA A N 1
ATOM 1619 C CA . ALA A 1 200 ? 9.586 6.211 -5.051 1 98.81 200 ALA A CA 1
ATOM 1620 C C . ALA A 1 200 ? 10.75 6.852 -4.301 1 98.81 200 ALA A C 1
ATOM 1622 O O . ALA A 1 200 ? 10.633 7.973 -3.797 1 98.81 200 ALA A O 1
ATOM 1623 N N . LEU A 1 201 ? 11.875 6.223 -4.305 1 98.69 201 LEU A N 1
ATOM 1624 C CA . LEU A 1 201 ? 13.047 6.738 -3.605 1 98.69 201 LEU A CA 1
ATOM 1625 C C . LEU A 1 201 ? 13.531 8.039 -4.238 1 98.69 201 LEU A C 1
ATOM 1627 O O . LEU A 1 201 ? 13.914 8.977 -3.533 1 98.69 201 LEU A O 1
ATOM 1631 N N . GLU A 1 202 ? 13.477 8.07 -5.492 1 98.69 202 GLU A N 1
ATOM 1632 C CA . GLU A 1 202 ? 13.883 9.273 -6.211 1 98.69 202 GLU A CA 1
ATOM 1633 C C . GLU A 1 202 ? 12.992 10.461 -5.836 1 98.69 202 GLU A C 1
ATOM 1635 O O . GLU A 1 202 ? 13.5 11.516 -5.453 1 98.69 202 GLU A O 1
ATOM 1640 N N . LEU A 1 203 ? 11.734 10.266 -5.883 1 98.88 203 LEU A N 1
ATOM 1641 C CA . LEU A 1 203 ? 10.781 11.344 -5.66 1 98.88 203 LEU A CA 1
ATOM 1642 C C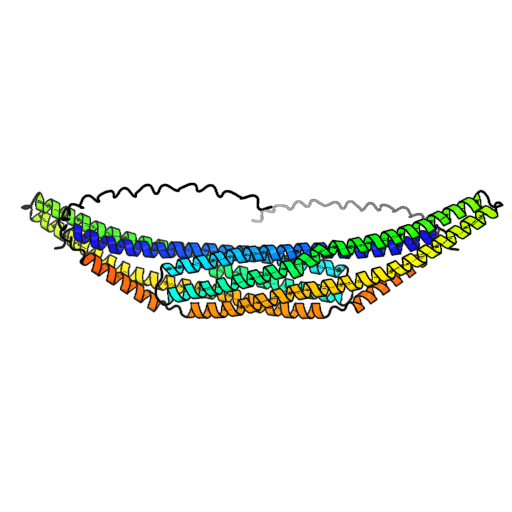 . LEU A 1 203 ? 10.734 11.734 -4.188 1 98.88 203 LEU A C 1
ATOM 1644 O O . LEU A 1 203 ? 10.562 12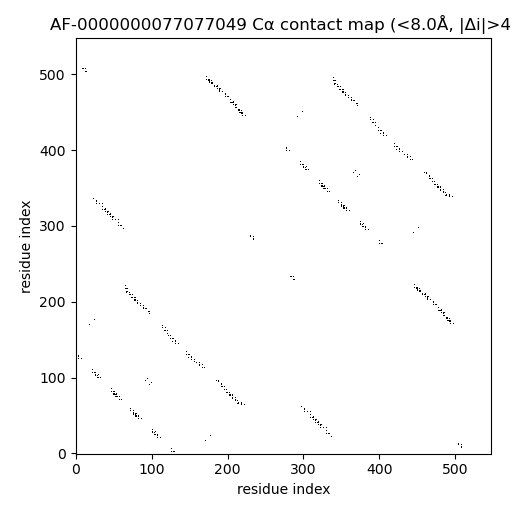.906 -3.857 1 98.88 203 LEU A O 1
ATOM 1648 N N . LEU A 1 204 ? 10.938 10.781 -3.328 1 98.81 204 LEU A N 1
ATOM 1649 C CA . LEU A 1 204 ? 10.953 11.062 -1.896 1 98.81 204 LEU A CA 1
ATOM 1650 C C . LEU A 1 204 ? 12.211 11.828 -1.508 1 98.81 204 LEU A C 1
ATOM 1652 O O . LEU A 1 204 ? 12.164 12.711 -0.644 1 98.81 204 LEU A O 1
ATOM 1656 N N . THR A 1 205 ? 13.281 11.469 -2.168 1 98.69 205 THR A N 1
ATOM 1657 C CA . THR A 1 205 ? 14.516 12.211 -1.932 1 98.69 205 THR A CA 1
ATOM 1658 C C . THR A 1 205 ? 14.344 13.68 -2.324 1 98.69 205 THR A C 1
ATOM 1660 O O . THR A 1 205 ? 14.758 14.578 -1.588 1 98.69 205 THR A O 1
ATOM 1663 N N . LEU A 1 206 ? 13.688 13.898 -3.408 1 98.81 206 LEU A N 1
ATOM 1664 C CA . LEU A 1 206 ? 13.391 15.258 -3.844 1 98.81 206 LEU A CA 1
ATOM 1665 C C . LEU A 1 206 ? 12.445 15.953 -2.865 1 98.81 206 LEU A C 1
ATOM 1667 O O . LEU A 1 206 ? 12.648 17.109 -2.518 1 98.81 206 LEU A O 1
ATOM 1671 N N . SER A 1 207 ? 11.414 15.266 -2.451 1 98.81 207 SER A N 1
ATOM 1672 C CA . SER A 1 207 ? 10.469 15.797 -1.479 1 98.81 207 SER A CA 1
ATOM 1673 C C . SER A 1 207 ? 11.172 16.234 -0.198 1 98.81 207 SER A C 1
ATOM 1675 O O . SER A 1 207 ? 10.852 17.266 0.371 1 98.81 207 SER A O 1
ATOM 1677 N N . TYR A 1 208 ? 12.125 15.453 0.2 1 98.56 208 TYR A N 1
ATOM 1678 C CA . TYR A 1 208 ? 12.875 15.766 1.415 1 98.56 208 TYR A CA 1
ATOM 1679 C C . TYR A 1 208 ? 13.617 17.078 1.274 1 98.56 208 TYR A C 1
ATOM 1681 O O . TYR A 1 208 ? 13.641 17.891 2.203 1 98.56 208 TYR A O 1
ATOM 1689 N N . GLN A 1 209 ? 14.156 17.297 0.176 1 98.31 209 GLN A N 1
ATOM 1690 C CA . GLN A 1 209 ? 14.883 18.547 -0.085 1 98.31 209 GLN A CA 1
ATOM 1691 C C . GLN A 1 209 ? 13.945 19.75 -0.031 1 98.31 209 GLN A C 1
ATOM 1693 O O . GLN A 1 209 ? 14.289 20.781 0.536 1 98.31 209 GLN A O 1
ATOM 1698 N N . HIS A 1 210 ? 12.766 19.578 -0.589 1 98.38 210 HIS A N 1
ATOM 1699 C CA . HIS A 1 210 ? 11.789 20.672 -0.568 1 98.38 210 HIS A CA 1
ATOM 1700 C C . HIS A 1 210 ? 11.375 21 0.859 1 98.38 210 HIS A C 1
ATOM 1702 O O . HIS A 1 210 ? 11.227 22.172 1.208 1 98.38 210 HIS A O 1
ATOM 1708 N N . ILE A 1 211 ? 11.211 19.984 1.677 1 98.38 211 ILE A N 1
ATOM 1709 C CA . ILE A 1 211 ? 10.797 20.203 3.059 1 98.38 211 ILE A CA 1
ATOM 1710 C C . ILE A 1 211 ? 11.938 20.844 3.846 1 98.38 211 ILE A C 1
ATOM 1712 O O . ILE A 1 211 ? 11.711 21.719 4.688 1 98.38 211 ILE A O 1
ATOM 1716 N N . ASP A 1 212 ? 13.117 20.438 3.531 1 97 212 ASP A N 1
ATOM 1717 C CA . ASP A 1 212 ? 14.289 20.906 4.254 1 97 212 ASP A CA 1
ATOM 1718 C C . ASP A 1 212 ? 14.5 22.406 4.039 1 97 212 ASP A C 1
ATOM 1720 O O . ASP A 1 212 ? 15.133 23.078 4.859 1 97 212 ASP A O 1
ATOM 1724 N N . HIS A 1 213 ? 13.898 22.969 3.012 1 95.19 213 HIS A N 1
ATOM 1725 C CA . HIS A 1 213 ? 14.047 24.375 2.66 1 95.19 213 HIS A CA 1
ATOM 1726 C C . HIS A 1 213 ? 13.125 25.25 3.502 1 95.19 213 HIS A C 1
ATOM 1728 O O . HIS A 1 213 ? 13.297 26.469 3.553 1 95.19 213 HIS A O 1
ATOM 1734 N N . ILE A 1 214 ? 12.172 24.656 4.152 1 96.56 214 ILE A N 1
ATOM 1735 C CA . ILE A 1 214 ? 11.242 25.453 4.961 1 96.56 214 ILE A CA 1
ATOM 1736 C C . ILE A 1 214 ? 12 26.141 6.09 1 96.56 214 ILE A C 1
ATOM 1738 O O . ILE A 1 214 ? 12.797 25.516 6.789 1 96.56 214 ILE A O 1
ATOM 1742 N N . ASN A 1 215 ? 11.758 27.438 6.164 1 95.12 215 ASN A N 1
ATOM 1743 C CA . ASN A 1 215 ? 12.391 28.266 7.18 1 95.12 215 ASN A CA 1
ATOM 1744 C C . ASN A 1 215 ? 11.359 28.906 8.102 1 95.12 215 ASN A C 1
ATOM 1746 O O . ASN A 1 215 ? 10.602 29.781 7.68 1 95.12 215 ASN A O 1
ATOM 1750 N N . GLU A 1 216 ? 11.414 28.625 9.359 1 94.25 216 GLU A N 1
ATOM 1751 C CA . GLU A 1 216 ? 10.422 29.094 10.32 1 94.25 216 GLU A CA 1
ATOM 1752 C C . GLU A 1 216 ? 10.547 30.594 10.547 1 94.25 216 GLU A C 1
ATOM 1754 O O . GLU A 1 216 ? 9.555 31.281 10.766 1 94.25 216 GLU A O 1
ATOM 1759 N N . ASP A 1 217 ? 11.758 31.125 10.422 1 95.44 217 ASP A N 1
ATOM 1760 C CA . ASP A 1 217 ? 11.961 32.562 10.625 1 95.44 217 ASP A CA 1
ATOM 1761 C C . ASP A 1 217 ? 11.359 33.344 9.477 1 95.44 217 ASP A C 1
ATOM 1763 O O . ASP A 1 217 ? 10.789 34.438 9.695 1 95.44 217 ASP A O 1
ATOM 1767 N N . GLU A 1 218 ? 11.484 32.844 8.359 1 94.69 218 GLU A N 1
ATOM 1768 C CA . GLU A 1 218 ? 10.883 33.5 7.203 1 94.69 218 GLU A CA 1
ATOM 1769 C C . GLU A 1 218 ? 9.359 33.5 7.297 1 94.69 218 GLU A C 1
ATOM 1771 O O . GLU A 1 218 ? 8.703 34.469 6.945 1 94.69 218 GLU A O 1
ATOM 1776 N N . ALA A 1 219 ? 8.812 32.438 7.762 1 92.44 219 ALA A N 1
ATOM 1777 C CA . ALA A 1 219 ? 7.363 32.344 7.922 1 92.44 219 ALA A CA 1
ATOM 1778 C C . ALA A 1 219 ? 6.855 33.312 8.984 1 92.44 219 ALA A C 1
ATOM 1780 O O . ALA A 1 219 ? 5.809 33.938 8.82 1 92.44 219 ALA A O 1
ATOM 1781 N N . LEU A 1 220 ? 7.641 33.375 10.016 1 94.81 220 LEU A N 1
ATOM 1782 C CA . LEU A 1 220 ? 7.281 34.312 11.07 1 94.81 220 LEU A CA 1
ATOM 1783 C C . LEU A 1 220 ? 7.312 35.75 10.562 1 94.81 220 LEU A C 1
ATOM 1785 O O . LEU A 1 220 ? 6.418 36.562 10.859 1 94.81 220 LEU A O 1
ATOM 1789 N N . GLU A 1 221 ? 8.297 36.062 9.781 1 94.69 221 GLU A N 1
ATOM 1790 C CA . GLU A 1 221 ? 8.414 37.406 9.219 1 94.69 221 GLU A CA 1
ATOM 1791 C C . GLU A 1 221 ? 7.219 37.75 8.328 1 94.69 221 GLU A C 1
ATOM 1793 O O . GLU A 1 221 ? 6.695 38.844 8.367 1 94.69 221 GLU A O 1
ATOM 1798 N N . ALA A 1 222 ? 6.832 36.812 7.547 1 91.31 222 ALA A N 1
ATOM 1799 C CA . ALA A 1 222 ? 5.672 37 6.688 1 91.31 222 ALA A CA 1
ATOM 1800 C C . ALA A 1 222 ? 4.406 37.219 7.512 1 91.31 222 ALA A C 1
ATOM 1802 O O . ALA A 1 222 ? 3.576 38.062 7.172 1 91.31 222 ALA A O 1
ATOM 1803 N N . TYR A 1 223 ? 4.281 36.5 8.578 1 91.62 223 TYR A N 1
ATOM 1804 C CA . TYR A 1 223 ? 3.146 36.625 9.484 1 91.62 223 TYR A CA 1
ATOM 1805 C C . TYR A 1 223 ? 3.121 38.031 10.117 1 91.62 223 TYR A C 1
ATOM 1807 O O . TYR A 1 223 ? 2.078 38.688 10.141 1 91.62 223 TYR A O 1
ATOM 1815 N N . LEU A 1 224 ? 4.227 38.438 10.555 1 92.56 224 LEU A N 1
ATOM 1816 C CA . LEU A 1 224 ? 4.336 39.75 11.203 1 92.56 224 LEU A CA 1
ATOM 1817 C C . LEU A 1 224 ? 4.07 40.875 10.219 1 92.56 224 LEU A C 1
ATOM 1819 O O . LEU A 1 224 ? 3.432 41.875 10.562 1 92.56 224 LEU A O 1
ATOM 1823 N N . ASN A 1 225 ? 4.535 40.688 9.008 1 90.94 225 ASN A N 1
ATOM 1824 C CA . ASN A 1 225 ? 4.277 41.688 7.965 1 90.94 225 ASN A CA 1
ATOM 1825 C C . ASN A 1 225 ? 2.789 41.781 7.645 1 90.94 225 ASN A C 1
ATOM 1827 O O . ASN A 1 225 ? 2.26 42.875 7.477 1 90.94 225 ASN A O 1
ATOM 1831 N N . ASN A 1 226 ? 2.162 40.688 7.586 1 87 226 ASN A N 1
ATOM 1832 C CA . ASN A 1 226 ? 0.727 40.656 7.328 1 87 226 ASN A CA 1
ATOM 1833 C C . ASN A 1 226 ? -0.053 41.312 8.469 1 87 226 ASN A C 1
ATOM 1835 O O . ASN A 1 226 ? -1.044 42 8.234 1 87 226 ASN A O 1
ATOM 1839 N N . LEU A 1 227 ? 0.393 41.031 9.703 1 86.56 227 LEU A N 1
ATOM 1840 C CA . LEU A 1 227 ? -0.228 41.625 10.875 1 86.56 227 LEU A CA 1
ATOM 1841 C C . LEU A 1 227 ? -0.085 43.156 10.852 1 86.56 227 LEU A C 1
ATOM 1843 O O . LEU A 1 227 ? -1.035 43.875 11.164 1 86.56 227 LEU A O 1
ATOM 1847 N N . GLN A 1 228 ? 1.051 43.625 10.398 1 87.06 228 GLN A N 1
ATOM 1848 C CA . GLN A 1 228 ? 1.312 45.031 10.32 1 87.06 228 GLN A CA 1
ATOM 1849 C C . GLN A 1 228 ? 0.443 45.719 9.25 1 87.06 228 GLN A C 1
ATOM 1851 O O . GLN A 1 228 ? -0.078 46.812 9.461 1 87.06 228 GLN A O 1
ATOM 1856 N N . VAL A 1 229 ? 0.296 45.031 8.148 1 83.88 229 VAL A N 1
ATOM 1857 C CA . VAL A 1 229 ? -0.512 45.562 7.051 1 83.88 229 VAL A CA 1
ATOM 1858 C C . VAL A 1 229 ? -1.968 45.688 7.496 1 83.88 229 VAL A C 1
ATOM 1860 O O . VAL A 1 229 ? -2.635 46.688 7.195 1 83.88 229 VAL A O 1
ATOM 1863 N N . ARG A 1 230 ? -2.449 44.781 8.25 1 80 230 ARG A N 1
ATOM 1864 C CA . ARG A 1 230 ? -3.834 44.781 8.703 1 80 230 ARG A CA 1
ATOM 1865 C C . ARG A 1 230 ? -4.059 45.875 9.773 1 80 230 ARG A C 1
ATOM 1867 O O . ARG A 1 230 ? -5.125 46.469 9.828 1 80 230 ARG A O 1
ATOM 1874 N N . ARG A 1 231 ? -3.066 46.062 10.57 1 78.12 231 ARG A N 1
ATOM 1875 C CA . ARG A 1 231 ? -3.137 47.125 11.578 1 78.12 231 ARG A CA 1
ATOM 1876 C C . ARG A 1 231 ? -3.215 48.5 10.914 1 78.12 231 ARG A C 1
ATOM 1878 O O . ARG A 1 231 ? -3.955 49.375 11.375 1 78.12 231 ARG A O 1
ATOM 1885 N N . ARG A 1 232 ? -2.543 48.688 9.859 1 76.56 232 ARG A N 1
ATOM 1886 C CA . ARG A 1 232 ? -2.527 49.938 9.141 1 76.56 232 ARG A CA 1
ATOM 1887 C C . ARG A 1 232 ? -3.842 50.188 8.406 1 76.56 232 ARG A C 1
ATOM 1889 O O . ARG A 1 232 ? -4.348 51.312 8.359 1 76.56 232 ARG A O 1
ATOM 1896 N N . ARG A 1 233 ? -4.391 49.219 7.805 1 67.38 233 ARG A N 1
ATOM 1897 C CA . ARG A 1 233 ? -5.648 49.312 7.074 1 67.38 233 ARG A CA 1
ATOM 1898 C C . ARG A 1 233 ? -6.812 49.594 8.023 1 67.38 233 ARG A C 1
ATOM 1900 O O . ARG A 1 233 ? -7.75 50.312 7.684 1 67.38 233 ARG A O 1
ATOM 1907 N N . GLY A 1 234 ? -6.867 48.812 9.125 1 59.03 234 GLY A N 1
ATOM 1908 C CA . GLY A 1 234 ? -7.891 49.094 10.125 1 59.03 234 GLY A CA 1
ATOM 1909 C C . GLY A 1 234 ? -7.828 50.531 10.648 1 59.03 234 GLY A C 1
ATOM 1910 O O . GLY A 1 234 ? -8.859 51.125 10.945 1 59.03 234 GLY A O 1
ATOM 1911 N N . LEU A 1 235 ? -6.637 51.156 10.734 1 53 235 LEU A N 1
ATOM 1912 C CA . LEU A 1 235 ? -6.465 52.562 11.117 1 53 235 LEU A CA 1
ATOM 1913 C C . LEU A 1 235 ? -6.898 53.5 9.984 1 53 235 LEU A C 1
ATOM 1915 O O . LEU A 1 235 ? -7.371 54.594 10.234 1 53 235 LEU A O 1
ATOM 1919 N N . LEU A 1 236 ? -6.746 53.219 8.789 1 44.59 236 LEU A N 1
ATOM 1920 C CA . LEU A 1 236 ? -7.078 54.062 7.633 1 44.59 236 LEU A CA 1
ATOM 1921 C C . LEU A 1 236 ? -8.562 53.938 7.297 1 44.59 236 LEU A C 1
ATOM 1923 O O . LEU A 1 236 ? -9.086 54.75 6.531 1 44.59 236 LEU A O 1
ATOM 1927 N N . GLU A 1 237 ? -9.203 53.031 7.465 1 43.12 237 GLU A N 1
ATOM 1928 C CA . GLU A 1 237 ? -10.617 53.125 7.098 1 43.12 237 GLU A CA 1
ATOM 1929 C C . GLU A 1 237 ? -11.328 54.219 7.887 1 43.12 237 GLU A C 1
ATOM 1931 O O . GLU A 1 237 ? -11.766 54 9.016 1 43.12 237 GLU A O 1
ATOM 1936 N N . GLU A 1 238 ? -10.82 55.5 8.039 1 37.56 238 GLU A N 1
ATOM 1937 C CA . GLU A 1 238 ? -11.648 56.719 8.195 1 37.56 238 GLU A CA 1
ATOM 1938 C C . GLU A 1 238 ? -12.945 56.594 7.395 1 37.56 238 GLU A C 1
ATOM 1940 O O . GLU A 1 238 ? -12.938 56.062 6.273 1 37.56 238 GLU A O 1
ATOM 1945 N N . PRO A 1 239 ? -14.109 56.875 7.988 1 35.81 239 PRO A N 1
ATOM 1946 C CA . PRO A 1 239 ? -15.367 56.906 7.242 1 35.81 239 PRO A CA 1
ATOM 1947 C C . PRO A 1 239 ? -15.305 57.844 6.023 1 35.81 239 PRO A C 1
ATOM 1949 O O . PRO A 1 239 ? -14.953 59 6.148 1 35.81 239 PRO A O 1
ATOM 1952 N N . TYR A 1 240 ? -14.82 57.5 4.895 1 32.59 240 TYR A N 1
ATOM 1953 C CA . TYR A 1 240 ? -15.109 58.344 3.742 1 32.59 240 TYR A CA 1
ATOM 1954 C C . TYR A 1 240 ? -16.469 59 3.871 1 32.59 240 TYR A C 1
ATOM 1956 O O . TYR A 1 240 ? -17.422 58.406 4.367 1 32.59 240 TYR A O 1
ATOM 1964 N N . PRO A 1 241 ? -16.5 60.344 3.998 1 32.16 241 PRO A N 1
ATOM 1965 C CA . PRO A 1 241 ? -17.812 61 3.912 1 32.16 241 PRO A CA 1
ATOM 1966 C C . PRO A 1 241 ? -18.734 60.344 2.877 1 32.16 241 PRO A C 1
ATOM 1968 O O . PRO A 1 241 ? -18.25 59.812 1.871 1 32.16 241 PRO A O 1
ATOM 1971 N N . THR A 1 242 ? -19.797 59.75 3.311 1 29.77 242 THR A N 1
ATOM 1972 C CA . THR A 1 242 ? -20.891 59.312 2.445 1 29.77 242 THR A CA 1
ATOM 1973 C C . THR A 1 242 ? -21.078 60.312 1.287 1 29.77 242 THR A C 1
ATOM 1975 O O . THR A 1 242 ? -21.484 61.438 1.493 1 29.77 242 THR A O 1
ATOM 1978 N N . SER A 1 243 ? -20.109 60.375 0.407 1 28.45 243 SER A N 1
ATOM 1979 C CA . SER A 1 243 ? -20.406 61.156 -0.794 1 28.45 243 SER A CA 1
ATOM 1980 C C . SER A 1 243 ? -21.828 60.938 -1.256 1 28.45 243 SER A C 1
ATOM 1982 O O . SER A 1 243 ? -22.328 59.812 -1.242 1 28.45 243 SER A O 1
ATOM 1984 N N . GLU A 1 244 ? -22.672 61.969 -1.174 1 29.88 244 GLU A N 1
ATOM 1985 C CA . GLU A 1 244 ? -24.016 62.094 -1.718 1 29.88 244 GLU A CA 1
ATOM 1986 C C . GLU A 1 244 ? -24.125 61.5 -3.113 1 29.88 244 GLU A C 1
ATOM 1988 O O . GLU A 1 244 ? -23.328 61.812 -3.998 1 29.88 244 GLU A O 1
ATOM 1993 N N . THR A 1 245 ? -24.391 60.188 -3.18 1 30.33 245 THR A N 1
ATOM 1994 C CA . THR A 1 245 ? -24.688 59.5 -4.434 1 30.33 245 THR A CA 1
ATOM 1995 C C . THR A 1 245 ? -25.469 60.406 -5.375 1 30.33 245 THR A C 1
ATOM 1997 O O . THR A 1 245 ? -26.578 60.844 -5.051 1 30.33 245 THR A O 1
ATOM 2000 N N . PRO A 1 246 ? -24.781 61.219 -6.133 1 31.28 246 PRO A N 1
ATOM 2001 C CA . PRO A 1 246 ? -25.625 62 -7.035 1 31.28 246 PRO A CA 1
ATOM 2002 C C . PRO A 1 246 ? -26.656 61.156 -7.766 1 31.28 246 PRO A C 1
ATOM 2004 O O . PRO A 1 246 ? -26.391 60 -8.102 1 31.28 246 PRO A O 1
ATOM 2007 N N . THR A 1 247 ? -27.938 61.25 -7.43 1 29.55 247 THR A N 1
ATOM 2008 C CA . THR A 1 247 ? -29.125 60.656 -8.047 1 29.55 247 THR A CA 1
ATOM 2009 C C . THR A 1 247 ? -29.078 60.812 -9.562 1 29.55 247 THR A C 1
ATOM 2011 O O . THR A 1 247 ? -29.297 61.906 -10.094 1 29.55 247 THR A O 1
ATOM 2014 N N . HIS A 1 248 ? -27.969 60.375 -10.227 1 29.23 248 HIS A N 1
ATOM 2015 C CA . HIS A 1 248 ? -28.031 60.531 -11.672 1 29.23 248 HIS A CA 1
ATOM 2016 C C . HIS A 1 248 ? -29.266 59.844 -12.25 1 29.23 248 HIS A C 1
ATOM 2018 O O . HIS A 1 248 ? -29.562 58.688 -11.922 1 29.23 248 HIS A O 1
ATOM 2024 N N . GLY A 1 249 ? -30.359 60.594 -12.578 1 25.69 249 GLY A N 1
ATOM 2025 C CA . GLY A 1 249 ? -31.594 60.281 -13.266 1 25.69 249 GLY A CA 1
ATOM 2026 C C . GLY A 1 249 ? -31.391 59.469 -14.531 1 25.69 249 GLY A C 1
ATOM 2027 O O . GLY A 1 249 ? -30.672 59.906 -15.43 1 25.69 249 GLY A O 1
ATOM 2028 N N . THR A 1 250 ? -31.297 58.094 -14.359 1 28.69 250 THR A N 1
ATOM 2029 C CA . THR A 1 250 ? -31.125 57.125 -15.43 1 28.69 250 THR A CA 1
ATOM 2030 C C . THR A 1 250 ? -32.062 57.406 -16.578 1 28.69 250 THR A C 1
ATOM 2032 O O . THR A 1 250 ? -33.281 57.5 -16.375 1 28.69 250 THR A O 1
ATOM 2035 N N . PRO A 1 251 ? -31.656 58.094 -17.578 1 31.36 251 PRO A N 1
ATOM 2036 C CA . PRO A 1 251 ? -32.562 58.469 -18.656 1 31.36 251 PRO A CA 1
ATOM 2037 C C . PRO A 1 251 ? -33.312 57.25 -19.234 1 31.36 251 PRO A C 1
ATOM 2039 O O . PRO A 1 251 ? -32.844 56.125 -19.125 1 31.36 251 PRO A O 1
ATOM 2042 N N . PRO A 1 252 ? -34.625 57.312 -19.5 1 27.55 252 PRO A N 1
ATOM 2043 C CA . PRO A 1 252 ? -35.562 56.25 -19.891 1 27.55 252 PRO A CA 1
ATOM 2044 C C . PRO A 1 252 ? -35.125 55.469 -21.109 1 27.55 252 PRO A C 1
ATOM 2046 O O . PRO A 1 252 ? -34.531 56.062 -22.031 1 27.55 252 PRO A O 1
ATOM 2049 N N . LEU A 1 253 ? -34.625 54.25 -20.938 1 27.72 253 LEU A N 1
ATOM 2050 C CA . LEU A 1 253 ? -34.188 53.281 -21.953 1 27.72 253 LEU A CA 1
ATOM 2051 C C . LEU A 1 253 ? -35.25 53.125 -23.047 1 27.72 253 LEU A C 1
ATOM 2053 O O . LEU A 1 253 ? -36.375 52.688 -22.766 1 27.72 253 LEU A O 1
ATOM 2057 N N . HIS A 1 254 ? -35.219 54.031 -24.062 1 25.84 254 HIS A N 1
ATOM 2058 C CA . HIS A 1 254 ? -36.156 53.875 -25.156 1 25.84 254 HIS A CA 1
ATOM 2059 C C . HIS A 1 254 ? -36.062 52.469 -25.766 1 25.84 254 HIS A C 1
ATOM 2061 O O . HIS A 1 254 ? -34.969 52.031 -26.156 1 25.84 254 HIS A O 1
ATOM 2067 N N . ARG A 1 255 ? -36.938 51.562 -25.375 1 27.62 255 ARG A N 1
ATOM 2068 C CA . ARG A 1 255 ? -37.188 50.188 -25.781 1 27.62 255 ARG A CA 1
ATOM 2069 C C . ARG A 1 255 ? -37.312 50.094 -27.297 1 27.62 255 ARG A C 1
ATOM 2071 O O . ARG A 1 255 ? -38.281 50.562 -27.891 1 27.62 255 ARG A O 1
ATOM 2078 N N . HIS A 1 256 ? -36.156 50.25 -28.078 1 23.33 256 HIS A N 1
ATOM 2079 C CA . HIS A 1 256 ? -36.312 50.125 -29.516 1 23.33 256 HIS A CA 1
ATOM 2080 C C . HIS A 1 256 ? -36.75 48.688 -29.875 1 23.33 256 HIS A C 1
ATOM 2082 O O . HIS A 1 256 ? -36.156 47.719 -29.422 1 23.33 256 HIS A O 1
ATOM 2088 N N . THR A 1 257 ? -38.031 48.469 -30.125 1 26.91 257 THR A N 1
ATOM 2089 C CA . THR A 1 257 ? -38.781 47.281 -30.578 1 26.91 257 THR A CA 1
ATOM 2090 C C . THR A 1 257 ? -38.188 46.719 -31.859 1 26.91 257 THR A C 1
ATOM 2092 O O . THR A 1 257 ? -38.094 47.438 -32.875 1 26.91 257 THR A O 1
ATOM 2095 N N . PRO A 1 258 ? -37.188 45.781 -31.719 1 28.14 258 PRO A N 1
ATOM 2096 C CA . PRO A 1 258 ? -36.562 45.281 -32.938 1 28.14 258 PRO A CA 1
ATOM 2097 C C . PRO A 1 258 ? -37.562 44.719 -33.938 1 28.14 258 PRO A C 1
ATOM 2099 O O . PRO A 1 258 ? -38.656 44.25 -33.562 1 28.14 258 PRO A O 1
ATOM 2102 N N . PRO A 1 259 ? -37.531 45.156 -35.156 1 27.91 259 PRO A N 1
ATOM 2103 C CA . PRO A 1 259 ? -38.5 44.844 -36.219 1 27.91 259 PRO A CA 1
ATOM 2104 C C . PRO A 1 259 ? -38.562 43.375 -36.562 1 27.91 259 PRO A C 1
ATOM 2106 O O . PRO A 1 259 ? -37.594 42.625 -36.312 1 27.91 259 PRO A O 1
ATOM 2109 N N . HIS A 1 260 ? -39.719 42.719 -36.594 1 26.72 260 HIS A N 1
ATOM 2110 C CA . HIS A 1 260 ? -40.25 41.375 -36.812 1 26.72 260 HIS A CA 1
ATOM 2111 C C . HIS A 1 260 ? -39.844 40.875 -38.188 1 26.72 260 HIS A C 1
ATOM 2113 O O . HIS A 1 260 ? -40.312 41.344 -39.219 1 26.72 260 HIS A O 1
ATOM 2119 N N . HIS A 1 261 ? -38.531 40.531 -38.406 1 24.05 261 HIS A N 1
ATOM 2120 C CA . HIS A 1 261 ? -38.156 40.062 -39.719 1 24.05 261 HIS A CA 1
ATOM 2121 C C . HIS A 1 261 ? -38.969 38.844 -40.125 1 24.05 261 HIS A C 1
ATOM 2123 O O . HIS A 1 261 ? -39.062 37.875 -39.375 1 24.05 261 HIS A O 1
ATOM 2129 N N . GLN A 1 262 ? -39.875 38.938 -41.062 1 23.17 262 GLN A N 1
ATOM 2130 C CA . GLN A 1 262 ? -40.812 38.062 -41.719 1 23.17 262 GLN A CA 1
ATOM 2131 C C . GLN A 1 262 ? -40.094 36.906 -42.438 1 23.17 262 GLN A C 1
ATOM 2133 O O . GLN A 1 262 ? -39.25 37.156 -43.281 1 23.17 262 GLN A O 1
ATOM 2138 N N . ARG A 1 263 ? -39.781 35.812 -41.688 1 27.69 263 ARG A N 1
ATOM 2139 C CA . ARG A 1 263 ? -39.188 34.594 -42.25 1 27.69 263 ARG A CA 1
ATOM 2140 C C . ARG A 1 263 ? -40 34.031 -43.406 1 27.69 263 ARG A C 1
ATOM 2142 O O . ARG A 1 263 ? -41.156 33.688 -43.25 1 27.69 263 ARG A O 1
ATOM 2149 N N . THR A 1 264 ? -39.75 34.531 -44.625 1 24.38 264 THR A N 1
ATOM 2150 C CA . THR A 1 264 ? -40.438 34.062 -45.844 1 24.38 264 THR A CA 1
ATOM 2151 C C . THR A 1 264 ? -40.188 32.562 -46.031 1 24.38 264 THR A C 1
ATOM 2153 O O . THR A 1 264 ? -39.062 32.094 -45.875 1 24.38 264 THR A O 1
ATOM 2156 N N . THR A 1 265 ? -41.219 31.672 -46.062 1 26.91 265 THR A N 1
ATOM 2157 C CA . THR A 1 265 ? -41.562 30.266 -46.188 1 26.91 265 THR A CA 1
ATOM 2158 C C . THR A 1 265 ? -41.219 29.75 -47.594 1 26.91 265 THR A C 1
ATOM 2160 O O . THR A 1 265 ? -41.562 28.609 -47.906 1 26.91 265 THR A O 1
ATOM 2163 N N . SER A 1 266 ? -40.031 30.016 -48.219 1 26.16 266 SER A N 1
ATOM 2164 C CA . SER A 1 266 ? -40.031 29.594 -49.625 1 26.16 266 SER A CA 1
ATOM 2165 C C . SER A 1 266 ? -40.094 28.062 -49.75 1 26.16 266 SER A C 1
ATOM 2167 O O . SER A 1 266 ? -39.375 27.375 -49.031 1 26.16 266 SER A O 1
ATOM 2169 N N . GLU A 1 267 ? -41.188 27.422 -50.344 1 28.97 267 GLU A N 1
ATOM 2170 C CA . GLU A 1 267 ? -41.719 26.125 -50.719 1 28.97 267 GLU A CA 1
ATOM 2171 C C . GLU A 1 267 ? -40.812 25.438 -51.75 1 28.97 267 GLU A C 1
ATOM 2173 O O . GLU A 1 267 ? -40.562 26 -52.812 1 28.97 267 GLU A O 1
ATOM 2178 N N . PRO A 1 268 ? -39.688 24.703 -51.312 1 32.44 268 PRO A N 1
ATOM 2179 C CA . PRO A 1 268 ? -38.875 24.078 -52.375 1 32.44 268 PRO A CA 1
ATOM 2180 C C . PRO A 1 268 ? -39.688 23.141 -53.25 1 32.44 268 PRO A C 1
ATOM 2182 O O . PRO A 1 268 ? -40.594 22.438 -52.75 1 32.44 268 PRO A O 1
ATOM 2185 N N . SER A 1 269 ? -40.094 23.516 -54.5 1 26.39 269 SER A N 1
ATOM 2186 C CA . SER A 1 269 ? -40.75 22.812 -55.594 1 26.39 269 SER A CA 1
ATOM 2187 C C . SER A 1 269 ? -39.906 21.609 -56.062 1 26.39 269 SER A C 1
ATOM 2189 O O . SER A 1 269 ? -38.688 21.703 -56.188 1 26.39 269 SER A O 1
ATOM 2191 N N . LEU A 1 270 ? -40.469 20.312 -56.031 1 33.03 270 LEU A N 1
ATOM 2192 C CA . LEU A 1 270 ? -40.188 18.922 -56.344 1 33.03 270 LEU A CA 1
ATOM 2193 C C . LEU A 1 270 ? -39.875 18.766 -57.844 1 33.03 270 LEU A C 1
ATOM 2195 O O . LEU A 1 270 ? -39.781 17.641 -58.344 1 33.03 270 LEU A O 1
ATOM 2199 N N . SER A 1 271 ? -39.219 19.781 -58.5 1 26.78 271 SER A N 1
ATOM 2200 C CA . SER A 1 271 ? -39.25 19.438 -59.906 1 26.78 271 SER A CA 1
ATOM 2201 C C . SER A 1 271 ? -38.562 18.094 -60.125 1 26.78 271 SER A C 1
ATOM 2203 O O . SER A 1 271 ? -37.531 17.797 -59.531 1 26.78 271 SER A O 1
ATOM 2205 N N . THR A 1 272 ? -39.375 17.109 -60.75 1 27.17 272 THR A N 1
ATOM 2206 C CA . THR A 1 272 ? -39.344 15.781 -61.312 1 27.17 272 THR A CA 1
ATOM 2207 C C . THR A 1 272 ? -38.219 15.672 -62.375 1 27.17 272 THR A C 1
ATOM 2209 O O . THR A 1 272 ? -38.469 15.836 -63.562 1 27.17 272 THR A O 1
ATOM 2212 N N . LYS A 1 273 ? -37.062 16.359 -62.156 1 24.02 273 LYS A N 1
ATOM 2213 C CA . LYS A 1 273 ? -36.375 16.188 -63.438 1 24.02 273 LYS A CA 1
ATOM 2214 C C . LYS A 1 273 ? -36.219 14.711 -63.781 1 24.02 273 LYS A C 1
ATOM 2216 O O . LYS A 1 273 ? -35.844 13.891 -62.969 1 24.02 273 LYS A O 1
ATOM 2221 N N . SER A 1 274 ? -36.719 14.414 -65.125 1 26.53 274 SER A N 1
ATOM 2222 C CA . SER A 1 274 ? -36.562 13.375 -66.125 1 26.53 274 SER A CA 1
ATOM 2223 C C . SER A 1 274 ? -35.125 12.875 -66.25 1 26.53 274 SER A C 1
ATOM 2225 O O . SER A 1 274 ? -34.188 13.672 -66.188 1 26.53 274 SER A O 1
ATOM 2227 N N . MET B 1 1 ? -9.57 61.844 20.031 1 44.59 1 MET B N 1
ATOM 2228 C CA . MET B 1 1 ? -9.727 60.625 20.812 1 44.59 1 MET B CA 1
ATOM 2229 C C . MET B 1 1 ? -10.578 59.594 20.047 1 44.59 1 MET B C 1
ATOM 2231 O O . MET B 1 1 ? -11.648 59.938 19.547 1 44.59 1 MET B O 1
ATOM 2235 N N . ALA B 1 2 ? -10.055 58.656 19.547 1 56.53 2 ALA B N 1
ATOM 2236 C CA . ALA B 1 2 ? -10.844 57.781 18.688 1 56.53 2 ALA B CA 1
ATOM 2237 C C . ALA B 1 2 ? -12.117 57.344 19.406 1 56.53 2 ALA B C 1
ATOM 2239 O O . ALA B 1 2 ? -12.094 56.969 20.578 1 56.53 2 ALA B O 1
ATOM 2240 N N . ASN B 1 3 ? -13.258 57.625 18.812 1 60.81 3 ASN B N 1
ATOM 2241 C CA . ASN B 1 3 ? -14.539 57.219 19.375 1 60.81 3 ASN B CA 1
ATOM 2242 C C . ASN B 1 3 ? -14.617 55.719 19.547 1 60.81 3 ASN B C 1
ATOM 2244 O O . ASN B 1 3 ? -13.773 54.969 19.016 1 60.81 3 ASN B O 1
ATOM 2248 N N . ALA B 1 4 ? -15.367 55.281 20.609 1 68.19 4 ALA B N 1
ATOM 2249 C CA . ALA B 1 4 ? -15.555 53.906 21 1 68.19 4 ALA B CA 1
ATOM 2250 C C . ALA B 1 4 ? -15.797 53 19.781 1 68.19 4 ALA B C 1
ATOM 2252 O O . ALA B 1 4 ? -15.32 51.875 19.734 1 68.19 4 ALA B O 1
ATOM 2253 N N . GLU B 1 5 ? -16.344 53.688 18.766 1 69 5 GLU B N 1
ATOM 2254 C CA . GLU B 1 5 ? -16.688 52.875 17.594 1 69 5 GLU B CA 1
ATOM 2255 C C . GLU B 1 5 ? -15.469 52.594 16.734 1 69 5 GLU B C 1
ATOM 2257 O O . GLU B 1 5 ? -15.312 51.5 16.188 1 69 5 GLU B O 1
ATOM 2262 N N . GLU B 1 6 ? -14.68 53.594 16.516 1 64.81 6 GLU B N 1
ATOM 2263 C CA . GLU B 1 6 ? -13.461 53.438 15.734 1 64.81 6 GLU B CA 1
ATOM 2264 C C . GLU B 1 6 ? -12.508 52.438 16.406 1 64.81 6 GLU B C 1
ATOM 2266 O O . GLU B 1 6 ? -11.906 51.594 15.727 1 64.81 6 GLU B O 1
ATOM 2271 N N . LEU B 1 7 ? -12.406 52.531 17.688 1 65.06 7 LEU B N 1
ATOM 2272 C CA . LEU B 1 7 ? -11.57 51.625 18.453 1 65.06 7 LEU B CA 1
ATOM 2273 C C . LEU B 1 7 ? -12.078 50.188 18.312 1 65.06 7 LEU B C 1
ATOM 2275 O O . LEU B 1 7 ? -11.281 49.25 18.172 1 65.06 7 LEU B O 1
ATOM 2279 N N . LYS B 1 8 ? -13.352 50.094 18.25 1 72.5 8 LYS B N 1
ATOM 2280 C CA . LYS B 1 8 ? -13.984 48.781 18.125 1 72.5 8 LYS B CA 1
ATOM 2281 C C . LYS B 1 8 ? -13.672 48.156 16.781 1 72.5 8 LYS B C 1
ATOM 2283 O O . LYS B 1 8 ? -13.367 46.938 16.719 1 72.5 8 LYS B O 1
ATOM 2288 N N . LEU B 1 9 ? -13.664 48.906 15.773 1 68.25 9 LEU B N 1
ATOM 2289 C CA . LEU B 1 9 ? -13.469 48.344 14.438 1 68.25 9 LEU B CA 1
ATOM 2290 C C . LEU B 1 9 ? -12.039 47.844 14.25 1 68.25 9 LEU B C 1
ATOM 2292 O O . LEU B 1 9 ? -11.82 46.781 13.672 1 68.25 9 LEU B O 1
ATOM 2296 N N . GLU B 1 10 ? -11.016 48.656 14.664 1 65.88 10 GLU B N 1
ATOM 2297 C CA . GLU B 1 10 ? -9.609 48.25 14.562 1 65.88 10 GLU B CA 1
ATOM 2298 C C . GLU B 1 10 ? -9.344 46.969 15.352 1 65.88 10 GLU B C 1
ATOM 2300 O O . GLU B 1 10 ? -8.656 46.062 14.859 1 65.88 10 GLU B O 1
ATOM 2305 N N . LEU B 1 11 ? -9.898 46.875 16.469 1 70.25 11 LEU B N 1
ATOM 2306 C CA . LEU B 1 11 ? -9.688 45.75 17.375 1 70.25 11 LEU B CA 1
ATOM 2307 C C . LEU B 1 11 ? -10.344 44.5 16.828 1 70.25 11 LEU B C 1
ATOM 2309 O O . LEU B 1 11 ? -9.781 43.406 16.938 1 70.25 11 LEU B O 1
ATOM 2313 N N . LEU B 1 12 ? -11.344 44.719 16.031 1 76.38 12 LEU B N 1
ATOM 2314 C CA . LEU B 1 12 ? -12.094 43.594 15.492 1 76.38 12 LEU B CA 1
ATOM 2315 C C . LEU B 1 12 ? -11.359 42.969 14.312 1 76.38 12 LEU B C 1
ATOM 2317 O O . LEU B 1 12 ? -11.352 41.75 14.156 1 76.38 12 LEU B O 1
ATOM 2321 N N . ALA B 1 13 ? -10.703 43.781 13.523 1 77.31 13 ALA B N 1
ATOM 2322 C CA . ALA B 1 13 ? -10 43.281 12.352 1 77.31 13 ALA B CA 1
ATOM 2323 C C . ALA B 1 13 ? -8.82 42.406 12.766 1 77.31 13 ALA B C 1
ATOM 2325 O O . ALA B 1 13 ? -8.602 41.344 12.18 1 77.31 13 ALA B O 1
ATOM 2326 N N . GLU B 1 14 ? -8.047 42.812 13.773 1 82.31 14 GLU B N 1
ATOM 2327 C CA . GLU B 1 14 ? -6.91 42.062 14.258 1 82.31 14 GLU B CA 1
ATOM 2328 C C . GLU B 1 14 ? -7.359 40.75 14.906 1 82.31 14 GLU B C 1
ATOM 2330 O O . GLU B 1 14 ? -6.727 39.719 14.727 1 82.31 14 GLU B O 1
ATOM 2335 N N . GLU B 1 15 ? -8.383 40.875 15.648 1 84.44 15 GLU B N 1
ATOM 2336 C CA . GLU B 1 15 ? -8.945 39.688 16.281 1 84.44 15 GLU B CA 1
ATOM 2337 C C . GLU B 1 15 ? -9.359 38.656 15.25 1 84.44 15 GLU B C 1
ATOM 2339 O O . GLU B 1 15 ? -9.055 37.469 15.391 1 84.44 15 GLU B O 1
ATOM 2344 N N . LYS B 1 16 ? -10.016 39.094 14.242 1 87.62 16 LYS B N 1
ATOM 2345 C CA . LYS B 1 16 ? -10.477 38.188 13.188 1 87.62 16 LYS B CA 1
ATOM 2346 C C . LYS B 1 16 ? -9.297 37.531 12.469 1 87.62 16 LYS B C 1
ATOM 2348 O O . LYS B 1 16 ? -9.367 36.375 12.078 1 87.62 16 LYS B O 1
ATOM 2353 N N . TYR B 1 17 ? -8.289 38.281 12.312 1 89.38 17 TYR B N 1
ATOM 2354 C CA . TYR B 1 17 ? -7.109 37.75 11.648 1 89.38 17 TYR B CA 1
ATOM 2355 C C . TYR B 1 17 ? -6.508 36.625 12.438 1 89.38 17 TYR B C 1
ATOM 2357 O O . TYR B 1 17 ? -6.176 35.562 11.875 1 89.38 17 TYR B O 1
ATOM 2365 N N . HIS B 1 18 ? -6.328 36.844 13.773 1 92.94 18 HIS B N 1
ATOM 2366 C CA . HIS B 1 18 ? -5.766 35.812 14.617 1 92.94 18 HIS B CA 1
ATOM 2367 C C . HIS B 1 18 ? -6.668 34.594 14.648 1 92.94 18 HIS B C 1
ATOM 2369 O O . HIS B 1 18 ? -6.188 33.438 14.602 1 92.94 18 HIS B O 1
ATOM 2375 N N . GLU B 1 19 ? -7.914 34.844 14.711 1 93.94 19 GLU B N 1
ATOM 2376 C CA . GLU B 1 19 ? -8.883 33.75 14.719 1 93.94 19 GLU B CA 1
ATOM 2377 C C . GLU B 1 19 ? -8.797 32.938 13.438 1 93.94 19 GLU B C 1
ATOM 2379 O O . GLU B 1 19 ? -8.82 31.703 13.484 1 93.94 19 GLU B O 1
ATOM 2384 N N . GLU B 1 20 ? -8.734 33.562 12.352 1 92.5 20 GLU B N 1
ATOM 2385 C CA . GLU B 1 20 ? -8.656 32.906 11.055 1 92.5 20 GLU B CA 1
ATOM 2386 C C . GLU B 1 20 ? -7.348 32.125 10.922 1 92.5 20 GLU B C 1
ATOM 2388 O O . GLU B 1 20 ? -7.328 31.016 10.367 1 92.5 20 GLU B O 1
ATOM 2393 N N . ARG B 1 21 ? -6.332 32.719 11.43 1 93.06 21 ARG B N 1
ATOM 2394 C CA . ARG B 1 21 ? -5.027 32.062 11.336 1 93.06 21 ARG B CA 1
ATOM 2395 C C . ARG B 1 21 ? -5.008 30.766 12.141 1 93.06 21 ARG B C 1
ATOM 2397 O O . ARG B 1 21 ? -4.578 29.734 11.633 1 93.06 21 ARG B O 1
ATOM 2404 N N . ILE B 1 22 ? -5.438 30.844 13.383 1 96.56 22 ILE B N 1
ATOM 2405 C CA . ILE B 1 22 ? -5.488 29.656 14.227 1 96.56 22 ILE B CA 1
ATOM 2406 C C . ILE B 1 22 ? -6.426 28.625 13.602 1 96.56 22 ILE B C 1
ATOM 2408 O O . ILE B 1 22 ? -6.098 27.438 13.539 1 96.56 22 ILE B O 1
ATOM 2412 N N . GLY B 1 23 ? -7.547 29.109 13.102 1 95.75 23 GLY B N 1
ATOM 2413 C CA . GLY B 1 23 ? -8.5 28.219 12.445 1 95.75 23 GLY B CA 1
ATOM 2414 C C . GLY B 1 23 ? -7.934 27.531 11.227 1 95.75 23 GLY B C 1
ATOM 2415 O O . GLY B 1 23 ? -8.188 26.344 11.008 1 95.75 23 GLY B O 1
ATOM 2416 N N . HIS B 1 24 ? -7.223 28.25 10.492 1 94.56 24 HIS B N 1
ATOM 2417 C CA . HIS B 1 24 ? -6.582 27.703 9.297 1 94.56 24 HIS B CA 1
ATOM 2418 C C . HIS B 1 24 ? -5.605 26.578 9.664 1 94.56 24 HIS B C 1
ATOM 2420 O O . HIS B 1 24 ? -5.59 25.531 9.023 1 94.56 24 HIS B O 1
ATOM 2426 N N . VAL B 1 25 ? -4.801 26.812 10.656 1 96 25 VAL B N 1
ATOM 2427 C CA . VAL B 1 25 ? -3.838 25.812 11.102 1 96 25 VAL B CA 1
ATOM 2428 C C . VAL B 1 25 ? -4.574 24.578 11.617 1 96 25 VAL B C 1
ATOM 2430 O O . VAL B 1 25 ? -4.23 23.453 11.258 1 96 25 VAL B O 1
ATOM 2433 N N . GLU B 1 26 ? -5.578 24.828 12.391 1 96.88 26 GLU B N 1
ATOM 2434 C CA . GLU B 1 26 ? -6.355 23.734 12.961 1 96.88 26 GLU B CA 1
ATOM 2435 C C . GLU B 1 26 ? -6.969 22.875 11.875 1 96.88 26 GLU B C 1
ATOM 2437 O O . GLU B 1 26 ? -6.848 21.641 11.906 1 96.88 26 GLU B O 1
ATOM 2442 N N . ARG B 1 27 ? -7.547 23.422 10.891 1 96.19 27 ARG B N 1
ATOM 2443 C CA . ARG B 1 27 ? -8.195 22.703 9.797 1 96.19 27 ARG B CA 1
ATOM 2444 C C . ARG B 1 27 ? -7.176 21.953 8.961 1 96.19 27 ARG B C 1
ATOM 2446 O O . ARG B 1 27 ? -7.387 20.797 8.609 1 96.19 27 ARG B O 1
ATOM 2453 N N . ASN B 1 28 ? -6.121 22.609 8.617 1 96.88 28 ASN B N 1
ATOM 2454 C CA . ASN B 1 28 ? -5.102 22.016 7.766 1 96.88 28 ASN B CA 1
ATOM 2455 C C . ASN B 1 28 ? -4.418 20.828 8.461 1 96.88 28 ASN B C 1
ATOM 2457 O O . ASN B 1 28 ? -4.203 19.781 7.844 1 96.88 28 ASN B O 1
ATOM 2461 N N . PHE B 1 29 ? -4.102 21.016 9.742 1 97.62 29 PHE B N 1
ATOM 2462 C CA . PHE B 1 29 ? -3.436 19.938 10.469 1 97.62 29 PHE B CA 1
ATOM 2463 C C . PHE B 1 29 ? -4.387 18.781 10.695 1 97.62 29 PHE B C 1
ATOM 2465 O O . PHE B 1 29 ? -3.965 17.609 10.703 1 97.62 29 PHE B O 1
ATOM 2472 N N . ALA B 1 30 ? -5.621 19.094 10.867 1 97.38 30 ALA B N 1
ATOM 2473 C CA . ALA B 1 30 ? -6.613 18.016 10.961 1 97.38 30 ALA B CA 1
ATOM 2474 C C . ALA B 1 30 ? -6.727 17.266 9.633 1 97.38 30 ALA B C 1
ATOM 2476 O O . ALA B 1 30 ? -6.758 16.031 9.617 1 97.38 30 ALA B O 1
ATOM 2477 N N . ALA B 1 31 ? -6.75 17.969 8.555 1 97.81 31 ALA B N 1
ATOM 2478 C CA . ALA B 1 31 ? -6.895 17.375 7.227 1 97.81 31 ALA B CA 1
ATOM 2479 C C . ALA B 1 31 ? -5.715 16.469 6.902 1 97.81 31 ALA B C 1
ATOM 2481 O O . ALA B 1 31 ? -5.898 15.359 6.406 1 97.81 31 ALA B O 1
ATOM 2482 N N . ILE B 1 32 ? -4.523 16.938 7.176 1 98.44 32 ILE B N 1
ATOM 2483 C CA . ILE B 1 32 ? -3.357 16.109 6.852 1 98.44 32 ILE B CA 1
ATOM 2484 C C . ILE B 1 32 ? -3.289 14.922 7.801 1 98.44 32 ILE B C 1
ATOM 2486 O O . ILE B 1 32 ? -2.852 13.836 7.406 1 98.44 32 ILE B O 1
ATOM 2490 N N . SER B 1 33 ? -3.752 15.133 9.016 1 98.19 33 SER B N 1
ATOM 2491 C CA . SER B 1 33 ? -3.824 14.016 9.945 1 98.19 33 SER B CA 1
ATOM 2492 C C . SER B 1 33 ? -4.707 12.898 9.406 1 98.19 33 SER B C 1
ATOM 2494 O O . SER B 1 33 ? -4.34 11.719 9.461 1 98.19 33 SER B O 1
ATOM 2496 N N . VAL B 1 34 ? -5.805 13.242 8.828 1 98.06 34 VAL B N 1
ATOM 2497 C CA . VAL B 1 34 ? -6.73 12.273 8.25 1 98.06 34 VAL B CA 1
ATOM 2498 C C . VAL B 1 34 ? -6.066 11.57 7.07 1 98.06 34 VAL B C 1
ATOM 2500 O O . VAL B 1 34 ? -6.145 10.344 6.949 1 98.06 34 VAL B O 1
ATOM 2503 N N . SER B 1 35 ? -5.422 12.305 6.254 1 98.56 35 SER B N 1
ATOM 2504 C CA . SER B 1 35 ? -4.742 11.734 5.094 1 98.56 35 SER B CA 1
ATOM 2505 C C . SER B 1 35 ? -3.652 10.758 5.516 1 98.56 35 SER B C 1
ATOM 2507 O O . SER B 1 35 ? -3.564 9.648 4.98 1 98.56 35 SER B O 1
ATOM 2509 N N . MET B 1 36 ? -2.891 11.133 6.504 1 98.69 36 MET B N 1
ATOM 2510 C CA . MET B 1 36 ? -1.789 10.289 6.969 1 98.69 36 MET B CA 1
ATOM 2511 C C . MET B 1 36 ? -2.314 9.039 7.66 1 98.69 36 MET B C 1
ATOM 2513 O O . MET B 1 36 ? -1.751 7.953 7.5 1 98.69 36 MET B O 1
ATOM 2517 N N . SER B 1 37 ? -3.371 9.219 8.375 1 98.62 37 SER B N 1
ATOM 2518 C CA . SER B 1 37 ? -4.004 8.062 9 1 98.62 37 SER B CA 1
ATOM 2519 C C . SER B 1 37 ? -4.52 7.086 7.949 1 98.62 37 SER B C 1
ATOM 2521 O O . SER B 1 37 ? -4.438 5.867 8.133 1 98.62 37 SER B O 1
ATOM 2523 N N . GLY B 1 38 ? -5.082 7.605 6.898 1 98.62 38 GLY B N 1
ATOM 2524 C CA . GLY B 1 38 ? -5.508 6.762 5.797 1 98.62 38 GLY B CA 1
ATOM 2525 C C . GLY B 1 38 ? -4.375 5.973 5.176 1 98.62 38 GLY B C 1
ATOM 2526 O O . GLY B 1 38 ? -4.52 4.777 4.898 1 98.62 38 GLY B O 1
ATOM 2527 N N . ILE B 1 39 ? -3.26 6.574 4.961 1 98.75 39 ILE B N 1
ATOM 2528 C CA . ILE B 1 39 ? -2.074 5.926 4.41 1 98.75 39 ILE B CA 1
ATOM 2529 C C . ILE B 1 39 ? -1.594 4.836 5.363 1 98.75 39 ILE B C 1
ATOM 2531 O O . ILE B 1 39 ? -1.248 3.732 4.934 1 98.75 39 ILE B O 1
ATOM 2535 N N . ALA B 1 40 ? -1.598 5.148 6.633 1 98.81 40 ALA B N 1
ATOM 2536 C CA . ALA B 1 40 ? -1.191 4.16 7.629 1 98.81 40 ALA B CA 1
ATOM 2537 C C . ALA B 1 40 ? -2.107 2.939 7.594 1 98.81 40 ALA B C 1
ATOM 2539 O O . ALA B 1 40 ? -1.636 1.8 7.641 1 98.81 40 ALA B O 1
ATOM 2540 N N . ARG B 1 41 ? -3.354 3.154 7.473 1 98.62 41 ARG B N 1
ATOM 2541 C CA . ARG B 1 41 ? -4.309 2.051 7.434 1 98.62 41 ARG B CA 1
ATOM 2542 C C . ARG B 1 41 ? -4.102 1.186 6.195 1 98.62 41 ARG B C 1
ATOM 2544 O O . ARG B 1 41 ? -4.145 -0.044 6.277 1 98.62 41 ARG B O 1
ATOM 2551 N N . LYS B 1 42 ? -3.947 1.791 5.09 1 98.69 42 LYS B N 1
ATOM 2552 C CA . LYS B 1 42 ? -3.732 1.022 3.867 1 98.69 42 LYS B CA 1
ATOM 2553 C C . LYS B 1 42 ? -2.404 0.272 3.916 1 98.69 42 LYS B C 1
ATOM 2555 O O . LYS B 1 42 ? -2.285 -0.827 3.371 1 98.69 42 LYS B O 1
ATOM 2560 N N . THR B 1 43 ? -1.386 0.863 4.551 1 98.75 43 THR B N 1
ATOM 2561 C CA . THR B 1 43 ? -0.111 0.184 4.754 1 98.75 43 THR B CA 1
ATOM 2562 C C . THR B 1 43 ? -0.304 -1.095 5.566 1 98.75 43 THR B C 1
ATOM 2564 O O . THR B 1 43 ? 0.284 -2.131 5.25 1 98.75 43 THR B O 1
ATOM 2567 N N . ALA B 1 44 ? -1.145 -0.979 6.559 1 98.81 44 ALA B N 1
ATOM 2568 C CA . ALA B 1 44 ? -1.446 -2.158 7.367 1 98.81 44 ALA B CA 1
ATOM 2569 C C . ALA B 1 44 ? -2.109 -3.244 6.527 1 98.81 44 ALA B C 1
ATOM 2571 O O . ALA B 1 44 ? -1.776 -4.426 6.648 1 98.81 44 ALA B O 1
ATOM 2572 N N . LEU B 1 45 ? -2.979 -2.873 5.719 1 98.62 45 LEU B N 1
ATOM 2573 C CA . LEU B 1 45 ? -3.674 -3.834 4.871 1 98.62 45 LEU B CA 1
ATOM 2574 C C . LEU B 1 45 ? -2.715 -4.461 3.863 1 98.62 45 LEU B C 1
ATOM 2576 O O . LEU B 1 45 ? -2.816 -5.652 3.562 1 98.62 45 LEU B O 1
ATOM 2580 N N . MET B 1 46 ? -1.84 -3.654 3.334 1 98.5 46 MET B N 1
ATOM 2581 C CA . MET B 1 46 ? -0.823 -4.172 2.424 1 98.5 46 MET B CA 1
ATOM 2582 C C . MET B 1 46 ? 0.054 -5.207 3.117 1 98.5 46 MET B C 1
ATOM 2584 O O . MET B 1 46 ? 0.407 -6.227 2.523 1 98.5 46 MET B O 1
ATOM 2588 N N . ARG B 1 47 ? 0.365 -4.938 4.348 1 98.56 47 ARG B N 1
ATOM 2589 C CA . ARG B 1 47 ? 1.151 -5.883 5.129 1 98.56 47 ARG B CA 1
ATOM 2590 C C . ARG B 1 47 ? 0.434 -7.227 5.242 1 98.56 47 ARG B C 1
ATOM 2592 O O . ARG B 1 47 ? 1.05 -8.281 5.078 1 98.56 47 ARG B O 1
ATOM 2599 N N . ASP B 1 48 ? -0.849 -7.199 5.48 1 98.44 48 ASP B N 1
ATOM 2600 C CA . ASP B 1 48 ? -1.645 -8.422 5.57 1 98.44 48 ASP B CA 1
ATOM 2601 C C . ASP B 1 48 ? -1.58 -9.219 4.27 1 98.44 48 ASP B C 1
ATOM 2603 O O . ASP B 1 48 ? -1.463 -10.445 4.289 1 98.44 48 ASP B O 1
ATOM 2607 N N . LYS B 1 49 ? -1.658 -8.516 3.162 1 98.75 49 LYS B N 1
ATOM 2608 C CA . LYS B 1 49 ? -1.593 -9.188 1.87 1 98.75 49 LYS B CA 1
ATOM 2609 C C . LYS B 1 49 ? -0.205 -9.773 1.625 1 98.75 49 LYS B C 1
ATOM 2611 O O . LYS B 1 49 ? -0.074 -10.844 1.029 1 98.75 49 LYS B O 1
ATOM 2616 N N . GLY B 1 50 ? 0.827 -9.039 2.043 1 98.5 50 GLY B N 1
ATOM 2617 C CA . GLY B 1 50 ? 2.176 -9.57 1.967 1 98.5 50 GLY B CA 1
ATOM 2618 C C . GLY B 1 50 ? 2.357 -10.852 2.762 1 98.5 50 GLY B C 1
ATOM 2619 O O . GLY B 1 50 ? 3.016 -11.789 2.303 1 98.5 50 GLY B O 1
ATOM 2620 N N . ASP B 1 51 ? 1.734 -10.945 3.895 1 98.31 51 ASP B N 1
ATOM 2621 C CA . ASP B 1 51 ? 1.784 -12.148 4.715 1 98.31 51 ASP B CA 1
ATOM 2622 C C . ASP B 1 51 ? 1.104 -13.32 4.012 1 98.31 51 ASP B C 1
ATOM 2624 O O . ASP B 1 51 ? 1.593 -14.453 4.066 1 98.31 51 ASP B O 1
ATOM 2628 N N . LYS B 1 52 ? 0.02 -13.023 3.447 1 98.69 52 LYS B N 1
ATOM 2629 C CA . LYS B 1 52 ? -0.682 -14.062 2.703 1 98.69 52 LYS B CA 1
ATOM 2630 C C . LYS B 1 52 ? 0.165 -14.578 1.542 1 98.69 52 LYS B C 1
ATOM 2632 O O . LYS B 1 52 ? 0.216 -15.781 1.288 1 98.69 52 LYS B O 1
ATOM 2637 N N . LEU B 1 53 ? 0.794 -13.703 0.836 1 98.75 53 LEU B N 1
ATOM 2638 C CA . LEU B 1 53 ? 1.676 -14.102 -0.254 1 98.75 53 LEU B CA 1
ATOM 2639 C C . LEU B 1 53 ? 2.812 -14.984 0.263 1 98.75 53 LEU B C 1
ATOM 2641 O O . LEU B 1 53 ? 3.156 -15.992 -0.359 1 98.75 53 LEU B O 1
ATOM 2645 N N . THR B 1 54 ? 3.375 -14.586 1.375 1 98.81 54 THR B N 1
ATOM 2646 C CA . THR B 1 54 ? 4.426 -15.375 2.008 1 98.81 54 THR B CA 1
ATOM 2647 C C . THR B 1 54 ? 3.955 -16.812 2.256 1 98.81 54 THR B C 1
ATOM 2649 O O . THR B 1 54 ? 4.648 -17.766 1.904 1 98.81 54 THR B O 1
ATOM 2652 N N . GLN B 1 55 ? 2.787 -16.891 2.777 1 98.5 55 GLN B N 1
ATOM 2653 C CA . GLN B 1 55 ? 2.223 -18.203 3.086 1 98.5 55 GLN B CA 1
ATOM 2654 C C . GLN B 1 55 ? 1.947 -19 1.812 1 98.5 55 GLN B C 1
ATOM 2656 O O . GLN B 1 55 ? 2.203 -20.203 1.759 1 98.5 55 GLN B O 1
ATOM 2661 N N . THR B 1 56 ? 1.44 -18.344 0.857 1 98.69 56 THR B N 1
ATOM 2662 C CA . THR B 1 56 ? 1.136 -19 -0.413 1 98.69 56 THR B CA 1
ATOM 2663 C C . THR B 1 56 ? 2.402 -19.562 -1.049 1 98.69 56 THR B C 1
ATOM 2665 O O . THR B 1 56 ? 2.414 -20.703 -1.509 1 98.69 56 THR B O 1
ATOM 2668 N N . LEU B 1 57 ? 3.471 -18.812 -1.067 1 98.62 57 LEU B N 1
ATOM 2669 C CA . LEU B 1 57 ? 4.742 -19.25 -1.638 1 98.62 57 LEU B CA 1
ATOM 2670 C C . LEU B 1 57 ? 5.301 -20.438 -0.872 1 98.62 57 LEU B C 1
ATOM 2672 O O . LEU B 1 57 ? 5.824 -21.375 -1.476 1 98.62 57 LEU B O 1
ATOM 2676 N N . LYS B 1 58 ? 5.133 -20.406 0.425 1 98.12 58 LYS B N 1
ATOM 2677 C CA . LYS B 1 58 ? 5.574 -21.531 1.243 1 98.12 58 LYS B CA 1
ATOM 2678 C C . LYS B 1 58 ? 4.785 -22.797 0.914 1 98.12 58 LYS B C 1
ATOM 2680 O O . LYS B 1 58 ? 5.363 -23.875 0.772 1 98.12 58 LYS B O 1
ATOM 2685 N N . THR B 1 59 ? 3.516 -22.641 0.815 1 97.75 59 THR B N 1
ATOM 2686 C CA . THR B 1 59 ? 2.652 -23.766 0.5 1 97.75 59 THR B CA 1
ATOM 2687 C C . THR B 1 59 ? 2.988 -24.344 -0.875 1 97.75 59 THR B C 1
ATOM 2689 O O . THR B 1 59 ? 3.041 -25.562 -1.051 1 97.75 59 THR B O 1
ATOM 2692 N N . MET B 1 60 ? 3.229 -23.516 -1.844 1 97.31 60 MET B N 1
ATOM 2693 C CA . MET B 1 60 ? 3.602 -23.953 -3.188 1 97.31 60 MET B CA 1
ATOM 2694 C C . MET B 1 60 ? 4.906 -24.75 -3.162 1 97.31 60 MET B C 1
ATOM 2696 O O . MET B 1 60 ? 5.047 -25.734 -3.879 1 97.31 60 MET B O 1
ATOM 2700 N N . ALA B 1 61 ? 5.805 -24.328 -2.314 1 97.19 61 ALA B N 1
ATOM 2701 C CA . ALA B 1 61 ? 7.117 -24.969 -2.236 1 97.19 61 ALA B CA 1
ATOM 2702 C C . ALA B 1 61 ? 7.008 -26.391 -1.724 1 97.19 61 ALA B C 1
ATOM 2704 O O . ALA B 1 61 ? 7.793 -27.266 -2.111 1 97.19 61 ALA B O 1
ATOM 2705 N N . VAL B 1 62 ? 6.039 -26.688 -0.849 1 93.88 62 VAL B N 1
ATOM 2706 C CA . VAL B 1 62 ? 5.875 -28 -0.225 1 93.88 62 VAL B CA 1
ATOM 2707 C C . VAL B 1 62 ? 5.66 -29.062 -1.301 1 93.88 62 VAL B C 1
ATOM 2709 O O . VAL B 1 62 ? 6.145 -30.188 -1.177 1 93.88 62 VAL B O 1
ATOM 2712 N N . GLY B 1 63 ? 5.09 -28.812 -2.406 1 86 63 GLY B N 1
ATOM 2713 C CA . GLY B 1 63 ? 4.805 -29.781 -3.449 1 86 63 GLY B CA 1
ATOM 2714 C C . GLY B 1 63 ? 5.867 -29.828 -4.531 1 86 63 GLY B C 1
ATOM 2715 O O . GLY B 1 63 ? 5.738 -30.578 -5.504 1 86 63 GLY B O 1
ATOM 2716 N N . GLU B 1 64 ? 6.895 -29.109 -4.34 1 93.12 64 GLU B N 1
ATOM 2717 C CA . GLU B 1 64 ? 7.949 -29.016 -5.344 1 93.12 64 GLU B CA 1
ATOM 2718 C C . GLU B 1 64 ? 9.25 -29.625 -4.828 1 93.12 64 GLU B C 1
ATOM 2720 O O . GLU B 1 64 ? 9.328 -30.062 -3.678 1 93.12 64 GLU B O 1
ATOM 2725 N N . THR B 1 65 ? 10.203 -29.844 -5.727 1 89.25 65 THR B N 1
ATOM 2726 C CA . THR B 1 65 ? 11.484 -30.422 -5.352 1 89.25 65 THR B CA 1
ATOM 2727 C C . THR B 1 65 ? 12.633 -29.641 -5.984 1 89.25 65 THR B C 1
ATOM 2729 O O . THR B 1 65 ? 12.414 -28.812 -6.867 1 89.25 65 THR B O 1
ATOM 2732 N N . GLY B 1 66 ? 13.867 -29.797 -5.422 1 91.62 66 GLY B N 1
ATOM 2733 C CA . GLY B 1 66 ? 15.078 -29.266 -6.012 1 91.62 66 GLY B CA 1
ATOM 2734 C C . GLY B 1 66 ? 15.148 -27.75 -5.965 1 91.62 66 GLY B C 1
ATOM 2735 O O . GLY B 1 66 ? 14.82 -27.141 -4.945 1 91.62 66 GLY B O 1
ATOM 2736 N N . GLN B 1 67 ? 15.648 -27.188 -7.027 1 94.06 67 GLN B N 1
ATOM 2737 C CA . GLN B 1 67 ? 15.898 -25.766 -7.105 1 94.06 67 GLN B CA 1
ATOM 2738 C C . GLN B 1 67 ? 14.594 -24.969 -7.055 1 94.06 67 GLN B C 1
ATOM 2740 O O . GLN B 1 67 ? 14.547 -23.875 -6.488 1 94.06 67 GLN B O 1
ATOM 2745 N N . LEU B 1 68 ? 13.555 -25.516 -7.684 1 96.12 68 LEU B N 1
ATOM 2746 C CA . LEU B 1 68 ? 12.266 -24.828 -7.668 1 96.12 68 LEU B CA 1
ATOM 2747 C C . LEU B 1 68 ? 11.758 -24.672 -6.238 1 96.12 68 LEU B C 1
ATOM 2749 O O . LEU B 1 68 ? 11.328 -23.578 -5.848 1 96.12 68 LEU B O 1
ATOM 2753 N N . LYS B 1 69 ? 11.82 -25.688 -5.488 1 96.25 69 LYS B N 1
ATOM 2754 C CA . LYS B 1 69 ? 11.414 -25.641 -4.086 1 96.25 69 LYS B CA 1
ATOM 2755 C C . LYS B 1 69 ? 12.242 -24.625 -3.312 1 96.25 69 LYS B C 1
ATOM 2757 O O . LYS B 1 69 ? 11.695 -23.781 -2.609 1 96.25 69 LYS B O 1
ATOM 2762 N N . ALA B 1 70 ? 13.523 -24.688 -3.484 1 97.44 70 ALA B N 1
ATOM 2763 C CA . ALA B 1 70 ? 14.43 -23.797 -2.771 1 97.44 70 ALA B CA 1
ATOM 2764 C C . ALA B 1 70 ? 14.164 -22.344 -3.135 1 97.44 70 ALA B C 1
ATOM 2766 O O . ALA B 1 70 ? 14.148 -21.469 -2.26 1 97.44 70 ALA B O 1
ATOM 2767 N N . SER B 1 71 ? 13.984 -22.094 -4.387 1 98.12 71 SER B N 1
ATOM 2768 C CA . SER B 1 71 ? 13.742 -20.719 -4.848 1 98.12 71 SER B CA 1
ATOM 2769 C C . SER B 1 71 ? 12.445 -20.172 -4.266 1 98.12 71 SER B C 1
ATOM 2771 O O . SER B 1 71 ? 12.406 -19.031 -3.779 1 98.12 71 SER B O 1
ATOM 2773 N N . LEU B 1 72 ? 11.406 -20.938 -4.285 1 98.25 72 LEU B N 1
ATOM 2774 C CA . LEU B 1 72 ? 10.125 -20.5 -3.738 1 98.25 72 LEU B CA 1
ATOM 2775 C C . LEU B 1 72 ? 10.242 -20.234 -2.242 1 98.25 72 LEU B C 1
ATOM 2777 O O . LEU B 1 72 ? 9.695 -19.25 -1.743 1 98.25 72 LEU B O 1
ATOM 2781 N N . GLU B 1 73 ? 10.953 -21.062 -1.558 1 98.5 73 GLU B N 1
ATOM 2782 C CA . GLU B 1 73 ? 11.164 -20.859 -0.125 1 98.5 73 GLU B CA 1
ATOM 2783 C C . GLU B 1 73 ? 11.961 -19.594 0.152 1 98.5 73 GLU B C 1
ATOM 2785 O O . GLU B 1 73 ? 11.617 -18.828 1.045 1 98.5 73 GLU B O 1
ATOM 2790 N N . ASN B 1 74 ? 12.977 -19.422 -0.602 1 98.62 74 ASN B N 1
ATOM 2791 C CA . ASN B 1 74 ? 13.82 -18.25 -0.413 1 98.62 74 ASN B CA 1
ATOM 2792 C C . ASN B 1 74 ? 13.07 -16.953 -0.733 1 98.62 74 ASN B C 1
ATOM 2794 O O . ASN B 1 74 ? 13.203 -15.969 -0.015 1 98.62 74 ASN B O 1
ATOM 2798 N N . VAL B 1 75 ? 12.32 -16.953 -1.801 1 98.81 75 VAL B N 1
ATOM 2799 C CA . VAL B 1 75 ? 11.523 -15.789 -2.133 1 98.81 75 VAL B CA 1
ATOM 2800 C C . VAL B 1 75 ? 10.5 -15.531 -1.027 1 98.81 75 VAL B C 1
ATOM 2802 O O . VAL B 1 75 ? 10.273 -14.375 -0.642 1 98.81 75 VAL B O 1
ATOM 2805 N N . SER B 1 76 ? 9.906 -16.609 -0.561 1 98.81 76 SER B N 1
ATOM 2806 C CA . SER B 1 76 ? 8.969 -16.469 0.55 1 98.81 76 SER B CA 1
ATOM 2807 C C . SER B 1 76 ? 9.625 -15.805 1.748 1 98.81 76 SER B C 1
ATOM 2809 O O . SER B 1 76 ? 9.031 -14.938 2.389 1 98.81 76 SER B O 1
ATOM 2811 N N . GLU B 1 77 ? 10.828 -16.125 2.055 1 98.75 77 GLU B N 1
ATOM 2812 C CA . GLU B 1 77 ? 11.57 -15.516 3.158 1 98.75 77 GLU B CA 1
ATOM 2813 C C . GLU B 1 77 ? 11.844 -14.039 2.895 1 98.75 77 GLU B C 1
ATOM 2815 O O . GLU B 1 77 ? 11.734 -13.203 3.799 1 98.75 77 GLU B O 1
ATOM 2820 N N . CYS B 1 78 ? 12.188 -13.742 1.689 1 98.81 78 CYS B N 1
ATOM 2821 C CA . CYS B 1 78 ? 12.43 -12.359 1.318 1 98.81 78 CYS B CA 1
ATOM 2822 C C . CYS B 1 78 ? 11.164 -11.523 1.452 1 98.81 78 CYS B C 1
ATOM 2824 O O . CYS B 1 78 ? 11.195 -10.422 1.995 1 98.81 78 CYS B O 1
ATOM 2826 N N . VAL B 1 79 ? 10.07 -12.062 0.993 1 98.81 79 VAL B N 1
ATOM 2827 C CA . VAL B 1 79 ? 8.797 -11.352 1.101 1 98.81 79 VAL B CA 1
ATOM 2828 C C . VAL B 1 79 ? 8.414 -11.195 2.57 1 98.81 79 VAL B C 1
ATOM 2830 O O . VAL B 1 79 ? 7.953 -10.133 2.988 1 98.81 79 VAL B O 1
ATOM 2833 N N . GLY B 1 80 ? 8.625 -12.242 3.277 1 98.81 80 GLY B N 1
ATOM 2834 C CA . GLY B 1 80 ? 8.383 -12.141 4.707 1 98.81 80 GLY B CA 1
ATOM 2835 C C . GLY B 1 80 ? 9.195 -11.055 5.379 1 98.81 80 GLY B C 1
ATOM 2836 O O . GLY B 1 80 ? 8.672 -10.289 6.188 1 98.81 80 GLY B O 1
ATOM 2837 N N . ALA B 1 81 ? 10.438 -10.938 5.082 1 98.88 81 ALA B N 1
ATOM 2838 C CA . ALA B 1 81 ? 11.305 -9.898 5.625 1 98.88 81 ALA B CA 1
ATOM 2839 C C . ALA B 1 81 ? 10.836 -8.508 5.191 1 98.88 81 ALA B C 1
ATOM 2841 O O . ALA B 1 81 ? 10.875 -7.562 5.977 1 98.88 81 ALA B O 1
ATOM 2842 N N . LEU B 1 82 ? 10.438 -8.445 3.969 1 98.81 82 LEU B N 1
ATOM 2843 C CA . LEU B 1 82 ? 9.891 -7.188 3.461 1 98.81 82 LEU B CA 1
ATOM 2844 C C . LEU B 1 82 ? 8.695 -6.738 4.289 1 98.81 82 LEU B C 1
ATOM 2846 O O . LEU B 1 82 ? 8.57 -5.555 4.625 1 98.81 82 LEU B O 1
ATOM 2850 N N . GLU B 1 83 ? 7.844 -7.688 4.645 1 98.75 83 GLU B N 1
ATOM 2851 C CA . GLU B 1 83 ? 6.656 -7.348 5.422 1 98.75 83 GLU B CA 1
ATOM 2852 C C . GLU B 1 83 ? 7.02 -6.977 6.855 1 98.75 83 GLU B C 1
ATOM 2854 O O . GLU B 1 83 ? 6.348 -6.156 7.48 1 98.75 83 GLU B O 1
ATOM 2859 N N . ASP B 1 84 ? 8.102 -7.469 7.34 1 98.75 84 ASP B N 1
ATOM 2860 C CA . ASP B 1 84 ? 8.602 -7.02 8.641 1 98.75 84 ASP B CA 1
ATOM 2861 C C . ASP B 1 84 ? 9.008 -5.547 8.586 1 98.75 84 ASP B C 1
ATOM 2863 O O . ASP B 1 84 ? 8.711 -4.785 9.508 1 98.75 84 ASP B O 1
ATOM 2867 N N . TYR B 1 85 ? 9.656 -5.172 7.602 1 98.81 85 TYR B N 1
ATOM 2868 C CA . TYR B 1 85 ? 10.031 -3.773 7.438 1 98.81 85 TYR B CA 1
ATOM 2869 C C . TYR B 1 85 ? 8.797 -2.902 7.207 1 98.81 85 TYR B C 1
ATOM 2871 O O . TYR B 1 85 ? 8.758 -1.747 7.637 1 98.81 85 TYR B O 1
ATOM 2879 N N . ARG B 1 86 ? 7.844 -3.467 6.496 1 98.81 86 ARG B N 1
ATOM 2880 C CA . ARG B 1 86 ? 6.598 -2.727 6.332 1 98.81 86 ARG B CA 1
ATOM 2881 C C . ARG B 1 86 ? 5.918 -2.486 7.676 1 98.81 86 ARG B C 1
ATOM 2883 O O . ARG B 1 86 ? 5.328 -1.428 7.898 1 98.81 86 ARG B O 1
ATOM 2890 N N . GLN B 1 87 ? 6.016 -3.459 8.539 1 98.81 87 GLN B N 1
ATOM 2891 C CA . GLN B 1 87 ? 5.492 -3.266 9.883 1 98.81 87 GLN B CA 1
ATOM 2892 C C . GLN B 1 87 ? 6.242 -2.152 10.609 1 98.81 87 GLN B C 1
ATOM 2894 O O . GLN B 1 87 ? 5.629 -1.333 11.305 1 98.81 87 GLN B O 1
ATOM 2899 N N . THR B 1 88 ? 7.523 -2.107 10.5 1 98.81 88 THR B N 1
ATOM 2900 C CA . THR B 1 88 ? 8.328 -1.039 11.086 1 98.81 88 THR B CA 1
ATOM 2901 C C . THR B 1 88 ? 7.918 0.317 10.516 1 98.81 88 THR B C 1
ATOM 2903 O O . THR B 1 88 ? 7.801 1.297 11.258 1 98.81 88 THR B O 1
ATOM 2906 N N . GLU B 1 89 ? 7.719 0.312 9.227 1 98.81 89 GLU B N 1
ATOM 2907 C CA . GLU B 1 89 ? 7.207 1.512 8.57 1 98.81 89 GLU B CA 1
ATOM 2908 C C . GLU B 1 89 ? 5.898 1.974 9.203 1 98.81 89 GLU B C 1
ATOM 2910 O O . GLU B 1 89 ? 5.75 3.148 9.547 1 98.81 89 GLU B O 1
ATOM 2915 N N . LEU B 1 90 ? 5 1.06 9.352 1 98.81 90 LEU B N 1
ATOM 2916 C CA . LEU B 1 90 ? 3.686 1.349 9.914 1 98.81 90 LEU B CA 1
ATOM 2917 C C . LEU B 1 90 ? 3.807 1.89 11.336 1 98.81 90 LEU B C 1
ATOM 2919 O O . LEU B 1 90 ? 3.176 2.893 11.68 1 98.81 90 LEU B O 1
ATOM 2923 N N . ASP B 1 91 ? 4.613 1.306 12.102 1 98.81 91 ASP B N 1
ATOM 2924 C CA . ASP B 1 91 ? 4.809 1.727 13.484 1 98.81 91 ASP B CA 1
ATOM 2925 C C . ASP B 1 91 ? 5.359 3.15 13.555 1 98.81 91 ASP B C 1
ATOM 2927 O O . ASP B 1 91 ? 4.914 3.955 14.367 1 98.81 91 ASP B O 1
ATOM 2931 N N . ARG B 1 92 ? 6.277 3.434 12.758 1 98.81 92 ARG B N 1
ATOM 2932 C CA . ARG B 1 92 ? 6.867 4.766 12.719 1 98.81 92 ARG B CA 1
ATOM 2933 C C . ARG B 1 92 ? 5.859 5.801 12.227 1 98.81 92 ARG B C 1
ATOM 2935 O O . ARG B 1 92 ? 5.781 6.906 12.758 1 98.81 92 ARG B O 1
ATOM 2942 N N . LEU B 1 93 ? 5.125 5.43 11.172 1 98.75 93 LEU B N 1
ATOM 2943 C CA . LEU B 1 93 ? 4.09 6.328 10.672 1 98.75 93 LEU B CA 1
ATOM 2944 C C . LEU B 1 93 ? 3.111 6.703 11.773 1 98.75 93 LEU B C 1
ATOM 2946 O O . LEU B 1 93 ? 2.779 7.879 11.945 1 98.75 93 LEU B O 1
ATOM 2950 N N . GLU B 1 94 ? 2.699 5.754 12.531 1 98.69 94 GLU B N 1
ATOM 2951 C CA . GLU B 1 94 ? 1.724 5.977 13.594 1 98.69 94 GLU B CA 1
ATOM 2952 C C . GLU B 1 94 ? 2.311 6.832 14.719 1 98.69 94 GLU B C 1
ATOM 2954 O O . GLU B 1 94 ? 1.684 7.793 15.164 1 98.69 94 GLU B O 1
ATOM 2959 N N . ALA B 1 95 ? 3.502 6.559 15.07 1 98.69 95 ALA B N 1
ATOM 2960 C CA . ALA B 1 95 ? 4.113 7.191 16.234 1 98.69 95 ALA B CA 1
ATOM 2961 C C . ALA B 1 95 ? 4.648 8.578 15.898 1 98.69 95 ALA B C 1
ATOM 2963 O O . ALA B 1 95 ? 4.551 9.508 16.703 1 98.69 95 ALA B O 1
ATOM 2964 N N . LYS B 1 96 ? 5.191 8.758 14.719 1 98.62 96 LYS B N 1
ATOM 2965 C CA . LYS B 1 96 ? 5.98 9.953 14.438 1 98.62 96 LYS B CA 1
ATOM 2966 C C . LYS B 1 96 ? 5.242 10.883 13.484 1 98.62 96 LYS B C 1
ATOM 2968 O O . LYS B 1 96 ? 5.613 12.055 13.328 1 98.62 96 LYS B O 1
ATOM 2973 N N . VAL B 1 97 ? 4.215 10.391 12.898 1 98.75 97 VAL B N 1
ATOM 2974 C CA . VAL B 1 97 ? 3.531 11.219 11.906 1 98.75 97 VAL B CA 1
ATOM 2975 C C . VAL B 1 97 ? 2.072 11.414 12.312 1 98.75 97 VAL B C 1
ATOM 2977 O O . VAL B 1 97 ? 1.65 12.531 12.617 1 98.75 97 VAL B O 1
ATOM 2980 N N . VAL B 1 98 ? 1.324 10.336 12.492 1 98.69 98 VAL B N 1
ATOM 2981 C CA . VAL B 1 98 ? -0.111 10.414 12.742 1 98.69 98 VAL B CA 1
ATOM 2982 C C . VAL B 1 98 ? -0.364 11.016 14.125 1 98.69 98 VAL B C 1
ATOM 2984 O O . VAL B 1 98 ? -1.132 11.969 14.266 1 98.69 98 VAL B O 1
ATOM 2987 N N . LYS B 1 99 ? 0.298 10.531 15.125 1 98.31 99 LYS B N 1
ATOM 2988 C CA . LYS B 1 99 ? 0.047 10.961 16.5 1 98.31 99 LYS B CA 1
ATOM 2989 C C . LYS B 1 99 ? 0.371 12.438 16.688 1 98.31 99 LYS B C 1
ATOM 2991 O O . LYS B 1 99 ? -0.44 13.195 17.219 1 98.31 99 LYS B O 1
ATOM 2996 N N . PRO B 1 100 ? 1.55 12.914 16.234 1 98.25 100 PRO B N 1
ATOM 2997 C CA . PRO B 1 100 ? 1.847 14.344 16.391 1 98.25 100 PRO B CA 1
ATOM 2998 C C . PRO B 1 100 ? 0.807 15.234 15.719 1 98.25 100 PRO B C 1
ATOM 3000 O O . PRO B 1 100 ? 0.424 16.266 16.281 1 98.25 100 PRO B O 1
ATOM 3003 N N . PHE B 1 101 ? 0.294 14.867 14.57 1 97.75 101 PHE B N 1
ATOM 3004 C CA . PHE B 1 101 ? -0.737 15.664 13.914 1 97.75 101 PHE B CA 1
ATOM 3005 C C . PHE B 1 101 ? -2.033 15.633 14.711 1 97.75 101 PHE B C 1
ATOM 3007 O O . PHE B 1 101 ? -2.707 16.656 14.852 1 97.75 101 PHE B O 1
ATOM 3014 N N . LEU B 1 102 ? -2.363 14.508 15.25 1 95.5 102 LEU B N 1
ATOM 3015 C CA . LEU B 1 102 ? -3.59 14.344 16.016 1 95.5 102 LEU B CA 1
ATOM 3016 C C . LEU B 1 102 ? -3.561 15.195 17.281 1 95.5 102 LEU B C 1
ATOM 3018 O O . LEU B 1 102 ? -4.578 15.773 17.672 1 95.5 102 LEU B O 1
ATOM 3022 N N . GLU B 1 103 ? -2.436 15.32 17.828 1 95.06 103 GLU B N 1
ATOM 3023 C CA . GLU B 1 103 ? -2.305 16 19.109 1 95.06 103 GLU B CA 1
ATOM 3024 C C . GLU B 1 103 ? -2.178 17.516 18.906 1 95.06 103 GLU B C 1
ATOM 3026 O O . GLU B 1 103 ? -2.166 18.266 19.891 1 95.06 103 GLU B O 1
ATOM 3031 N N . TYR B 1 104 ? -2.189 17.938 17.672 1 96.12 104 TYR B N 1
ATOM 3032 C CA . TYR B 1 104 ? -1.939 19.359 17.453 1 96.12 104 TYR B CA 1
ATOM 3033 C C . TYR B 1 104 ? -3.156 20.188 17.828 1 96.12 104 TYR B C 1
ATOM 3035 O O . TYR B 1 104 ? -3.047 21.406 18.031 1 96.12 104 TYR B O 1
ATOM 3043 N N . ASP B 1 105 ? -4.266 19.531 18 1 94.88 105 ASP B N 1
ATOM 3044 C CA . ASP B 1 105 ? -5.492 20.172 18.453 1 94.88 105 ASP B CA 1
ATOM 3045 C C . ASP B 1 105 ? -5.277 20.859 19.797 1 94.88 105 ASP B C 1
ATOM 3047 O O . ASP B 1 105 ? -5.852 21.922 20.047 1 94.88 105 ASP B O 1
ATOM 3051 N N . ASN B 1 106 ? -4.477 20.328 20.609 1 96.06 106 ASN B N 1
ATOM 3052 C CA . ASN B 1 106 ? -4.188 20.906 21.906 1 96.06 106 ASN B CA 1
ATOM 3053 C C . ASN B 1 106 ? -3.453 22.25 21.781 1 96.06 106 ASN B C 1
ATOM 3055 O O . ASN B 1 106 ? -3.719 23.188 22.531 1 96.06 106 ASN B O 1
ATOM 3059 N N . VAL B 1 107 ? -2.531 22.281 20.875 1 96.81 107 VAL B N 1
ATOM 3060 C CA . VAL B 1 107 ? -1.77 23.5 20.625 1 96.81 107 VAL B CA 1
ATOM 3061 C C . VAL B 1 107 ? -2.705 24.609 20.125 1 96.81 107 VAL B C 1
ATOM 3063 O O . VAL B 1 107 ? -2.629 25.75 20.594 1 96.81 107 VAL B O 1
ATOM 3066 N N . CYS B 1 108 ? -3.607 24.281 19.266 1 97.31 108 CYS B N 1
ATOM 3067 C CA . CYS B 1 108 ? -4.551 25.25 18.719 1 97.31 108 CYS B CA 1
ATOM 3068 C C . CYS B 1 108 ? -5.547 25.703 19.766 1 97.31 108 CYS B C 1
ATOM 3070 O O . CYS B 1 108 ? -5.902 26.875 19.828 1 97.31 108 CYS B O 1
ATOM 3072 N N . ARG B 1 109 ? -5.965 24.781 20.609 1 96.94 109 ARG B N 1
ATOM 3073 C CA . ARG B 1 109 ? -6.895 25.125 21.688 1 96.94 109 ARG B CA 1
ATOM 3074 C C . ARG B 1 109 ? -6.285 26.141 22.641 1 96.94 109 ARG B C 1
ATOM 3076 O O . ARG B 1 109 ? -6.953 27.094 23.047 1 96.94 109 ARG B O 1
ATOM 3083 N N . LYS B 1 110 ? -5.082 25.969 22.969 1 97.06 110 LYS B N 1
ATOM 3084 C CA . LYS B 1 110 ? -4.395 26.906 23.859 1 97.06 110 LYS B CA 1
ATOM 3085 C C . LYS B 1 110 ? -4.293 28.281 23.219 1 97.06 110 LYS B C 1
ATOM 3087 O O . LYS B 1 110 ? -4.488 29.297 23.891 1 97.06 110 LYS B O 1
ATOM 3092 N N . ALA B 1 111 ? -3.963 28.328 21.922 1 97.38 111 ALA B N 1
ATOM 3093 C CA . ALA B 1 111 ? -3.887 29.594 21.203 1 97.38 111 ALA B CA 1
ATOM 3094 C C . ALA B 1 111 ? -5.242 30.297 21.172 1 97.38 111 ALA B C 1
ATOM 3096 O O . ALA B 1 111 ? -5.316 31.516 21.344 1 97.38 111 ALA B O 1
ATOM 3097 N N . LYS B 1 112 ? -6.277 29.562 21.016 1 96.94 112 LYS B N 1
ATOM 3098 C CA . LYS B 1 112 ? -7.629 30.125 21 1 96.94 112 LYS B CA 1
ATOM 3099 C C . LYS B 1 112 ? -7.992 30.688 22.375 1 96.94 112 LYS B C 1
ATOM 3101 O O . LYS B 1 112 ? -8.648 31.734 22.453 1 96.94 112 LYS B O 1
ATOM 3106 N N . GLU B 1 113 ? -7.598 30.016 23.391 1 96.88 113 GLU B N 1
ATOM 3107 C CA . GLU B 1 113 ? -7.859 30.5 24.75 1 96.88 113 GLU B CA 1
ATOM 3108 C C . GLU B 1 113 ? -7.148 31.812 25.016 1 96.88 113 GLU B C 1
ATOM 3110 O O . GLU B 1 113 ? -7.719 32.719 25.625 1 96.88 113 GLU B O 1
ATOM 3115 N N . GLU B 1 114 ? -5.91 31.906 24.578 1 96 114 GLU B N 1
ATOM 3116 C CA . GLU B 1 114 ? -5.156 33.156 24.734 1 96 114 GLU B CA 1
ATOM 3117 C C . GLU B 1 114 ? -5.812 34.281 23.969 1 96 114 GLU B C 1
ATOM 3119 O O . GLU B 1 114 ? -5.879 35.438 24.469 1 96 114 GLU B O 1
ATOM 3124 N N . LEU B 1 115 ? -6.254 34.031 22.797 1 96.25 115 LEU B N 1
ATOM 3125 C CA . LEU B 1 115 ? -6.945 35.031 21.984 1 96.25 115 LEU B CA 1
ATOM 3126 C C . LEU B 1 115 ? -8.234 35.469 22.672 1 96.25 115 LEU B C 1
ATOM 3128 O O . LEU B 1 115 ? -8.531 36.688 22.703 1 96.25 115 LEU B O 1
ATOM 3132 N N . LYS B 1 116 ? -8.969 34.531 23.266 1 95.56 116 LYS B N 1
ATOM 3133 C CA . LYS B 1 116 ? -10.211 34.844 23.969 1 95.56 116 LYS B CA 1
ATOM 3134 C C . LYS B 1 116 ? -9.961 35.75 25.172 1 95.56 116 LYS B C 1
ATOM 3136 O O . LYS B 1 116 ? -10.734 36.688 25.422 1 95.56 116 LYS B O 1
ATOM 3141 N N . ALA B 1 117 ? -8.906 35.438 25.859 1 95.19 117 ALA B N 1
ATOM 3142 C CA . ALA B 1 117 ? -8.555 36.25 27.031 1 95.19 117 ALA B CA 1
ATOM 3143 C C . ALA B 1 117 ? -8.219 37.688 26.625 1 95.19 117 ALA B C 1
ATOM 3145 O O . ALA B 1 117 ? -8.633 38.625 27.297 1 95.19 117 ALA B O 1
ATOM 3146 N N . CYS B 1 118 ? -7.473 37.844 25.547 1 94.75 118 CYS B N 1
ATOM 3147 C CA . CYS B 1 118 ? -7.129 39.156 25.062 1 94.75 118 CYS B CA 1
ATOM 3148 C C . CYS B 1 118 ? -8.375 39.906 24.594 1 94.75 118 CYS B C 1
ATOM 3150 O O . CYS B 1 118 ? -8.523 41.094 24.859 1 94.75 118 CYS B O 1
ATOM 3152 N N . ASN B 1 119 ? -9.297 39.219 23.953 1 92.69 119 ASN B N 1
ATOM 3153 C CA . ASN B 1 119 ? -10.531 39.812 23.469 1 92.69 119 ASN B CA 1
ATOM 3154 C C . ASN B 1 119 ? -11.422 40.281 24.625 1 92.69 119 ASN B C 1
ATOM 3156 O O . ASN B 1 119 ? -12.117 41.281 24.5 1 92.69 119 ASN B O 1
ATOM 3160 N N . ALA B 1 120 ? -11.375 39.531 25.703 1 94.88 120 ALA B N 1
ATOM 3161 C CA . ALA B 1 120 ? -12.133 39.938 26.891 1 94.88 120 ALA B CA 1
ATOM 3162 C C . ALA B 1 120 ? -11.648 41.281 27.438 1 94.88 120 ALA B C 1
ATOM 3164 O O . ALA B 1 120 ? -12.453 42.125 27.844 1 94.88 120 ALA B O 1
ATOM 3165 N N . ASP B 1 121 ? -10.344 41.438 27.422 1 94.19 121 ASP B N 1
ATOM 3166 C CA . ASP B 1 121 ? -9.773 42.719 27.891 1 94.19 121 ASP B CA 1
ATOM 3167 C C . ASP B 1 121 ? -10.148 43.844 26.938 1 94.19 121 ASP B C 1
ATOM 3169 O O . ASP B 1 121 ? -10.359 44.969 27.375 1 94.19 121 ASP B O 1
ATOM 3173 N N . ARG B 1 122 ? -10.234 43.594 25.703 1 90.81 122 ARG B N 1
ATOM 3174 C CA . ARG B 1 122 ? -10.656 44.562 24.719 1 90.81 122 ARG B CA 1
ATOM 3175 C C . ARG B 1 122 ? -12.109 44.969 24.922 1 90.81 122 ARG B C 1
ATOM 3177 O O . ARG B 1 122 ? -12.438 46.156 24.859 1 90.81 122 ARG B O 1
ATOM 3184 N N . GLU B 1 123 ? -12.914 44 25.156 1 91.94 123 GLU B N 1
ATOM 3185 C CA . GLU B 1 123 ? -14.328 44.25 25.406 1 91.94 123 GLU B CA 1
ATOM 3186 C C . GLU B 1 123 ? -14.523 45.094 26.656 1 91.94 123 GLU B C 1
ATOM 3188 O O . GLU B 1 123 ? -15.43 45.938 26.719 1 91.94 123 GLU B O 1
ATOM 3193 N N . LYS B 1 124 ? -13.703 44.875 27.625 1 94.19 124 LYS B N 1
ATOM 3194 C CA . LYS B 1 124 ? -13.766 45.656 28.859 1 94.19 124 LYS B CA 1
ATOM 3195 C C . LYS B 1 124 ? -13.5 47.156 28.578 1 94.19 124 LYS B C 1
ATOM 3197 O O . LYS B 1 124 ? -14.141 48.031 29.156 1 94.19 124 LYS B O 1
ATOM 3202 N N . VAL B 1 125 ? -12.516 47.406 27.672 1 92.94 125 VAL B N 1
ATOM 3203 C CA . VAL B 1 125 ? -12.203 48.781 27.297 1 92.94 125 VAL B CA 1
ATOM 3204 C C . VAL B 1 125 ? -13.406 49.406 26.625 1 92.94 125 VAL B C 1
ATOM 3206 O O . VAL B 1 125 ? -13.781 50.531 26.938 1 92.94 125 VAL B O 1
ATOM 3209 N N . ILE B 1 126 ? -14.016 48.656 25.719 1 90.44 126 ILE B N 1
ATOM 3210 C CA . ILE B 1 126 ? -15.164 49.156 24.969 1 90.44 126 ILE B CA 1
ATOM 3211 C C . ILE B 1 126 ? -16.312 49.438 25.938 1 90.44 126 ILE B C 1
ATOM 3213 O O . ILE B 1 126 ? -16.953 50.5 25.828 1 90.44 126 ILE B O 1
ATOM 3217 N N . ASN B 1 127 ? -16.516 48.625 26.922 1 93.06 127 ASN B N 1
ATOM 3218 C CA . ASN B 1 127 ? -17.594 48.781 27.891 1 93.06 127 ASN B CA 1
ATOM 3219 C C . ASN B 1 127 ? -17.344 50 28.797 1 93.06 127 ASN B C 1
ATOM 3221 O O . ASN B 1 127 ? -18.25 50.75 29.094 1 93.06 127 ASN B O 1
ATOM 3225 N N . GLN B 1 128 ? -16.078 50.156 29.266 1 94.25 128 GLN B N 1
ATOM 3226 C CA . GLN B 1 128 ? -15.734 51.281 30.125 1 94.25 128 GLN B CA 1
ATOM 3227 C C . GLN B 1 128 ? -15.875 52.625 29.359 1 94.25 128 GLN B C 1
ATOM 3229 O O . GLN B 1 128 ? -16.297 53.625 29.922 1 94.25 128 GLN B O 1
ATOM 3234 N N . GLN B 1 129 ? -15.477 52.562 28.047 1 92.88 129 GLN B N 1
ATOM 3235 C CA . GLN B 1 129 ? -15.617 53.75 27.203 1 92.88 129 GLN B CA 1
ATOM 3236 C C . GLN B 1 129 ? -17.078 54.125 27.016 1 92.88 129 GLN B C 1
ATOM 3238 O O . GLN B 1 129 ? -17.453 55.312 27.094 1 92.88 129 GLN B O 1
ATOM 3243 N N . ARG B 1 130 ? -17.938 53.156 26.812 1 92.5 130 ARG B N 1
ATOM 3244 C CA . ARG B 1 130 ? -19.375 53.375 26.656 1 92.5 130 ARG B CA 1
ATOM 3245 C C . ARG B 1 130 ? -19.984 53.969 27.922 1 92.5 130 ARG B C 1
ATOM 3247 O O . ARG B 1 130 ? -20.812 54.875 27.844 1 92.5 130 ARG B O 1
ATOM 3254 N N . MET B 1 131 ? -19.547 53.469 29.047 1 94.06 131 MET B N 1
ATOM 3255 C CA . MET B 1 131 ? -20.047 53.969 30.328 1 94.06 131 MET B CA 1
ATOM 3256 C C . MET B 1 131 ? -19.641 55.406 30.547 1 94.06 131 MET B C 1
ATOM 3258 O O . MET B 1 131 ? -20.438 56.219 31.031 1 94.06 131 MET B O 1
ATOM 3262 N N . LEU B 1 132 ? -18.406 55.75 30.203 1 94.5 132 LEU B N 1
ATOM 3263 C CA . LEU B 1 132 ? -17.906 57.094 30.344 1 94.5 132 LEU B CA 1
ATOM 3264 C C . LEU B 1 132 ? -18.672 58.062 29.422 1 94.5 132 LEU B C 1
ATOM 3266 O O . LEU B 1 132 ? -19.094 59.125 29.859 1 94.5 132 LEU B O 1
ATOM 3270 N N . ASP B 1 133 ? -18.922 57.594 28.141 1 92.44 133 ASP B N 1
ATOM 3271 C CA . ASP B 1 133 ? -19.641 58.406 27.172 1 92.44 133 ASP B CA 1
ATOM 3272 C C . ASP B 1 133 ? -21.078 58.656 27.609 1 92.44 133 ASP B C 1
ATOM 3274 O O . ASP B 1 133 ? -21.578 59.781 27.484 1 92.44 133 ASP B O 1
ATOM 3278 N N . ARG B 1 134 ? -21.672 57.688 28.125 1 93.5 134 ARG B N 1
ATOM 3279 C CA . ARG B 1 134 ? -23.047 57.812 28.594 1 93.5 134 ARG B CA 1
ATOM 3280 C C . ARG B 1 134 ? -23.141 58.75 29.781 1 93.5 134 ARG B C 1
ATOM 3282 O O . ARG B 1 134 ? -24.078 59.562 29.859 1 93.5 134 ARG B O 1
ATOM 3289 N N . THR B 1 135 ? -22.188 58.688 30.656 1 94.75 135 THR B N 1
ATOM 3290 C CA . THR B 1 135 ? -22.203 59.531 31.859 1 94.75 135 THR B CA 1
ATOM 3291 C C . THR B 1 135 ? -21.906 60.969 31.5 1 94.75 135 THR B C 1
ATOM 3293 O O . THR B 1 135 ? -22.438 61.906 32.125 1 94.75 135 THR B O 1
ATOM 3296 N N . ARG B 1 136 ? -21.062 61.188 30.469 1 93.62 136 ARG B N 1
ATOM 3297 C CA . ARG B 1 136 ? -20.75 62.531 30 1 93.62 136 ARG B CA 1
ATOM 3298 C C . ARG B 1 136 ? -21.984 63.219 29.453 1 93.62 136 ARG B C 1
ATOM 3300 O O . ARG B 1 136 ? -22.109 64.438 29.547 1 93.62 136 ARG B O 1
ATOM 3307 N N . ILE B 1 137 ? -22.906 62.375 28.906 1 93.81 137 ILE B N 1
ATOM 3308 C CA . ILE B 1 137 ? -24.125 62.938 28.312 1 93.81 137 ILE B CA 1
ATOM 3309 C C . ILE B 1 137 ? -25.188 63.125 29.375 1 93.81 137 ILE B C 1
ATOM 3311 O O . ILE B 1 137 ? -25.844 64.188 29.438 1 93.81 137 ILE B O 1
ATOM 3315 N N . ARG B 1 138 ? -25.297 62.281 30.344 1 94.06 138 ARG B N 1
ATOM 3316 C CA . ARG B 1 138 ? -26.406 62.25 31.297 1 94.06 138 ARG B CA 1
ATOM 3317 C C . ARG B 1 138 ? -26.094 63.125 32.5 1 94.06 138 ARG B C 1
ATOM 3319 O O . ARG B 1 138 ? -27 63.75 33.062 1 94.06 138 ARG B O 1
ATOM 3326 N N . GLU B 1 139 ? -24.812 63.031 33 1 94.12 139 GLU B N 1
ATOM 3327 C CA . GLU B 1 139 ? -24.422 63.719 34.219 1 94.12 139 GLU B CA 1
ATOM 3328 C C . GLU B 1 139 ? -23.109 64.5 34 1 94.12 139 GLU B C 1
ATOM 3330 O O . GLU B 1 139 ? -22.141 64.25 34.719 1 94.12 139 GLU B O 1
ATOM 3335 N N . PRO B 1 140 ? -23.141 65.5 33.25 1 90.25 140 PRO B N 1
ATOM 3336 C CA . PRO B 1 140 ? -21.891 66.188 32.906 1 90.25 140 PRO B CA 1
ATOM 3337 C C . PRO B 1 140 ? -21.297 66.938 34.094 1 90.25 140 PRO B C 1
ATOM 3339 O O . PRO B 1 140 ? -20.094 67.188 34.125 1 90.25 140 PRO B O 1
ATOM 3342 N N . THR B 1 141 ? -22.016 67.25 35.219 1 94.5 141 THR B N 1
ATOM 3343 C CA . THR B 1 141 ? -21.516 68.125 36.312 1 94.5 141 THR B CA 1
ATOM 3344 C C . THR B 1 141 ? -20.969 67.188 37.438 1 94.5 141 THR B C 1
ATOM 3346 O O . THR B 1 141 ? -20.375 67.75 38.406 1 94.5 141 THR B O 1
ATOM 3349 N N . ASN B 1 142 ? -21.25 65.938 37.375 1 93.38 142 ASN B N 1
ATOM 3350 C CA . ASN B 1 142 ? -20.766 65 38.375 1 93.38 142 ASN B CA 1
ATOM 3351 C C . ASN B 1 142 ? -19.281 64.688 38.188 1 93.38 142 ASN B C 1
ATOM 3353 O O . ASN B 1 142 ? -18.922 63.594 37.75 1 93.38 142 ASN B O 1
ATOM 3357 N N . THR B 1 143 ? -18.453 65.562 38.594 1 93.38 143 THR B N 1
ATOM 3358 C CA . THR B 1 143 ? -17.016 65.562 38.344 1 93.38 143 THR B CA 1
ATOM 3359 C C . THR B 1 143 ? -16.375 64.375 39.031 1 93.38 143 THR B C 1
ATOM 3361 O O . THR B 1 143 ? -15.445 63.75 38.531 1 93.38 143 THR B O 1
ATOM 3364 N N . ARG B 1 144 ? -16.859 64 40.219 1 95.25 144 ARG B N 1
ATOM 3365 C CA . ARG B 1 144 ? -16.312 62.875 40.969 1 95.25 144 ARG B CA 1
ATOM 3366 C C . ARG B 1 144 ? -16.516 61.562 40.219 1 95.25 144 ARG B C 1
ATOM 3368 O O . ARG B 1 144 ? -15.578 60.781 40.031 1 95.25 144 ARG B O 1
ATOM 3375 N N . LYS B 1 145 ? -17.688 61.375 39.719 1 95.56 145 LYS B N 1
ATOM 3376 C CA . LYS B 1 145 ? -18.016 60.156 38.969 1 95.56 145 LYS B CA 1
ATOM 3377 C C . LYS B 1 145 ? -17.266 60.094 37.656 1 95.56 145 LYS B C 1
ATOM 3379 O O . LYS B 1 145 ? -16.766 59.031 37.281 1 95.56 145 LYS B O 1
ATOM 3384 N N . LEU B 1 146 ? -17.125 61.094 36.938 1 96.56 146 LEU B N 1
ATOM 3385 C CA . LEU B 1 146 ? -16.422 61.156 35.656 1 96.56 146 LEU B CA 1
ATOM 3386 C C . LEU B 1 146 ? -14.945 60.844 35.844 1 96.56 146 LEU B C 1
ATOM 3388 O O . LEU B 1 146 ? -14.359 60.125 35.031 1 96.56 146 LEU B O 1
ATOM 3392 N N . THR B 1 147 ? -14.406 61.375 36.938 1 96.06 147 THR B N 1
ATOM 3393 C CA . THR B 1 147 ? -12.992 61.156 37.219 1 96.06 147 THR B CA 1
ATOM 3394 C C . THR B 1 147 ? -12.75 59.656 37.5 1 96.06 147 THR B C 1
ATOM 3396 O O . THR B 1 147 ? -11.742 59.094 37.094 1 96.06 147 THR B O 1
ATOM 3399 N N . GLN B 1 148 ? -13.688 59.094 38.188 1 96.94 148 GLN B N 1
ATOM 3400 C CA . GLN B 1 148 ? -13.57 57.688 38.531 1 96.94 148 GLN B CA 1
ATOM 3401 C C . GLN B 1 148 ? -13.664 56.812 37.281 1 96.94 148 GLN B C 1
ATOM 3403 O O . GLN B 1 148 ? -12.875 55.875 37.094 1 96.94 148 GLN B O 1
ATOM 3408 N N . LEU B 1 149 ? -14.57 57.062 36.406 1 96.19 149 LEU B N 1
ATOM 3409 C CA . LEU B 1 149 ? -14.758 56.312 35.156 1 96.19 149 LEU B CA 1
ATOM 3410 C C . LEU B 1 149 ? -13.555 56.469 34.25 1 96.19 149 LEU B C 1
ATOM 3412 O O . LEU B 1 149 ? -13.172 55.531 33.531 1 96.19 149 LEU B O 1
ATOM 3416 N N . GLU B 1 150 ? -12.953 57.656 34.219 1 95.81 150 GLU B N 1
ATOM 3417 C CA . GLU B 1 150 ? -11.75 57.875 33.438 1 95.81 150 GLU B CA 1
ATOM 3418 C C . GLU B 1 150 ? -10.578 57.062 33.938 1 95.81 150 GLU B C 1
ATOM 3420 O O . GLU B 1 150 ? -9.789 56.531 33.156 1 95.81 150 GLU B O 1
ATOM 3425 N N . THR B 1 151 ? -10.531 57 35.281 1 96.69 151 THR B N 1
ATOM 3426 C CA . THR B 1 151 ? -9.484 56.188 35.906 1 96.69 151 THR B CA 1
ATOM 3427 C C . THR B 1 151 ? -9.68 54.688 35.562 1 96.69 151 THR B C 1
ATOM 3429 O O . THR B 1 151 ? -8.719 54 35.25 1 96.69 151 THR B O 1
ATOM 3432 N N . ASN B 1 152 ? -10.93 54.25 35.562 1 96.12 152 ASN B N 1
ATOM 3433 C CA . ASN B 1 152 ? -11.234 52.875 35.219 1 96.12 152 ASN B CA 1
ATOM 3434 C C . ASN B 1 152 ? -10.906 52.562 33.75 1 96.12 152 ASN B C 1
ATOM 3436 O O . ASN B 1 152 ? -10.406 51.5 33.438 1 96.12 152 ASN B O 1
ATOM 3440 N N . LEU B 1 153 ? -11.211 53.438 32.875 1 95.38 153 LEU B N 1
ATOM 3441 C CA . LEU B 1 153 ? -10.906 53.281 31.469 1 95.38 153 LEU B CA 1
ATOM 3442 C C . LEU B 1 153 ? -9.398 53.219 31.234 1 95.38 153 LEU B C 1
ATOM 3444 O O . LEU B 1 153 ? 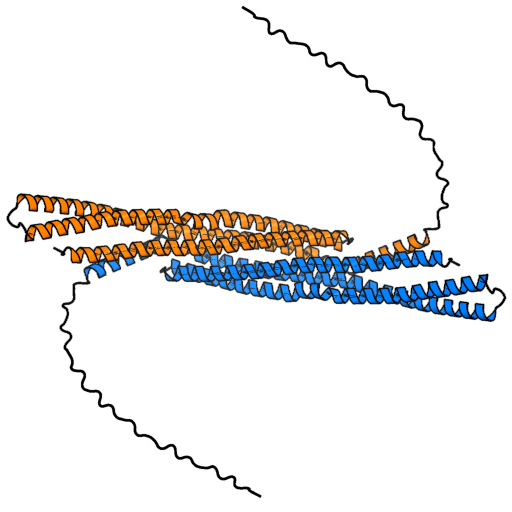-8.938 52.406 30.422 1 95.38 153 LEU B O 1
ATOM 3448 N N . GLN B 1 154 ? -8.68 54.062 31.953 1 96.25 154 GLN B N 1
ATOM 3449 C CA . GLN B 1 154 ? -7.227 54.031 31.812 1 96.25 154 GLN B CA 1
ATOM 3450 C C . GLN B 1 154 ? -6.645 52.719 32.281 1 96.25 154 GLN B C 1
ATOM 3452 O O . GLN B 1 154 ? -5.723 52.188 31.656 1 96.25 154 GLN B O 1
ATOM 3457 N N . LYS B 1 155 ? -7.215 52.219 33.406 1 97.06 155 LYS B N 1
ATOM 3458 C CA . LYS B 1 155 ? -6.777 50.906 33.906 1 97.06 155 LYS B CA 1
ATOM 3459 C C . LYS B 1 155 ? -7.09 49.812 32.906 1 97.06 155 LYS B C 1
ATOM 3461 O O . LYS B 1 155 ? -6.27 48.906 32.656 1 97.06 155 LYS B O 1
ATOM 3466 N N . ALA B 1 156 ? -8.227 49.844 32.281 1 95.81 156 ALA B N 1
ATOM 3467 C CA . ALA B 1 156 ? -8.625 48.844 31.297 1 95.81 156 ALA B CA 1
ATOM 3468 C C . ALA B 1 156 ? -7.73 48.938 30.062 1 95.81 156 ALA B C 1
ATOM 3470 O O . ALA B 1 156 ? -7.367 47.906 29.484 1 95.81 156 ALA B O 1
ATOM 3471 N N . LYS B 1 157 ? -7.434 50.125 29.656 1 93.06 157 LYS B N 1
ATOM 3472 C CA . LYS B 1 157 ? -6.566 50.312 28.5 1 93.06 157 LYS B CA 1
ATOM 3473 C C . LYS B 1 157 ? -5.168 49.75 28.766 1 93.06 157 LYS B C 1
ATOM 3475 O O . LYS B 1 157 ? -4.551 49.156 27.875 1 93.06 157 LYS B O 1
ATOM 3480 N N . PHE B 1 158 ? -4.727 49.969 29.984 1 95.25 158 PHE B N 1
ATOM 3481 C CA . PHE B 1 158 ? -3.412 49.469 30.359 1 95.25 158 PHE B CA 1
ATOM 3482 C C . PHE B 1 158 ? -3.385 47.938 30.281 1 95.25 158 PHE B C 1
ATOM 3484 O O . PHE B 1 158 ? -2.463 47.375 29.703 1 95.25 158 PHE B O 1
ATOM 3491 N N . LYS B 1 159 ? -4.395 47.344 30.828 1 95.38 159 LYS B N 1
ATOM 3492 C CA . LYS B 1 159 ? -4.48 45.875 30.812 1 95.38 159 LYS B CA 1
ATOM 3493 C C . LYS B 1 159 ? -4.582 45.344 29.391 1 95.38 159 LYS B C 1
ATOM 3495 O O . LYS B 1 159 ? -3.98 44.344 29.047 1 95.38 159 LYS B O 1
ATOM 3500 N N . ARG B 1 160 ? -5.355 45.969 28.594 1 92.62 160 ARG B N 1
ATOM 3501 C CA . ARG B 1 160 ? -5.484 45.594 27.188 1 92.62 160 ARG B CA 1
ATOM 3502 C C . ARG B 1 160 ? -4.141 45.656 26.469 1 92.62 160 ARG B C 1
ATOM 3504 O O . ARG B 1 160 ? -3.803 44.781 25.688 1 92.62 160 ARG B O 1
ATOM 3511 N N . ASN B 1 161 ? -3.41 46.781 26.719 1 92.44 161 ASN B N 1
ATOM 3512 C CA . ASN B 1 161 ? -2.098 46.938 26.094 1 92.44 161 ASN B CA 1
ATOM 3513 C C . ASN B 1 161 ? -1.152 45.812 26.5 1 92.44 161 ASN B C 1
ATOM 3515 O O . ASN B 1 161 ? -0.411 45.281 25.672 1 92.44 161 ASN B O 1
ATOM 3519 N N . GLN B 1 162 ? -1.271 45.406 27.781 1 95.75 162 GLN B N 1
ATOM 3520 C CA . GLN B 1 162 ? -0.444 44.312 28.281 1 95.75 162 GLN B CA 1
ATOM 3521 C C . GLN B 1 162 ? -0.841 42.969 27.641 1 95.75 162 GLN B C 1
ATOM 3523 O O . GLN B 1 162 ? 0.02 42.219 27.203 1 95.75 162 GLN B O 1
ATOM 3528 N N . SER B 1 163 ? -2.102 42.719 27.562 1 94.56 163 SER B N 1
ATOM 3529 C CA . SER B 1 163 ? -2.594 41.469 27 1 94.56 163 SER B CA 1
ATOM 3530 C C . SER B 1 163 ? -2.316 41.375 25.5 1 94.56 163 SER B C 1
ATOM 3532 O O . SER B 1 163 ? -2.074 40.312 24.969 1 94.56 163 SER B O 1
ATOM 3534 N N . THR B 1 164 ? -2.377 42.5 24.797 1 90.69 164 THR B N 1
ATOM 3535 C CA . THR B 1 164 ? -2.09 42.562 23.359 1 90.69 164 THR B CA 1
ATOM 3536 C C . THR B 1 164 ? -0.629 42.188 23.094 1 90.69 164 THR B C 1
ATOM 3538 O O . THR B 1 164 ? -0.329 41.438 22.172 1 90.69 164 THR B O 1
ATOM 3541 N N . LYS B 1 165 ? 0.228 42.75 23.922 1 93.5 165 LYS B N 1
ATOM 3542 C CA . LYS B 1 165 ? 1.648 42.438 23.781 1 93.5 165 LYS B CA 1
ATOM 3543 C C . LYS B 1 165 ? 1.917 40.969 24.031 1 93.5 165 LYS B C 1
ATOM 3545 O O . LYS B 1 165 ? 2.68 40.344 23.312 1 93.5 165 LYS B O 1
ATOM 3550 N N . THR B 1 166 ? 1.288 40.469 25.062 1 95.88 166 THR B N 1
ATOM 3551 C CA . THR B 1 166 ? 1.435 39.062 25.391 1 95.88 166 THR B CA 1
ATOM 3552 C C . THR B 1 166 ? 0.895 38.156 24.281 1 95.88 166 THR B C 1
ATOM 3554 O O . THR B 1 166 ? 1.519 37.156 23.906 1 95.88 166 THR B O 1
ATOM 3557 N N . LEU B 1 167 ? -0.255 38.5 23.75 1 94.88 167 LEU B N 1
ATOM 3558 C CA . LEU B 1 167 ? -0.853 37.75 22.656 1 94.88 167 LEU B CA 1
ATOM 3559 C C . LEU B 1 167 ? 0.062 37.75 21.438 1 94.88 167 LEU B C 1
ATOM 3561 O O . LEU B 1 167 ? 0.229 36.719 20.797 1 94.88 167 LEU B O 1
ATOM 3565 N N . GLU B 1 168 ? 0.617 38.906 21.109 1 92.44 168 GLU B N 1
ATOM 3566 C CA . GLU B 1 168 ? 1.515 39 19.969 1 92.44 168 GLU B CA 1
ATOM 3567 C C . GLU B 1 168 ? 2.713 38.062 20.125 1 92.44 168 GLU B C 1
ATOM 3569 O O . GLU B 1 168 ? 3.123 37.406 19.172 1 92.44 168 GLU B O 1
ATOM 3574 N N . GLU B 1 169 ? 3.227 38.062 21.359 1 95.56 169 GLU B N 1
ATOM 3575 C CA . GLU B 1 169 ? 4.34 37.156 21.641 1 95.56 169 GLU B CA 1
ATOM 3576 C C . GLU B 1 169 ? 3.92 35.688 21.5 1 95.56 169 GLU B C 1
ATOM 3578 O O . GLU B 1 169 ? 4.629 34.875 20.891 1 95.56 169 GLU B O 1
ATOM 3583 N N . HIS B 1 170 ? 2.787 35.406 22.016 1 96.38 170 HIS B N 1
ATOM 3584 C CA . HIS B 1 170 ? 2.285 34.031 21.969 1 96.38 170 HIS B CA 1
ATOM 3585 C C . HIS B 1 170 ? 1.942 33.625 20.531 1 96.38 170 HIS B C 1
ATOM 3587 O O . HIS B 1 170 ? 2.217 32.5 20.125 1 96.38 170 HIS B O 1
ATOM 3593 N N . MET B 1 171 ? 1.373 34.531 19.812 1 96 171 MET B N 1
ATOM 3594 C CA . MET B 1 171 ? 0.996 34.219 18.422 1 96 171 MET B CA 1
ATOM 3595 C C . MET B 1 171 ? 2.232 34.062 17.547 1 96 171 MET B C 1
ATOM 3597 O O . MET B 1 171 ? 2.236 33.219 16.625 1 96 171 MET B O 1
ATOM 3601 N N . SER B 1 172 ? 3.229 34.906 17.828 1 95.94 172 SER B N 1
ATOM 3602 C CA . SER B 1 172 ? 4.496 34.719 17.125 1 95.94 172 SER B CA 1
ATOM 3603 C C . SER B 1 172 ? 5.102 33.344 17.406 1 95.94 172 SER B C 1
ATOM 3605 O O . SER B 1 172 ? 5.617 32.688 16.5 1 95.94 172 SER B O 1
ATOM 3607 N N . GLY B 1 173 ? 5.055 32.969 18.688 1 96.94 173 GLY B N 1
ATOM 3608 C CA . GLY B 1 173 ? 5.508 31.625 19.047 1 96.94 173 GLY B CA 1
ATOM 3609 C C . GLY B 1 173 ? 4.703 30.516 18.391 1 96.94 173 GLY B C 1
ATOM 3610 O O . GLY B 1 173 ? 5.262 29.516 17.938 1 96.94 173 GLY B O 1
ATOM 3611 N N . PHE B 1 174 ? 3.402 30.703 18.328 1 97.19 174 PHE B N 1
ATOM 3612 C CA . PHE B 1 174 ? 2.496 29.766 17.688 1 97.19 174 PHE B CA 1
ATOM 3613 C C . PHE B 1 174 ? 2.848 29.578 16.219 1 97.19 174 PHE B C 1
ATOM 3615 O O . PHE B 1 174 ? 2.918 28.453 15.719 1 97.19 174 PHE B O 1
ATOM 3622 N N . GLU B 1 175 ? 3.076 30.656 15.578 1 95.5 175 GLU B N 1
ATOM 3623 C CA . GLU B 1 175 ? 3.402 30.641 14.156 1 95.5 175 GLU B CA 1
ATOM 3624 C C . GLU B 1 175 ? 4.723 29.922 13.906 1 95.5 175 GLU B C 1
ATOM 3626 O O . GLU B 1 175 ? 4.82 29.078 13 1 95.5 175 GLU B O 1
ATOM 3631 N N . LYS B 1 176 ? 5.691 30.25 14.664 1 96.56 176 LYS B N 1
ATOM 3632 C CA . LYS B 1 176 ? 6.996 29.609 14.516 1 96.56 176 LYS B CA 1
ATOM 3633 C C . LYS B 1 176 ? 6.914 28.109 14.789 1 96.56 176 LYS B C 1
ATOM 3635 O O . LYS B 1 176 ? 7.473 27.312 14.039 1 96.56 176 LYS B O 1
ATOM 3640 N N . ARG B 1 177 ? 6.23 27.797 15.781 1 96.62 177 ARG B N 1
ATOM 3641 C CA . ARG B 1 177 ? 6.113 26.406 16.203 1 96.62 177 ARG B CA 1
ATOM 3642 C C . ARG B 1 177 ? 5.375 25.578 15.156 1 96.62 177 ARG B C 1
ATOM 3644 O O . ARG B 1 177 ? 5.777 24.453 14.852 1 96.62 177 ARG B O 1
ATOM 3651 N N . ARG B 1 178 ? 4.27 26.062 14.672 1 96.56 178 ARG B N 1
ATOM 3652 C CA . ARG B 1 178 ? 3.482 25.266 13.742 1 96.56 178 ARG B CA 1
ATOM 3653 C C . ARG B 1 178 ? 4.285 24.953 12.484 1 96.56 178 ARG B C 1
ATOM 3655 O O . ARG B 1 178 ? 4.172 23.844 11.93 1 96.56 178 ARG B O 1
ATOM 3662 N N . VAL B 1 179 ? 5.109 25.891 12.039 1 97.5 179 VAL B N 1
ATOM 3663 C CA . VAL B 1 179 ? 5.918 25.672 10.844 1 97.5 179 VAL B CA 1
ATOM 3664 C C . VAL B 1 179 ? 7.02 24.656 11.141 1 97.5 179 VAL B C 1
ATOM 3666 O O . VAL B 1 179 ? 7.273 23.766 10.336 1 97.5 179 VAL B O 1
ATOM 3669 N N . ARG B 1 180 ? 7.617 24.828 12.273 1 97.56 180 ARG B N 1
ATOM 3670 C CA . ARG B 1 180 ? 8.648 23.875 12.695 1 97.56 180 ARG B CA 1
ATOM 3671 C C . ARG B 1 180 ? 8.078 22.469 12.82 1 97.56 180 ARG B C 1
ATOM 3673 O O . ARG B 1 180 ? 8.672 21.5 12.32 1 97.56 180 ARG B O 1
ATOM 3680 N N . ASP B 1 181 ? 6.977 22.391 13.508 1 97.88 181 ASP B N 1
ATOM 3681 C CA . ASP B 1 181 ? 6.352 21.078 13.719 1 97.88 181 ASP B CA 1
ATOM 3682 C C . ASP B 1 181 ? 5.945 20.453 12.391 1 97.88 181 ASP B C 1
ATOM 3684 O O . ASP B 1 181 ? 6.152 19.25 12.172 1 97.88 181 ASP B O 1
ATOM 3688 N N . LEU B 1 182 ? 5.371 21.219 11.539 1 98 182 LEU B N 1
ATOM 3689 C CA . LEU B 1 182 ? 4.988 20.719 10.219 1 98 182 LEU B CA 1
ATOM 3690 C C . LEU B 1 182 ? 6.199 20.188 9.469 1 98 182 LEU B C 1
ATOM 3692 O O . LEU B 1 182 ? 6.145 19.078 8.906 1 98 182 LEU B O 1
ATOM 3696 N N . LYS B 1 183 ? 7.27 20.969 9.453 1 98 183 LYS B N 1
ATOM 3697 C CA . LYS B 1 183 ? 8.516 20.562 8.812 1 98 183 LYS B CA 1
ATOM 3698 C C . LYS B 1 183 ? 9.023 19.25 9.391 1 98 183 LYS B C 1
ATOM 3700 O O . LYS B 1 183 ? 9.32 18.312 8.656 1 98 183 LYS B O 1
ATOM 3705 N N . ASP B 1 184 ? 9.07 19.172 10.672 1 98.31 184 ASP B N 1
ATOM 3706 C CA . ASP B 1 184 ? 9.617 18 11.352 1 98.31 184 ASP B CA 1
ATOM 3707 C C . ASP B 1 184 ? 8.781 16.75 11.055 1 98.31 184 ASP B C 1
ATOM 3709 O O . ASP B 1 184 ? 9.336 15.688 10.758 1 98.31 184 ASP B O 1
ATOM 3713 N N . ILE B 1 185 ? 7.48 16.859 11.125 1 98.75 185 ILE B N 1
ATOM 3714 C CA . ILE B 1 185 ? 6.598 15.711 10.93 1 98.75 185 ILE B CA 1
ATOM 3715 C C . ILE B 1 185 ? 6.695 15.234 9.477 1 98.75 185 ILE B C 1
ATOM 3717 O O . ILE B 1 185 ? 6.773 14.031 9.219 1 98.75 185 ILE B O 1
ATOM 3721 N N . LEU B 1 186 ? 6.711 16.141 8.547 1 98.69 186 LEU B N 1
ATOM 3722 C CA . LEU B 1 186 ? 6.805 15.766 7.145 1 98.69 186 LEU B CA 1
ATOM 3723 C C . LEU B 1 186 ? 8.164 15.141 6.832 1 98.69 186 LEU B C 1
ATOM 3725 O O . LEU B 1 186 ? 8.258 14.219 6.023 1 98.69 186 LEU B O 1
ATOM 3729 N N . GLN B 1 187 ? 9.203 15.68 7.461 1 98.69 187 GLN B N 1
ATOM 3730 C CA . GLN B 1 187 ? 10.516 15.07 7.301 1 98.69 187 GLN B CA 1
ATOM 3731 C C . GLN B 1 187 ? 10.523 13.633 7.82 1 98.69 187 GLN B C 1
ATOM 3733 O O . GLN B 1 187 ? 11.102 12.742 7.191 1 98.69 187 GLN B O 1
ATOM 3738 N N . GLU B 1 188 ? 9.891 13.414 8.922 1 98.62 188 GLU B N 1
ATOM 3739 C CA . GLU B 1 188 ? 9.781 12.07 9.477 1 98.62 188 GLU B CA 1
ATOM 3740 C C . GLU B 1 188 ? 9.008 11.148 8.539 1 98.62 188 GLU B C 1
ATOM 3742 O O . GLU B 1 188 ? 9.383 9.984 8.352 1 98.62 188 GLU B O 1
ATOM 3747 N N . TYR B 1 189 ? 7.918 11.664 7.961 1 98.88 189 TYR B N 1
ATOM 3748 C CA . TYR B 1 189 ? 7.133 10.883 7.008 1 98.88 189 TYR B CA 1
ATOM 3749 C C . TYR B 1 189 ? 7.996 10.438 5.832 1 98.88 189 TYR B C 1
ATOM 3751 O O . TYR B 1 189 ? 8.047 9.25 5.512 1 98.88 189 TYR B O 1
ATOM 3759 N N . ILE B 1 190 ? 8.68 11.344 5.273 1 98.88 190 ILE B N 1
ATOM 3760 C CA . ILE B 1 190 ? 9.469 11.07 4.074 1 98.88 190 ILE B CA 1
ATOM 3761 C C . ILE B 1 190 ? 10.625 10.141 4.414 1 98.88 190 ILE B C 1
ATOM 3763 O O . ILE B 1 190 ? 10.906 9.195 3.674 1 98.88 190 ILE B O 1
ATOM 3767 N N . HIS B 1 191 ? 11.219 10.43 5.516 1 98.62 191 HIS B N 1
ATOM 3768 C CA . HIS B 1 191 ? 12.336 9.594 5.945 1 98.62 191 HIS B CA 1
ATOM 3769 C C . HIS B 1 191 ? 11.883 8.156 6.172 1 98.62 191 HIS B C 1
ATOM 3771 O O . HIS B 1 191 ? 12.57 7.211 5.766 1 98.62 191 HIS B O 1
ATOM 3777 N N . THR B 1 192 ? 10.789 7.984 6.812 1 98.88 192 THR B N 1
ATOM 3778 C CA . THR B 1 192 ? 10.227 6.66 7.055 1 98.88 192 THR B CA 1
ATOM 3779 C C . THR B 1 192 ? 9.953 5.941 5.738 1 98.88 192 THR B C 1
ATOM 3781 O O . THR B 1 192 ? 10.297 4.77 5.578 1 98.88 192 THR B O 1
ATOM 3784 N N . GLU B 1 193 ? 9.359 6.633 4.797 1 98.81 193 GLU B N 1
ATOM 3785 C CA . GLU B 1 193 ? 9.062 6.055 3.488 1 98.81 193 GLU B CA 1
ATOM 3786 C C . GLU B 1 193 ? 10.352 5.676 2.754 1 98.81 193 GLU B C 1
ATOM 3788 O O . GLU B 1 193 ? 10.438 4.594 2.174 1 98.81 193 GLU B O 1
ATOM 3793 N N . MET B 1 194 ? 11.32 6.562 2.797 1 98.81 194 MET B N 1
ATOM 3794 C CA . MET B 1 194 ? 12.57 6.297 2.102 1 98.81 194 MET B CA 1
ATOM 3795 C C . MET B 1 194 ? 13.242 5.043 2.648 1 98.81 194 MET B C 1
ATOM 3797 O O . MET B 1 194 ? 13.75 4.223 1.882 1 98.81 194 MET B O 1
ATOM 3801 N N . LEU B 1 195 ? 13.211 4.902 3.928 1 98.75 195 LEU B N 1
ATOM 3802 C CA . LEU B 1 195 ? 13.812 3.732 4.551 1 98.75 195 LEU B CA 1
ATOM 3803 C C . LEU B 1 195 ? 13.125 2.453 4.09 1 98.75 195 LEU B C 1
ATOM 3805 O O . LEU B 1 195 ? 13.789 1.471 3.75 1 98.75 195 LEU B O 1
ATOM 3809 N N . PHE B 1 196 ? 11.844 2.48 4.031 1 98.88 196 PHE B N 1
ATOM 3810 C CA . PHE B 1 196 ? 11.102 1.303 3.602 1 98.88 196 PHE B CA 1
ATOM 3811 C C . PHE B 1 196 ? 11.414 0.969 2.146 1 98.88 196 PHE B C 1
ATOM 3813 O O . PHE B 1 196 ? 11.688 -0.186 1.813 1 98.88 196 PHE B O 1
ATOM 3820 N N . HIS B 1 197 ? 11.375 1.929 1.312 1 98.88 197 HIS B N 1
ATOM 3821 C CA . HIS B 1 197 ? 11.586 1.685 -0.11 1 98.88 197 HIS B CA 1
ATOM 3822 C C . HIS B 1 197 ? 13.008 1.199 -0.381 1 98.88 197 HIS B C 1
ATOM 3824 O O . HIS B 1 197 ? 13.227 0.389 -1.284 1 98.88 197 HIS B O 1
ATOM 3830 N N . ALA B 1 198 ? 13.953 1.719 0.368 1 98.81 198 ALA B N 1
ATOM 3831 C CA . ALA B 1 198 ? 15.328 1.246 0.224 1 98.81 198 ALA B CA 1
ATOM 3832 C C . ALA B 1 198 ? 15.445 -0.23 0.594 1 98.81 198 ALA B C 1
ATOM 3834 O O . ALA B 1 198 ? 16.047 -1.015 -0.14 1 98.81 198 ALA B O 1
ATOM 3835 N N . LYS B 1 199 ? 14.82 -0.608 1.683 1 98.81 199 LYS B N 1
ATOM 3836 C CA . LYS B 1 199 ? 14.859 -2.002 2.115 1 98.81 199 LYS B CA 1
ATOM 3837 C C . LYS B 1 199 ? 14.086 -2.898 1.15 1 98.81 199 LYS B C 1
ATOM 3839 O O . LYS B 1 199 ? 14.477 -4.039 0.906 1 98.81 199 LYS B O 1
ATOM 3844 N N . ALA B 1 200 ? 13 -2.381 0.678 1 98.81 200 ALA B N 1
ATOM 3845 C CA . ALA B 1 200 ? 12.227 -3.133 -0.305 1 98.81 200 ALA B CA 1
ATOM 3846 C C . ALA B 1 200 ? 13.062 -3.453 -1.538 1 98.81 200 ALA B C 1
ATOM 3848 O O . ALA B 1 200 ? 13.07 -4.59 -2.014 1 98.81 200 ALA B O 1
ATOM 3849 N N . LEU B 1 201 ? 13.828 -2.506 -1.99 1 98.69 201 LEU B N 1
ATOM 3850 C CA . LEU B 1 201 ? 14.664 -2.705 -3.174 1 98.69 201 LEU B CA 1
ATOM 3851 C C . LEU B 1 201 ? 15.734 -3.76 -2.914 1 98.69 201 LEU B C 1
ATOM 3853 O O . LEU B 1 201 ? 16.016 -4.59 -3.781 1 98.69 201 LEU B O 1
ATOM 3857 N N . GLU B 1 202 ? 16.25 -3.717 -1.778 1 98.69 202 GLU B N 1
ATOM 3858 C CA . GLU B 1 202 ? 17.266 -4.699 -1.399 1 98.69 202 GLU B CA 1
ATOM 3859 C C . GLU B 1 202 ? 16.703 -6.113 -1.427 1 98.69 202 GLU B C 1
ATOM 3861 O O . GLU B 1 202 ? 17.266 -7.004 -2.07 1 98.69 202 GLU B O 1
ATOM 3866 N N . LEU B 1 203 ? 15.609 -6.305 -0.81 1 98.88 203 LEU B N 1
ATOM 3867 C CA . LEU B 1 203 ? 15.023 -7.633 -0.661 1 98.88 203 LEU B CA 1
ATOM 3868 C C . LEU B 1 203 ? 14.445 -8.117 -1.982 1 98.88 203 LEU B C 1
ATOM 3870 O O . LEU B 1 203 ? 14.492 -9.312 -2.287 1 98.88 203 LEU B O 1
ATOM 3874 N N . LEU B 1 204 ? 13.938 -7.211 -2.768 1 98.81 204 LEU B N 1
ATOM 3875 C CA . LEU B 1 204 ? 13.398 -7.574 -4.074 1 98.81 204 LEU B CA 1
ATOM 3876 C C . LEU B 1 204 ? 14.516 -7.969 -5.035 1 98.81 204 LEU B C 1
ATOM 3878 O O . LEU B 1 204 ? 14.344 -8.883 -5.848 1 98.81 204 LEU B O 1
ATOM 3882 N N . THR B 1 205 ? 15.609 -7.254 -4.906 1 98.69 205 THR B N 1
ATOM 3883 C CA . THR B 1 205 ? 16.766 -7.621 -5.715 1 98.69 205 THR B CA 1
ATOM 3884 C C . THR B 1 205 ? 17.219 -9.039 -5.395 1 98.69 205 THR B C 1
ATOM 3886 O O . THR B 1 205 ? 17.5 -9.828 -6.297 1 98.69 205 THR B O 1
ATOM 3889 N N . LEU B 1 206 ? 17.219 -9.367 -4.152 1 98.81 206 LEU B N 1
ATOM 3890 C CA . LEU B 1 206 ? 17.562 -10.719 -3.73 1 98.81 206 LEU B CA 1
ATOM 3891 C C . LEU B 1 206 ? 16.531 -11.727 -4.23 1 98.81 206 LEU B C 1
ATOM 3893 O O . LEU B 1 206 ? 16.891 -12.797 -4.715 1 98.81 206 LEU B O 1
ATOM 3897 N N . SER B 1 207 ? 15.273 -11.406 -4.09 1 98.81 207 SER B N 1
ATOM 3898 C CA . SER B 1 207 ? 14.195 -12.266 -4.574 1 98.81 207 SER B CA 1
ATOM 3899 C C . SER B 1 207 ? 14.352 -12.555 -6.062 1 98.81 207 SER B C 1
ATOM 3901 O O . SER B 1 207 ? 14.133 -13.688 -6.504 1 98.81 207 SER B O 1
ATOM 3903 N N . TYR B 1 208 ? 14.734 -11.562 -6.789 1 98.56 208 TYR B N 1
ATOM 3904 C CA . TYR B 1 208 ? 14.922 -11.727 -8.227 1 98.56 208 TYR B CA 1
ATOM 3905 C C . TYR B 1 208 ? 16 -12.75 -8.523 1 98.56 208 TYR B C 1
ATOM 3907 O O . TYR B 1 208 ? 15.844 -13.586 -9.414 1 98.56 208 TYR B O 1
ATOM 3915 N N . GLN B 1 209 ? 17.031 -12.703 -7.805 1 98.31 209 GLN B N 1
ATOM 3916 C CA . GLN B 1 209 ? 18.125 -13.656 -7.98 1 98.31 209 GLN B CA 1
ATOM 3917 C C . GLN B 1 209 ? 17.672 -15.078 -7.699 1 98.31 209 GLN B C 1
ATOM 3919 O O . GLN B 1 209 ? 18.016 -16.016 -8.43 1 98.31 209 GLN B O 1
ATOM 3924 N N . HIS B 1 210 ? 16.875 -15.25 -6.664 1 98.38 210 HIS B N 1
ATOM 3925 C CA . HIS B 1 210 ? 16.359 -16.578 -6.328 1 98.38 210 HIS B CA 1
ATOM 3926 C C . HIS B 1 210 ? 15.477 -17.125 -7.438 1 98.38 210 HIS B C 1
ATOM 3928 O O . HIS B 1 210 ? 15.539 -18.312 -7.77 1 98.38 210 HIS B O 1
ATOM 3934 N N . ILE B 1 211 ? 14.664 -16.266 -8.016 1 98.38 211 ILE B N 1
ATOM 3935 C CA . ILE B 1 211 ? 13.758 -16.703 -9.078 1 98.38 211 ILE B CA 1
ATOM 3936 C C . ILE B 1 211 ? 14.562 -17.016 -10.336 1 98.38 211 ILE B C 1
ATOM 3938 O O . ILE B 1 211 ? 14.25 -17.984 -11.047 1 98.38 211 ILE B O 1
ATOM 3942 N N . ASP B 1 212 ? 15.57 -16.25 -10.547 1 97 212 ASP B N 1
ATOM 3943 C CA . ASP B 1 212 ? 16.391 -16.406 -11.75 1 97 212 ASP B CA 1
ATOM 3944 C C . ASP B 1 212 ? 17.094 -17.75 -11.758 1 97 212 ASP B C 1
ATOM 3946 O O . ASP B 1 212 ? 17.453 -18.266 -12.828 1 97 212 ASP B O 1
ATOM 3950 N N . HIS B 1 213 ? 17.219 -18.391 -10.625 1 95.12 213 HIS B N 1
ATOM 3951 C CA . HIS B 1 213 ? 17.906 -19.656 -10.484 1 95.12 213 HIS B CA 1
ATOM 3952 C C . HIS B 1 213 ? 17.016 -20.828 -10.891 1 95.12 213 HIS B C 1
ATOM 3954 O O . HIS B 1 213 ? 17.5 -21.938 -11.109 1 95.12 213 HIS B O 1
ATOM 3960 N N . ILE B 1 214 ? 15.758 -20.609 -11 1 96.5 214 ILE B N 1
ATOM 3961 C CA . ILE B 1 214 ? 14.844 -21.688 -11.359 1 96.5 214 ILE B CA 1
ATOM 3962 C C . ILE B 1 214 ? 15.18 -22.203 -12.758 1 96.5 214 ILE B C 1
ATOM 3964 O O . ILE B 1 214 ? 15.359 -21.422 -13.688 1 96.5 214 ILE B O 1
ATOM 3968 N N . ASN B 1 215 ? 15.305 -23.5 -12.82 1 95 215 ASN B N 1
ATOM 3969 C CA . ASN B 1 215 ? 15.633 -24.172 -14.07 1 95 215 ASN B CA 1
ATOM 3970 C C . ASN B 1 215 ? 14.547 -25.156 -14.484 1 95 215 ASN B C 1
ATOM 3972 O O . ASN B 1 215 ? 14.352 -26.188 -13.828 1 95 215 ASN B O 1
ATOM 3976 N N . GLU B 1 216 ? 13.938 -24.969 -15.609 1 94.19 216 GLU B N 1
ATOM 3977 C CA . GLU B 1 216 ? 12.812 -25.781 -16.047 1 94.19 216 GLU B CA 1
ATOM 3978 C C . GLU B 1 216 ? 13.266 -27.188 -16.422 1 94.19 216 GLU B C 1
ATOM 3980 O O . GLU B 1 216 ? 12.523 -28.156 -16.219 1 94.19 216 GLU B O 1
ATOM 3985 N N . ASP B 1 217 ? 14.492 -27.312 -16.891 1 95.44 217 ASP B N 1
ATOM 3986 C CA . ASP B 1 217 ? 14.992 -28.625 -17.266 1 95.44 217 ASP B CA 1
ATOM 3987 C C . ASP B 1 217 ? 15.242 -29.5 -16.047 1 95.44 217 ASP B C 1
ATOM 3989 O O . ASP B 1 217 ? 14.969 -30.703 -16.062 1 95.44 217 ASP B O 1
ATOM 3993 N N . GLU B 1 218 ? 15.711 -28.891 -15.062 1 94.69 218 GLU B N 1
ATOM 3994 C CA . GLU B 1 218 ? 15.906 -29.609 -13.812 1 94.69 218 GLU B CA 1
ATOM 3995 C C . GLU B 1 218 ? 14.57 -30.062 -13.219 1 94.69 218 GLU B C 1
ATOM 3997 O O . GLU B 1 218 ? 14.461 -31.172 -12.68 1 94.69 218 GLU B O 1
ATOM 4002 N N . ALA B 1 219 ? 13.578 -29.266 -13.297 1 92.31 219 ALA B N 1
ATOM 4003 C CA . ALA B 1 219 ? 12.25 -29.609 -12.789 1 92.31 219 ALA B CA 1
ATOM 4004 C C . ALA B 1 219 ? 11.633 -30.75 -13.586 1 92.31 219 ALA B C 1
ATOM 4006 O O . ALA B 1 219 ? 11.016 -31.641 -13.008 1 92.31 219 ALA B O 1
ATOM 4007 N N . LEU B 1 220 ? 11.859 -30.656 -14.852 1 94.75 220 LEU B N 1
ATOM 4008 C CA . LEU B 1 220 ? 11.359 -31.734 -15.703 1 94.75 220 LEU B CA 1
ATOM 4009 C C . LEU B 1 220 ? 12.039 -33.062 -15.367 1 94.75 220 LEU B C 1
ATOM 4011 O O . LEU B 1 220 ? 11.383 -34.094 -15.289 1 94.75 220 LEU B O 1
ATOM 4015 N N . GLU B 1 221 ? 13.312 -33 -15.148 1 94.62 221 GLU B N 1
ATOM 4016 C CA . GLU B 1 221 ? 14.055 -34.219 -14.789 1 94.62 221 GLU B CA 1
ATOM 4017 C C . GLU B 1 221 ? 13.539 -34.812 -13.492 1 94.62 221 GLU B C 1
ATOM 4019 O O . GLU B 1 221 ? 13.398 -36.031 -13.383 1 94.62 221 GLU B O 1
ATOM 4024 N N . ALA B 1 222 ? 13.297 -34 -12.555 1 91.19 222 ALA B N 1
ATOM 4025 C CA . ALA B 1 222 ? 12.758 -34.469 -11.281 1 91.19 222 ALA B CA 1
ATOM 4026 C C . ALA B 1 222 ? 11.391 -35.125 -11.469 1 91.19 222 ALA B C 1
ATOM 4028 O O . ALA B 1 222 ? 11.086 -36.156 -10.867 1 91.19 222 ALA B O 1
ATOM 4029 N N . TYR B 1 223 ? 10.586 -34.531 -12.312 1 91.56 223 TYR B N 1
ATOM 4030 C CA . TYR B 1 223 ? 9.258 -35.062 -12.625 1 91.56 223 TYR B CA 1
ATOM 4031 C C . TYR B 1 223 ? 9.367 -36.438 -13.281 1 91.56 223 TYR B C 1
ATOM 4033 O O . TYR B 1 223 ? 8.664 -37.375 -12.883 1 91.56 223 TYR B O 1
ATOM 4041 N N . LEU B 1 224 ? 10.227 -36.531 -14.195 1 92.44 224 LEU B N 1
ATOM 4042 C CA . LEU B 1 224 ? 10.406 -37.781 -14.93 1 92.44 224 LEU B CA 1
ATOM 4043 C C . LEU B 1 224 ? 10.953 -38.875 -14.008 1 92.44 224 LEU B C 1
ATOM 4045 O O . LEU B 1 224 ? 10.547 -40.031 -14.102 1 92.44 224 LEU B O 1
ATOM 4049 N N . ASN B 1 225 ? 11.844 -38.469 -13.133 1 90.94 225 ASN B N 1
ATOM 4050 C CA . ASN B 1 225 ? 12.383 -39.438 -12.164 1 90.94 225 ASN B CA 1
ATOM 4051 C C . ASN B 1 225 ? 11.297 -39.938 -11.219 1 90.94 225 ASN B C 1
ATOM 4053 O O . ASN B 1 225 ? 11.242 -41.125 -10.922 1 90.94 225 ASN B O 1
ATOM 4057 N N . ASN B 1 226 ? 10.461 -39.062 -10.797 1 86.62 226 ASN B N 1
ATOM 4058 C CA . ASN B 1 226 ? 9.359 -39.469 -9.922 1 86.62 226 ASN B CA 1
ATOM 4059 C C . ASN B 1 226 ? 8.375 -40.375 -10.641 1 86.62 226 ASN B C 1
ATOM 4061 O O . ASN B 1 226 ? 7.852 -41.312 -10.039 1 86.62 226 ASN B O 1
ATOM 4065 N N . LEU B 1 227 ? 8.125 -40.094 -11.914 1 86.19 227 LEU B N 1
ATOM 4066 C CA . LEU B 1 227 ? 7.246 -40.906 -12.734 1 86.19 227 LEU B CA 1
ATOM 4067 C C . LEU B 1 227 ? 7.82 -42.312 -12.891 1 86.19 227 LEU B C 1
ATOM 4069 O O . LEU B 1 227 ? 7.086 -43.312 -12.789 1 86.19 227 LEU B O 1
ATOM 4073 N N . GLN B 1 228 ? 9.109 -42.375 -13.031 1 86.94 228 GLN B N 1
ATOM 4074 C CA . GLN B 1 228 ? 9.781 -43.656 -13.188 1 86.94 228 GLN B CA 1
ATOM 4075 C C . GLN B 1 228 ? 9.727 -44.469 -11.898 1 86.94 228 GLN B C 1
ATOM 4077 O O . GLN B 1 228 ? 9.508 -45.688 -11.938 1 86.94 228 GLN B O 1
ATOM 4082 N N . VAL B 1 229 ? 9.922 -43.812 -10.797 1 83.75 229 VAL B N 1
ATOM 4083 C CA . VAL B 1 229 ? 9.883 -44.5 -9.5 1 83.75 229 VAL B CA 1
ATOM 4084 C C . VAL B 1 229 ? 8.492 -45.062 -9.25 1 83.75 229 VAL B C 1
ATOM 4086 O O . VAL B 1 229 ? 8.352 -46.188 -8.766 1 83.75 229 VAL B O 1
ATOM 4089 N N . ARG B 1 230 ? 7.469 -44.406 -9.641 1 79.75 230 ARG B N 1
ATOM 4090 C CA . ARG B 1 230 ? 6.094 -44.844 -9.43 1 79.75 230 ARG B CA 1
ATOM 4091 C C . ARG B 1 230 ? 5.738 -46 -10.359 1 79.75 230 ARG B C 1
ATOM 4093 O O . ARG B 1 230 ? 4.992 -46.906 -9.984 1 79.75 230 ARG B O 1
ATOM 4100 N N . ARG B 1 231 ? 6.285 -45.969 -11.547 1 77.75 231 ARG B N 1
ATOM 4101 C CA . ARG B 1 231 ? 6.086 -47.062 -12.492 1 77.75 231 ARG B CA 1
ATOM 4102 C C . ARG B 1 231 ? 6.715 -48.375 -11.969 1 77.75 231 ARG B C 1
ATOM 4104 O O . ARG B 1 231 ? 6.133 -49.438 -12.117 1 77.75 231 ARG B O 1
ATOM 4111 N N . ARG B 1 232 ? 7.801 -48.281 -11.328 1 76.75 232 ARG B N 1
ATOM 4112 C CA . ARG B 1 232 ? 8.508 -49.438 -10.797 1 76.75 232 ARG B CA 1
ATOM 4113 C C . ARG B 1 232 ? 7.801 -50 -9.562 1 76.75 232 ARG B C 1
ATOM 4115 O O . ARG B 1 232 ? 7.719 -51.219 -9.383 1 76.75 232 ARG B O 1
ATOM 4122 N N . ARG B 1 233 ? 7.348 -49.188 -8.711 1 66.88 233 ARG B N 1
ATOM 4123 C CA . ARG B 1 233 ? 6.648 -49.625 -7.5 1 66.88 233 ARG B CA 1
ATOM 4124 C C . ARG B 1 233 ? 5.312 -50.281 -7.844 1 66.88 233 ARG B C 1
ATOM 4126 O O . ARG B 1 233 ? 4.887 -51.219 -7.176 1 66.88 233 ARG B O 1
ATOM 4133 N N . GLY B 1 234 ? 4.559 -49.625 -8.75 1 58.91 234 GLY B N 1
ATOM 4134 C CA . GLY B 1 234 ? 3.33 -50.281 -9.195 1 58.91 234 GLY B CA 1
ATOM 4135 C C . GLY B 1 234 ? 3.559 -51.656 -9.797 1 58.91 234 GLY B C 1
ATOM 4136 O O . GLY B 1 234 ? 2.729 -52.531 -9.648 1 58.91 234 GLY B O 1
ATOM 4137 N N . LEU B 1 235 ? 4.734 -51.906 -10.445 1 53 235 LEU B N 1
ATOM 4138 C CA . LEU B 1 235 ? 5.113 -53.219 -10.961 1 53 235 LEU B CA 1
ATOM 4139 C C . LEU B 1 235 ? 5.516 -54.156 -9.828 1 53 235 LEU B C 1
ATOM 4141 O O . LEU B 1 235 ? 5.328 -55.375 -9.922 1 53 235 LEU B O 1
ATOM 4145 N N . LEU B 1 236 ? 6.098 -53.781 -8.805 1 44.78 236 LEU B N 1
ATOM 4146 C CA . LEU B 1 236 ? 6.566 -54.594 -7.688 1 44.78 236 LEU B CA 1
ATOM 4147 C C . LEU B 1 236 ? 5.434 -54.875 -6.707 1 44.78 236 LEU B C 1
ATOM 4149 O O . LEU B 1 236 ? 5.57 -55.719 -5.824 1 44.78 236 LEU B O 1
ATOM 4153 N N . GLU B 1 237 ? 4.574 -54.188 -6.48 1 43.06 237 GLU B N 1
ATOM 4154 C CA . GLU B 1 237 ? 3.58 -54.625 -5.504 1 43.06 237 GLU B CA 1
ATOM 4155 C C . GLU B 1 237 ? 2.916 -55.938 -5.934 1 43.06 237 GLU B C 1
ATOM 4157 O O . GLU B 1 237 ? 1.974 -55.906 -6.727 1 43.06 237 GLU B O 1
ATOM 4162 N N . GLU B 1 238 ? 3.646 -57.062 -6.266 1 37.5 238 GLU B N 1
ATOM 4163 C CA . GLU B 1 238 ? 3.182 -58.438 -6.031 1 37.5 238 GLU B CA 1
ATOM 4164 C C . GLU B 1 238 ? 2.381 -58.531 -4.734 1 37.5 238 GLU B C 1
ATOM 4166 O O . GLU B 1 238 ? 2.701 -57.844 -3.75 1 37.5 238 GLU B O 1
ATOM 4171 N N . PRO B 1 239 ? 1.218 -59.219 -4.68 1 35.88 239 PRO B N 1
ATOM 4172 C CA . PRO B 1 239 ? 0.49 -59.469 -3.434 1 35.88 239 PRO B CA 1
ATOM 4173 C C . PRO B 1 239 ? 1.367 -60.094 -2.357 1 35.88 239 PRO B C 1
ATOM 4175 O O . PRO B 1 239 ? 1.965 -61.156 -2.586 1 35.88 239 PRO B O 1
ATOM 4178 N N . TYR B 1 240 ? 2.15 -59.469 -1.565 1 32.34 240 TYR B N 1
ATOM 4179 C CA . TYR B 1 240 ? 2.713 -60.156 -0.396 1 32.34 240 TYR B CA 1
ATOM 4180 C C . TYR B 1 240 ? 1.726 -61.156 0.184 1 32.34 240 TYR B C 1
ATOM 4182 O O . TYR B 1 240 ? 0.518 -60.906 0.208 1 32.34 240 TYR B O 1
ATOM 4190 N N . PRO B 1 241 ? 2.061 -62.438 0.142 1 32.47 241 PRO B N 1
ATOM 4191 C CA . PRO B 1 241 ? 1.218 -63.375 0.89 1 32.47 241 PRO B CA 1
ATOM 4192 C C . PRO B 1 241 ? 0.781 -62.812 2.244 1 32.47 241 PRO B C 1
ATOM 4194 O O . PRO B 1 241 ? 1.507 -62.031 2.857 1 32.47 241 PRO B O 1
ATOM 4197 N N . THR B 1 242 ? -0.475 -62.594 2.455 1 29.98 242 THR B N 1
ATOM 4198 C CA . THR B 1 242 ? -1.08 -62.312 3.754 1 29.98 242 THR B CA 1
ATOM 4199 C C . THR B 1 242 ? -0.401 -63.125 4.848 1 29.98 242 THR B C 1
ATOM 4201 O O . THR B 1 242 ? -0.506 -64.375 4.867 1 29.98 242 THR B O 1
ATOM 4204 N N . SER B 1 243 ? 0.838 -62.844 5.191 1 28.7 243 SER B N 1
ATOM 4205 C CA . SER B 1 243 ? 1.412 -63.469 6.367 1 28.7 243 SER B CA 1
ATOM 4206 C C . SER B 1 243 ? 0.389 -63.594 7.492 1 28.7 243 SER B C 1
ATOM 4208 O O . SER B 1 243 ? -0.364 -62.625 7.746 1 28.7 243 SER B O 1
ATOM 4210 N N . GLU B 1 244 ? -0.007 -64.812 7.875 1 30.31 244 GLU B N 1
ATOM 4211 C CA . GLU B 1 244 ? -0.788 -65.25 9.039 1 30.31 244 GLU B CA 1
ATOM 4212 C C . GLU B 1 244 ? -0.335 -64.5 10.297 1 30.31 244 GLU B C 1
ATOM 4214 O O . GLU B 1 244 ? 0.853 -64.5 10.625 1 30.31 244 GLU B O 1
ATOM 4219 N N . THR B 1 245 ? -0.917 -63.312 10.594 1 30.94 245 THR B N 1
ATOM 4220 C CA . THR B 1 245 ? -0.705 -62.594 11.836 1 30.94 245 THR B CA 1
ATOM 4221 C C . THR B 1 245 ? -0.633 -63.531 13.023 1 30.94 245 THR B C 1
ATOM 4223 O O . THR B 1 245 ? -1.587 -64.25 13.297 1 30.94 245 THR B O 1
ATOM 4226 N N . PRO B 1 246 ? 0.55 -64.062 13.367 1 31.62 246 PRO B N 1
ATOM 4227 C CA . PRO B 1 246 ? 0.526 -64.875 14.57 1 31.62 246 PRO B CA 1
ATOM 4228 C C . PRO B 1 246 ? -0.179 -64.188 15.75 1 31.62 246 PRO B C 1
ATOM 4230 O O . PRO B 1 246 ? -0.099 -63 15.898 1 31.62 246 PRO B O 1
ATOM 4233 N N . THR B 1 247 ? -1.325 -64.688 16.234 1 29.86 247 THR B N 1
ATOM 4234 C CA . THR B 1 247 ? -2.129 -64.375 17.406 1 29.86 247 THR B CA 1
ATOM 4235 C C . THR B 1 247 ? -1.259 -64.312 18.656 1 29.86 247 THR B C 1
ATOM 4237 O O . THR B 1 247 ? -0.854 -65.312 19.188 1 29.86 247 THR B O 1
ATOM 4240 N N . HIS B 1 248 ? -0.167 -63.5 18.719 1 28.31 248 HIS B N 1
ATOM 4241 C CA . HIS B 1 248 ? 0.553 -63.469 19.984 1 28.31 248 HIS B CA 1
ATOM 4242 C C . HIS B 1 248 ? -0.36 -63.062 21.141 1 28.31 248 HIS B C 1
ATOM 4244 O O . HIS B 1 248 ? -1.077 -62.062 21.031 1 28.31 248 HIS B O 1
ATOM 4250 N N . GLY B 1 249 ? -0.839 -63.969 22 1 26.52 249 GLY B N 1
ATOM 4251 C CA . GLY B 1 249 ? -1.582 -63.906 23.25 1 26.52 249 GLY B CA 1
ATOM 4252 C C . GLY B 1 249 ? -0.98 -62.938 24.266 1 26.52 249 GLY B C 1
ATOM 4253 O O . GLY B 1 249 ? 0.18 -63.094 24.656 1 26.52 249 GLY B O 1
ATOM 4254 N N . THR B 1 250 ? -1.312 -61.625 24.109 1 28.39 250 THR B N 1
ATOM 4255 C CA . THR B 1 250 ? -0.8 -60.594 24.984 1 28.39 250 THR B CA 1
ATOM 4256 C C . THR B 1 250 ? -1.024 -60.938 26.453 1 28.39 250 THR B C 1
ATOM 4258 O O . THR B 1 250 ? -2.141 -61.281 26.859 1 28.39 250 THR B O 1
ATOM 4261 N N . PRO B 1 251 ? 0.021 -61.312 27.156 1 31.73 251 PRO B N 1
ATOM 4262 C CA . PRO B 1 251 ? -0.089 -61.75 28.547 1 31.73 251 PRO B CA 1
ATOM 4263 C C . PRO B 1 251 ? -0.809 -60.75 29.422 1 31.73 251 PRO B C 1
ATOM 4265 O O . PRO B 1 251 ? -0.829 -59.531 29.125 1 31.73 251 PRO B O 1
ATOM 4268 N N . PRO B 1 252 ? -1.703 -61.156 30.328 1 28.56 252 PRO B N 1
ATOM 4269 C CA . PRO B 1 252 ? -2.617 -60.406 31.172 1 28.56 252 PRO B CA 1
ATOM 4270 C C . PRO B 1 252 ? -1.89 -59.406 32.094 1 28.56 252 PRO B C 1
ATOM 4272 O O . PRO B 1 252 ? -0.937 -59.812 32.781 1 28.56 252 PRO B O 1
ATOM 4275 N N . LEU B 1 253 ? -1.66 -58.156 31.609 1 27.34 253 LEU B N 1
ATOM 4276 C CA . LEU B 1 253 ? -0.98 -57.156 32.406 1 27.34 253 LEU B CA 1
ATOM 4277 C C . LEU B 1 253 ? -1.608 -57.031 33.781 1 27.34 253 LEU B C 1
ATOM 4279 O O . LEU B 1 253 ? -2.816 -56.812 33.906 1 27.34 253 LEU B O 1
ATOM 4283 N N . HIS B 1 254 ? -1.003 -57.625 34.812 1 25.36 254 HIS B N 1
ATOM 4284 C CA . HIS B 1 254 ? -1.373 -57.594 36.219 1 25.36 254 HIS B CA 1
ATOM 4285 C C . HIS B 1 254 ? -1.449 -56.156 36.75 1 25.36 254 HIS B C 1
ATOM 4287 O O . HIS B 1 254 ? -0.528 -55.375 36.531 1 25.36 254 HIS B O 1
ATOM 4293 N N . ARG B 1 255 ? -2.682 -55.625 36.938 1 28.94 255 ARG B N 1
ATOM 4294 C CA . ARG B 1 255 ? -3.16 -54.344 37.469 1 28.94 255 ARG B CA 1
ATOM 4295 C C . ARG B 1 255 ? -2.496 -54.031 38.812 1 28.94 255 ARG B C 1
ATOM 4297 O O . ARG B 1 255 ? -2.768 -54.688 39.812 1 28.94 255 ARG B O 1
ATOM 4304 N N . HIS B 1 256 ? -1.124 -53.75 38.875 1 23.64 256 HIS B N 1
ATOM 4305 C CA . HIS B 1 256 ? -0.582 -53.469 40.188 1 23.64 256 HIS B CA 1
ATOM 4306 C C . HIS B 1 256 ? -1.286 -52.25 40.812 1 23.64 256 HIS B C 1
ATOM 4308 O O . HIS B 1 256 ? -1.438 -51.219 40.156 1 23.64 256 HIS B O 1
ATOM 4314 N N . THR B 1 257 ? -2.225 -52.438 41.75 1 26.8 257 THR B N 1
ATOM 4315 C CA . THR B 1 257 ? -3 -51.531 42.562 1 26.8 257 THR B CA 1
ATOM 4316 C C . THR B 1 257 ? -2.08 -50.625 43.406 1 26.8 257 THR B C 1
ATOM 4318 O O . THR B 1 257 ? -1.246 -51.125 44.156 1 26.8 257 THR B O 1
ATOM 4321 N N . PRO B 1 258 ? -1.729 -49.406 42.812 1 28.41 258 PRO B N 1
ATOM 4322 C CA . PRO B 1 258 ? -0.805 -48.531 43.531 1 28.41 258 PRO B CA 1
ATOM 4323 C C . PRO B 1 258 ? -1.24 -48.25 44.969 1 28.41 258 PRO B C 1
ATOM 4325 O O . PRO B 1 258 ? -2.438 -48.281 45.281 1 28.41 258 PRO B O 1
ATOM 4328 N N . PRO B 1 259 ? -0.434 -48.531 45.969 1 28.47 259 PRO B N 1
ATOM 4329 C CA . PRO B 1 259 ? -0.708 -48.438 47.406 1 28.47 259 PRO B CA 1
ATOM 4330 C C . PRO B 1 259 ? -1.09 -47.031 47.844 1 28.47 259 PRO B C 1
ATOM 4332 O O . PRO B 1 259 ? -0.735 -46.062 47.188 1 28.47 259 PRO B O 1
ATOM 4335 N N . HIS B 1 260 ? -2.24 -46.812 48.531 1 26.91 260 HIS B N 1
ATOM 4336 C CA . HIS B 1 260 ? -2.951 -45.688 49.094 1 26.91 260 HIS B CA 1
ATOM 4337 C C . HIS B 1 260 ? -2.092 -44.969 50.125 1 26.91 260 HIS B C 1
ATOM 4339 O O . HIS B 1 260 ? -1.807 -45.5 51.219 1 26.91 260 HIS B O 1
ATOM 4345 N N . HIS B 1 261 ? -1.031 -44.188 49.719 1 23.97 261 HIS B N 1
ATOM 4346 C CA . HIS B 1 261 ? -0.201 -43.5 50.719 1 23.97 261 HIS B CA 1
ATOM 4347 C C . HIS B 1 261 ? -1.032 -42.562 51.562 1 23.97 261 HIS B C 1
ATOM 4349 O O . HIS B 1 261 ? -1.776 -41.75 51.062 1 23.97 261 HIS B O 1
ATOM 4355 N N . GLN B 1 262 ? -1.31 -42.906 52.844 1 24.16 262 GLN B N 1
ATOM 4356 C CA . GLN B 1 262 ? -1.979 -42.25 53.969 1 24.16 262 GLN B CA 1
ATOM 4357 C C . GLN B 1 262 ? -1.305 -40.938 54.312 1 24.16 262 GLN B C 1
ATOM 4359 O O . GLN B 1 262 ? -0.117 -40.906 54.656 1 24.16 262 GLN B O 1
ATOM 4364 N N . ARG B 1 263 ? -1.631 -39.781 53.625 1 27.92 263 ARG B N 1
ATOM 4365 C CA . ARG B 1 263 ? -1.144 -38.438 53.938 1 27.92 263 ARG B CA 1
ATOM 4366 C C . ARG B 1 263 ? -1.414 -38.062 55.375 1 27.92 263 ARG B C 1
ATOM 4368 O O . ARG B 1 263 ? -2.568 -38.031 55.812 1 27.92 263 ARG B O 1
ATOM 4375 N N . THR B 1 264 ? -0.542 -38.406 56.312 1 25.14 264 THR B N 1
ATOM 4376 C CA . THR B 1 264 ? -0.617 -38.062 57.75 1 25.14 264 THR B CA 1
ATOM 4377 C C . THR B 1 264 ? -0.627 -36.562 57.938 1 25.14 264 THR B C 1
ATOM 4379 O O . THR B 1 264 ? 0.198 -35.844 57.375 1 25.14 264 THR B O 1
ATOM 4382 N N . THR B 1 265 ? -1.754 -35.875 58.375 1 27.42 265 THR B N 1
ATOM 4383 C CA . THR B 1 265 ? -2.209 -34.531 58.719 1 27.42 265 THR B CA 1
ATOM 4384 C C . THR B 1 265 ? -1.429 -34 59.938 1 27.42 265 THR B C 1
ATOM 4386 O O . THR B 1 265 ? -1.832 -33 60.562 1 27.42 265 THR B O 1
ATOM 4389 N N . SER B 1 266 ? -0.07 -33.906 59.969 1 26.02 266 SER B N 1
ATOM 4390 C CA . SER B 1 266 ? 0.543 -33.5 61.25 1 26.02 266 SER B CA 1
ATOM 4391 C C . SER B 1 266 ? 0.237 -32.031 61.562 1 26.02 266 SER B C 1
ATOM 4393 O O . SER B 1 266 ? 0.393 -31.172 60.688 1 26.02 266 SER B O 1
ATOM 4395 N N . GLU B 1 267 ? -0.636 -31.688 62.594 1 29.89 267 GLU B N 1
ATOM 4396 C CA . GLU B 1 267 ? -1.138 -30.5 63.281 1 29.89 267 GLU B CA 1
ATOM 4397 C C . GLU B 1 267 ? -0.002 -29.734 63.938 1 29.89 267 GLU B C 1
ATOM 4399 O O . GLU B 1 267 ? 0.726 -30.281 64.812 1 29.89 267 GLU B O 1
ATOM 4404 N N . PRO B 1 268 ? 0.771 -28.828 63.25 1 31.12 268 PRO B N 1
ATOM 4405 C CA . PRO B 1 268 ? 1.886 -28.156 63.906 1 31.12 268 PRO B CA 1
ATOM 4406 C C . PRO B 1 268 ? 1.431 -27.266 65.062 1 31.12 268 PRO B C 1
ATOM 4408 O O . PRO B 1 268 ? 0.393 -26.609 64.938 1 31.12 268 PRO B O 1
ATOM 4411 N N . SER B 1 269 ? 1.589 -27.656 66.375 1 27.7 269 SER B N 1
ATOM 4412 C CA . SER B 1 269 ? 1.344 -27.047 67.688 1 27.7 269 SER B CA 1
ATOM 4413 C C . SER B 1 269 ? 2.193 -25.797 67.875 1 27.7 269 SER B C 1
ATOM 4415 O O . SER B 1 269 ? 3.422 -25.859 67.812 1 27.7 269 SER B O 1
ATOM 4417 N N . LEU B 1 270 ? 1.761 -24.562 67.562 1 31.48 270 LEU B N 1
ATOM 4418 C CA . LEU B 1 270 ? 2.297 -23.234 67.812 1 31.48 270 LEU B CA 1
ATOM 4419 C C . LEU B 1 270 ? 2.484 -23.047 69.312 1 31.48 270 LEU B C 1
ATOM 4421 O O . LEU B 1 270 ? 1.509 -23.047 70.125 1 31.48 270 LEU B O 1
ATOM 4425 N N . SER B 1 271 ? 3.461 -23.672 70 1 25.98 271 SER B N 1
ATOM 4426 C CA . SER B 1 271 ? 3.834 -23.391 71.375 1 25.98 271 SER B CA 1
ATOM 4427 C C . SER B 1 271 ? 4.117 -21.906 71.625 1 25.98 271 SER B C 1
ATOM 4429 O O . SER B 1 271 ? 4.637 -21.25 70.688 1 25.98 271 SER B O 1
ATOM 4431 N N . THR B 1 272 ? 3.537 -21.25 72.75 1 28.33 272 THR B N 1
ATOM 4432 C CA . THR B 1 272 ? 3.428 -20.031 73.562 1 28.33 272 THR B CA 1
ATOM 4433 C C . THR B 1 272 ? 4.793 -19.609 74.062 1 28.33 272 THR B C 1
ATOM 4435 O O . THR B 1 272 ? 4.887 -18.719 74.938 1 28.33 272 THR B O 1
ATOM 4438 N N . LYS B 1 273 ? 5.93 -19.688 73.438 1 25.08 273 LYS B N 1
ATOM 4439 C CA . LYS B 1 273 ? 6.945 -19.234 74.375 1 25.08 273 LYS B CA 1
ATOM 4440 C C . LYS B 1 273 ? 6.66 -17.812 74.875 1 25.08 273 LYS B C 1
ATOM 4442 O O . LYS B 1 273 ? 6.332 -16.938 74.062 1 25.08 273 LYS B O 1
ATOM 4447 N N . SER B 1 274 ? 6.707 -17.609 76.312 1 26.78 274 SER B N 1
ATOM 4448 C CA . SER B 1 274 ? 6.871 -16.531 77.312 1 26.78 274 SER B CA 1
ATOM 4449 C C . SER B 1 274 ? 7.992 -15.578 76.875 1 26.78 274 SER B C 1
ATOM 4451 O O . SER B 1 274 ? 9.008 -16.016 76.312 1 26.78 274 SER B O 1
#

Radius of gyration: 44.75 Å; Cα contacts (8 Å, |Δi|>4): 476; chains: 2; bounding box: 60×142×143 Å

Sequence (548 aa):
MANAEELKLELLAEEKYHEERIGHVERNFAAISVSMSGIARKTALMRDKGDKLTQTLKTMAVGETGQLKASLENVSECVGALEDYRQTELDRLEAKVVKPFLEYDNVCRKAKEELKACNADREKVINQQRMLDRTRIREPTNTRKLTQLETNLQKAKFKRNQSTKTLEEHMSGFEKRRVRDLKDILQEYIHTEMLFHAKALELLTLSYQHIDHINEDEALEAYLNNLQVRRRRGLLEEPYPTSETPTHGTPPLHRHTPPHHQRTTSEPSLSTKSMANAEELKLELLAEEKYHEERIGHVERNFAAISVSMSGIARKTALMRDKGDKLTQTLKTMAVGETGQLKASLENVSECVGALEDYRQTELDRLEAKVVKPFLEYDNVCRKAKEELKACNADREKVINQQRMLDRTRIREPTNTRKLTQLETNLQKAKFKRNQSTKTLEEHMSGFEKRRVRDLKDILQEYIHTEMLFHAKALELLTLSYQHIDHINEDEALEAYLNNLQVRRRRGLLEEPYPTSETPTHGTPPLHRHTPPHHQRTTSEPSLSTKS

Foldseek 3Di:
DDALVNLVVVVVVVLVVLVVVLVVLLVVLVVVLVVLVVVLVVLVVVLVVLLVQLVVLQVVLVPADDLSSVLSNLLSVLSNVLSVLSVVLSVLSVPQANVLSVVCVVVSVVLVVLSVVLVVLSVQLSVLSVVLVVCCVVPVPPVVVNVVSVVSNVVSVVVSVVSVVVSVVSSVVSVVVSVVSVVRNVVSNVVSVVVSVVSNVVSVVVSVVSVVRDDPVVRVVVVVVVVVVVVVVVVPVPPPPPPPPPPPPPPDPPPPPPDDPDPDPPDPDPPPDD/DDALVNLVVVVVVVLVVLVVVLVVLLVVLVVVLVVLVVVLVVLVVVLVVLLVQLVVLQVVLVPADDLSSVLSNLLSVLSVVLSVLSVVLSVLSVPQANVLSVPCVVVSVVLVVLSVVLVVLSVQLSVLSVVLVVCCVVPVPPPVVNVVSVVSNVVSVVVSVVSVVVSVVSSVVSVVVSVVSVVRNVVSNVVSVVVSVVSNVVSVVVSVVSVVRDDPVVRVVVVVVVVVVVVVVVVPPDPPPPPPPPPPPDPDPDPPPPDDPDPPPPDPDPDDDD

InterPro domains:
  IPR009602 CBY1-interacting BAR domain-containing protein/FAM92 [PF06730] (16-220)
  IPR009602 CBY1-interacting BAR domain-containing protein/FAM92 [PTHR21223] (15-230)
  IPR027267 AH/BAR domain superfamily [G3DSA:1.20.1270.60] (16-214)
  IPR027267 AH/BAR domain superfamily [SSF103657] (52-227)

pLDDT: mean 84.55, std 24.0, range [23.17, 98.88]